Protein AF-A0A8S3TLC5-F1 (afdb_monomer_lite)

Foldseek 3Di:
DAAPPPRHDFDADPVNPGGDPQQFDDDDDDDDDDDDVVVVVVPDDDDDDDPDDHTHGPVRVVVVVVVVVVVVVVVVVVVVPPDPDDDDDDPDDPPDDDPDPPPPPPPPDDDDDDPPDPPPPPQLVVLQVQLVVCVVVVVNVRNLVSPCVRDPVSVVVVVVVLVVLQVVLLVVQLVCLVPQLLLDDDDPVSVVPDDLVVNLVVCCVRPVSLSVVLLVVPDDPVCVVPPPPPDPDSVSSVSSSVVVLVVNCVVPVSSCNVVVVVLVVVVVVVDDVVVSVCPSPPPPPVPDDDDDDDDDDDDDDPVVVVVVVVVVVVVVVVVVVPPPPPPPDPPPPQQDKDKDKDWDWDWDDDPDDDPVDDIDIDIDIDIDIDRRLQPPVNPPPPDDDPPVPPDPQNVDQDPVNVVVVLVVQLLVLLQLLCVQAPLNVVPNDDDDDDPCPVSPVPDDDDPPVLVQPPPVCCVPPPRLNVVCVVVVQPDCDNPNVVVVVSSVVSVVVSVSVVSVVQLCVLQVHDDSHDDRPPQDPDPVVNVVVSSVSSSVSSVVVVD

Radius of gyration: 36.12 Å; chains: 1; bounding box: 72×98×96 Å

Secondary structure (DSSP, 8-state):
-B-TTT-PBPPBPTTSSSB-GGG-B----SS----GGGGGGGTT---SS--S---B-HHHHHHHHHHHHHHHHHHHHHTTTS--------------------------------------SHHHHHHHHHHHHHHHTT-HHHHHHHHHHH-HHHHHHHHHHHHHHHHHHHHHHHH-GGG-GGGS---HHHHHH--HHHHHHHHHHH-HHHHHHHHHHHS-TTTTTT-TTSPPPHHHHHHHHHHHHHHHHHH-TT--HHHHHHHHHHHHTT--HHHHHHHHHTTSSTTS----------PPPHHHHHHHHHHHHHHHHHHHTTSSSSTT--------EEEEEEEEEEEE--SS--SS---EEEEEEEEEEEE-SS-TTTS-GGG---GGGS-GGGTSPPHHHHHHHHHHHHHHHHHHHHHH-GGGGGG-PPP---TTHHHHTSPP---THHHHT-GGGGGSTTSHHHHHHHTT-----SSGGGGHHHHHHHHHHHHHHHHHHHHHHHHT-SSTTPPPTT--SSHHHHHHHHHHHHHHHHHHHH-

Organism: Mytilus edulis (NCBI:txid6550)

pLDDT: mean 71.69, std 21.19, range [30.59, 97.94]

Structure (mmCIF, N/CA/C/O backbone):
data_AF-A0A8S3TLC5-F1
#
_entry.id   AF-A0A8S3TLC5-F1
#
loop_
_atom_site.group_PDB
_atom_site.id
_atom_site.type_symbol
_atom_site.label_atom_id
_atom_site.label_alt_id
_atom_site.label_comp_id
_atom_site.label_asym_id
_atom_site.label_entity_id
_atom_site.label_seq_id
_atom_site.pdbx_PDB_ins_code
_atom_site.Cartn_x
_atom_site.Cartn_y
_atom_site.Cartn_z
_atom_site.occupancy
_atom_site.B_iso_or_equiv
_atom_site.auth_seq_id
_atom_site.auth_comp_id
_atom_site.auth_asym_id
_atom_site.auth_atom_id
_atom_site.pdbx_PDB_model_num
ATOM 1 N N . MET A 1 1 ? 6.380 -40.870 41.872 1.00 69.12 1 MET A N 1
ATOM 2 C CA . MET A 1 1 ? 7.509 -40.210 41.170 1.00 69.12 1 MET A CA 1
ATOM 3 C C . MET A 1 1 ? 6.999 -38.910 40.536 1.00 69.12 1 MET A C 1
ATOM 5 O O . MET A 1 1 ? 5.865 -38.908 40.062 1.00 69.12 1 MET A O 1
ATOM 9 N N . ALA A 1 2 ? 7.754 -37.807 40.580 1.00 69.25 2 ALA A N 1
ATOM 10 C CA . ALA A 1 2 ? 7.309 -36.487 40.105 1.00 69.25 2 ALA A CA 1
ATOM 11 C C . ALA A 1 2 ? 8.325 -35.855 39.143 1.00 69.25 2 ALA A C 1
ATOM 13 O O . ALA A 1 2 ? 9.510 -36.180 39.185 1.00 69.25 2 ALA A O 1
ATOM 14 N N . CYS A 1 3 ? 7.855 -34.979 38.256 1.00 77.62 3 CYS A N 1
ATOM 15 C CA . CYS A 1 3 ? 8.721 -34.260 37.330 1.00 77.62 3 CYS A CA 1
ATOM 16 C C . CYS A 1 3 ? 9.582 -33.235 38.075 1.00 77.62 3 CYS A C 1
ATOM 18 O O . CYS A 1 3 ? 9.035 -32.355 38.727 1.00 77.62 3 CYS A O 1
ATOM 20 N N . ILE A 1 4 ? 10.903 -33.268 37.888 1.00 79.19 4 ILE A N 1
ATOM 21 C CA . ILE A 1 4 ? 11.825 -32.320 38.542 1.00 79.19 4 ILE A CA 1
ATOM 22 C C . ILE A 1 4 ? 11.568 -30.843 38.177 1.00 79.19 4 ILE A C 1
ATOM 24 O O . ILE A 1 4 ? 11.904 -29.952 38.946 1.00 79.19 4 ILE A O 1
ATOM 28 N N . TYR A 1 5 ? 10.963 -30.565 37.016 1.00 71.31 5 TYR A N 1
ATOM 29 C CA . TYR A 1 5 ? 10.809 -29.195 36.513 1.00 71.31 5 TYR A CA 1
ATOM 30 C C . TYR A 1 5 ? 9.487 -28.532 36.925 1.00 71.31 5 TYR A C 1
ATOM 32 O O . TYR A 1 5 ? 9.465 -27.355 37.265 1.00 71.31 5 TYR A O 1
ATOM 40 N N . CYS A 1 6 ? 8.372 -29.266 36.897 1.00 78.12 6 CYS A N 1
ATOM 41 C CA . CYS A 1 6 ? 7.046 -28.725 37.231 1.00 78.12 6 CYS A CA 1
ATOM 42 C C . CYS A 1 6 ? 6.393 -29.388 38.452 1.00 78.12 6 CYS A C 1
ATOM 44 O O . CYS A 1 6 ? 5.246 -29.085 38.769 1.00 78.12 6 CYS A O 1
ATOM 46 N N . ASN A 1 7 ? 7.096 -30.312 39.113 1.00 75.44 7 ASN A N 1
ATOM 47 C CA . ASN A 1 7 ? 6.626 -31.096 40.258 1.00 75.44 7 ASN A CA 1
ATOM 48 C C . ASN A 1 7 ? 5.345 -31.921 40.020 1.00 75.44 7 ASN A C 1
ATOM 50 O O . ASN A 1 7 ? 4.761 -32.453 40.964 1.00 75.44 7 ASN A O 1
ATOM 54 N N . SER A 1 8 ? 4.901 -32.088 38.768 1.00 73.94 8 SER A N 1
ATOM 55 C CA . SER A 1 8 ? 3.721 -32.897 38.447 1.00 73.94 8 SER A CA 1
ATOM 56 C C . SER A 1 8 ? 3.974 -34.378 38.741 1.00 73.94 8 SER A C 1
ATOM 58 O O . SER A 1 8 ? 4.970 -34.936 38.269 1.00 73.94 8 SER A O 1
ATOM 60 N N . THR A 1 9 ? 3.063 -35.038 39.455 1.00 77.81 9 THR A N 1
ATOM 61 C CA . THR A 1 9 ? 3.139 -36.478 39.736 1.00 77.81 9 THR A CA 1
ATOM 62 C C . THR A 1 9 ? 2.855 -37.309 38.481 1.00 77.81 9 THR A C 1
ATOM 64 O O . THR A 1 9 ? 1.914 -37.043 37.730 1.00 77.81 9 THR A O 1
ATOM 67 N N . PHE A 1 10 ? 3.676 -38.332 38.228 1.00 78.75 10 PHE A N 1
ATOM 68 C CA . PHE A 1 10 ? 3.443 -39.262 37.123 1.00 78.75 10 PHE A CA 1
ATOM 69 C C . PHE A 1 10 ? 2.287 -40.202 37.456 1.00 78.75 10 PHE A C 1
ATOM 71 O O . PHE A 1 10 ? 2.185 -40.716 38.569 1.00 78.75 10 PHE A O 1
ATOM 78 N N . LYS A 1 11 ? 1.417 -40.449 36.475 1.00 76.81 11 LYS A N 1
ATOM 79 C CA . LYS A 1 11 ? 0.264 -41.334 36.649 1.00 76.81 11 LYS A CA 1
ATOM 80 C C . LYS A 1 11 ? 0.716 -42.794 36.654 1.00 76.81 11 LYS A C 1
ATOM 82 O O . LYS A 1 11 ? 1.259 -43.288 35.661 1.00 76.81 11 LYS A O 1
ATOM 87 N N . GLU A 1 12 ? 0.461 -43.473 37.765 1.00 74.38 12 GLU A N 1
ATOM 88 C CA . GLU A 1 12 ? 0.641 -44.918 37.889 1.00 74.38 12 GLU A CA 1
ATOM 89 C C . GLU A 1 12 ? -0.378 -45.664 37.025 1.00 74.38 12 GLU A C 1
ATOM 91 O O . GLU A 1 12 ? -1.519 -45.226 36.829 1.00 74.38 12 GLU A O 1
ATOM 96 N N . ARG A 1 13 ? 0.042 -46.800 36.468 1.00 69.25 13 ARG A N 1
ATOM 97 C CA . ARG A 1 13 ? -0.873 -47.697 35.769 1.00 69.25 13 ARG A CA 1
ATOM 98 C C . ARG A 1 13 ? -1.761 -48.405 36.795 1.00 69.25 13 ARG A C 1
ATOM 100 O O . ARG A 1 13 ? -1.329 -48.751 37.891 1.00 69.25 13 ARG A O 1
ATOM 107 N N . LYS A 1 14 ? -3.021 -48.644 36.423 1.00 73.56 14 LYS A N 1
ATOM 108 C CA . LYS A 1 14 ? -4.021 -49.279 37.301 1.00 73.56 14 LYS A CA 1
ATOM 109 C C . LYS A 1 14 ? -3.649 -50.710 37.725 1.00 73.56 14 LYS A C 1
ATOM 111 O O . LYS A 1 14 ? -4.180 -51.194 38.716 1.00 73.56 14 LYS A O 1
ATOM 116 N N . ASP A 1 15 ? -2.739 -51.364 37.006 1.00 79.44 15 ASP A N 1
ATOM 117 C CA . ASP A 1 15 ? -2.218 -52.712 37.272 1.00 79.44 15 ASP A CA 1
ATOM 118 C C . ASP A 1 15 ? -1.077 -52.742 38.317 1.00 79.44 15 ASP A C 1
ATOM 120 O O . ASP A 1 15 ? -0.452 -53.782 38.519 1.00 79.44 15 ASP A O 1
ATOM 124 N N . LYS A 1 16 ? -0.824 -51.622 39.018 1.00 61.06 16 LYS A N 1
ATOM 125 C CA . LYS A 1 16 ? 0.145 -51.465 40.125 1.00 61.06 16 LYS A CA 1
ATOM 126 C C . LYS A 1 16 ? 1.605 -51.807 39.780 1.00 61.06 16 LYS A C 1
ATOM 128 O O . LYS A 1 16 ? 2.442 -51.867 40.676 1.00 61.06 16 LYS A O 1
ATOM 133 N N . ARG A 1 17 ? 1.952 -51.989 38.499 1.00 61.50 17 ARG A N 1
ATOM 134 C CA . ARG A 1 17 ? 3.338 -52.194 38.044 1.00 61.50 17 ARG A CA 1
ATOM 135 C C . ARG A 1 17 ? 3.743 -51.105 37.048 1.00 61.50 17 ARG A C 1
ATOM 137 O O . ARG A 1 17 ? 3.671 -51.277 35.833 1.00 61.50 17 ARG A O 1
ATOM 144 N N . GLY A 1 18 ? 4.208 -49.979 37.589 1.00 67.06 18 GLY A N 1
ATOM 145 C CA . GLY A 1 18 ? 4.870 -48.906 36.838 1.00 67.06 18 GLY A CA 1
ATOM 146 C C . GLY A 1 18 ? 3.975 -47.731 36.422 1.00 67.06 18 GLY A C 1
ATOM 147 O O . GLY A 1 18 ? 2.799 -47.642 36.770 1.00 67.06 18 GLY A O 1
ATOM 148 N N . TYR A 1 19 ? 4.559 -46.801 35.664 1.00 72.12 19 TYR A N 1
ATOM 149 C CA . TYR A 1 19 ? 3.923 -45.552 35.224 1.00 72.12 19 TYR A CA 1
ATOM 150 C C . TYR A 1 19 ? 3.519 -45.611 33.744 1.00 72.12 19 TYR A C 1
ATOM 152 O O . TYR A 1 19 ? 4.040 -46.414 32.965 1.00 72.12 19 TYR A O 1
ATOM 160 N N . LEU A 1 20 ? 2.570 -44.768 33.325 1.00 63.84 20 LEU A N 1
ATOM 161 C CA . LEU A 1 20 ? 2.158 -44.695 31.919 1.00 63.84 20 LEU A CA 1
ATOM 162 C C . LEU A 1 20 ? 3.349 -44.300 31.016 1.00 63.84 20 LEU A C 1
ATOM 164 O O . LEU A 1 20 ? 4.096 -43.372 31.319 1.00 63.84 20 LEU A O 1
ATOM 168 N N . ARG A 1 21 ? 3.526 -44.985 29.875 1.00 51.19 21 ARG A N 1
ATOM 169 C CA . ARG A 1 21 ? 4.663 -44.780 28.942 1.00 51.19 21 ARG A CA 1
ATOM 170 C C . ARG A 1 21 ? 4.805 -43.338 28.434 1.00 51.19 21 ARG A C 1
ATOM 172 O O . ARG A 1 21 ? 5.907 -42.905 28.145 1.00 51.19 21 ARG A O 1
ATOM 179 N N . HIS A 1 22 ? 3.702 -42.601 28.340 1.00 57.34 22 HIS A N 1
ATOM 180 C CA . HIS A 1 22 ? 3.659 -41.194 27.915 1.00 57.34 22 HIS A CA 1
ATOM 181 C C . HIS A 1 22 ? 3.949 -40.203 29.053 1.00 57.34 22 HIS A C 1
ATOM 183 O O . HIS A 1 22 ? 3.961 -39.005 28.817 1.00 57.34 22 HIS A O 1
ATOM 189 N N . SER A 1 23 ? 4.181 -40.680 30.279 1.00 51.41 23 SER A N 1
ATOM 190 C CA . SER A 1 23 ? 4.654 -39.846 31.393 1.00 51.41 23 SER A CA 1
ATOM 191 C C . SER A 1 23 ? 6.174 -39.861 31.551 1.00 51.41 23 SER A C 1
ATOM 193 O O . SER A 1 23 ? 6.700 -38.981 32.217 1.00 51.41 23 SER A O 1
ATOM 195 N N . LEU A 1 24 ? 6.883 -40.834 30.968 1.00 47.94 24 LEU A N 1
ATOM 196 C CA . LEU A 1 24 ? 8.313 -41.034 31.199 1.00 47.94 24 LEU A CA 1
ATOM 197 C C . LEU A 1 24 ? 9.086 -40.990 29.880 1.00 47.94 24 LEU A C 1
ATOM 199 O O . LEU A 1 24 ? 9.093 -41.948 29.112 1.00 47.94 24 LEU A O 1
ATOM 203 N N . THR A 1 25 ? 9.787 -39.888 29.640 1.00 44.75 25 THR A N 1
ATOM 204 C CA . THR A 1 25 ? 10.835 -39.803 28.618 1.00 44.75 25 THR A CA 1
ATOM 205 C C . THR A 1 25 ? 12.189 -39.868 29.311 1.00 44.75 25 THR A C 1
ATOM 207 O O . THR A 1 25 ? 12.631 -38.889 29.905 1.00 44.75 25 THR A O 1
ATOM 210 N N . ALA A 1 26 ? 12.844 -41.029 29.254 1.00 41.38 26 ALA A N 1
ATOM 211 C CA . ALA A 1 26 ? 14.212 -41.211 29.728 1.00 41.38 26 ALA A CA 1
ATOM 212 C C . ALA A 1 26 ? 15.147 -41.399 28.529 1.00 41.38 26 ALA A C 1
ATOM 214 O O . ALA A 1 26 ? 15.033 -42.392 27.812 1.00 41.38 26 ALA A O 1
ATOM 215 N N . LYS A 1 27 ? 16.051 -40.436 28.319 1.00 39.28 27 LYS A N 1
ATOM 216 C CA . LYS A 1 27 ? 17.368 -40.599 27.676 1.00 39.28 27 LYS A CA 1
ATOM 217 C C . LYS A 1 27 ? 18.116 -39.266 27.738 1.00 39.28 27 LYS A C 1
ATOM 219 O O . LYS A 1 27 ? 17.953 -38.420 26.867 1.00 39.28 27 LYS A O 1
ATOM 224 N N . LEU A 1 28 ? 18.962 -39.101 28.751 1.00 36.72 28 LEU A N 1
ATOM 225 C CA . LEU A 1 28 ? 20.088 -38.174 28.695 1.00 36.72 28 LEU A CA 1
ATOM 226 C C . LEU A 1 28 ? 21.323 -38.877 29.274 1.00 36.72 28 LEU A C 1
ATOM 228 O O . LEU A 1 28 ? 21.280 -39.385 30.388 1.00 36.72 28 LEU A O 1
ATOM 232 N N . TYR A 1 29 ? 22.395 -38.853 28.476 1.00 43.41 29 TYR A N 1
ATOM 233 C CA . TYR A 1 29 ? 23.797 -39.180 28.769 1.00 43.41 29 TYR A CA 1
ATOM 234 C C . TYR A 1 29 ? 24.306 -40.623 28.626 1.00 43.41 29 TYR A C 1
ATOM 236 O O . TYR A 1 29 ? 24.365 -41.384 29.584 1.00 43.41 29 TYR A O 1
ATOM 244 N N . LYS A 1 30 ? 24.876 -40.907 27.445 1.00 33.84 30 LYS A N 1
ATOM 245 C CA . LYS A 1 30 ? 26.159 -41.622 27.292 1.00 33.84 30 LYS A CA 1
ATOM 246 C C . LYS A 1 30 ? 26.899 -41.060 26.063 1.00 33.84 30 LYS A C 1
ATOM 248 O O . LYS A 1 30 ? 26.383 -41.172 24.958 1.00 33.84 30 LYS A O 1
ATOM 253 N N . GLY A 1 31 ? 28.069 -40.447 26.294 1.00 35.59 31 GLY A N 1
ATOM 254 C CA . GLY A 1 31 ? 28.990 -39.887 25.284 1.00 35.59 31 GLY A CA 1
ATOM 255 C C . GLY A 1 31 ? 28.969 -38.352 25.213 1.00 35.59 31 GLY A C 1
ATOM 256 O O . GLY A 1 31 ? 28.255 -37.799 24.388 1.00 35.59 31 GLY A O 1
ATOM 257 N N . LYS A 1 32 ? 29.676 -37.665 26.124 1.00 37.12 32 LYS A N 1
ATOM 258 C CA . LYS A 1 32 ? 29.624 -36.202 26.338 1.00 37.12 32 LYS A CA 1
ATOM 259 C C . LYS A 1 32 ? 30.744 -35.443 25.615 1.00 37.12 32 LYS A C 1
ATOM 261 O O . LYS A 1 32 ? 31.899 -35.793 25.805 1.00 37.12 32 LYS A O 1
ATOM 266 N N . GLU A 1 33 ? 30.384 -34.298 25.035 1.00 31.95 33 GLU A N 1
ATOM 267 C CA . GLU A 1 33 ? 31.029 -33.006 25.316 1.00 31.95 33 GLU A CA 1
ATOM 268 C C . GLU A 1 33 ? 29.955 -31.980 25.708 1.00 31.95 33 GLU A C 1
ATOM 270 O O . GLU A 1 33 ? 28.761 -32.155 25.458 1.00 31.95 33 GLU A O 1
ATOM 275 N N . VAL A 1 34 ? 30.380 -30.993 26.487 1.00 44.62 34 VAL A N 1
ATOM 276 C CA . VAL A 1 34 ? 29.629 -30.346 27.563 1.00 44.62 34 VAL A CA 1
ATOM 277 C C . VAL A 1 34 ? 29.584 -28.839 27.349 1.00 44.62 34 VAL A C 1
ATOM 279 O O . VAL A 1 34 ? 30.631 -28.222 27.213 1.00 44.62 34 VAL A O 1
ATOM 282 N N . THR A 1 35 ? 28.397 -28.230 27.418 1.00 41.78 35 THR A N 1
ATOM 283 C CA . THR A 1 35 ? 28.213 -26.768 27.390 1.00 41.78 35 THR A CA 1
ATOM 284 C C . THR A 1 35 ? 27.283 -26.278 28.510 1.00 41.78 35 THR A C 1
ATOM 286 O O . THR A 1 35 ? 26.623 -27.072 29.186 1.00 41.78 35 THR A O 1
ATOM 289 N N . VAL A 1 36 ? 27.286 -24.954 28.714 1.00 37.88 36 VAL A N 1
ATOM 290 C CA . VAL A 1 36 ? 26.896 -24.125 29.882 1.00 37.88 36 VAL A CA 1
ATOM 291 C C . VAL A 1 36 ? 25.721 -24.598 30.761 1.00 37.88 36 VAL A C 1
ATOM 293 O O . VAL A 1 36 ? 25.728 -24.343 31.956 1.00 37.88 36 VAL A O 1
ATOM 296 N N . LEU A 1 37 ? 24.741 -25.358 30.273 1.00 35.22 37 LEU A N 1
ATOM 297 C CA . LEU A 1 37 ? 23.679 -25.904 31.134 1.00 35.22 37 LEU A CA 1
ATOM 298 C C . LEU A 1 37 ? 24.164 -27.028 32.068 1.00 35.22 37 LEU A C 1
ATOM 300 O O . LEU A 1 37 ? 23.574 -27.246 33.126 1.00 35.22 37 LEU A O 1
ATOM 304 N N . GLN A 1 38 ? 25.272 -27.702 31.741 1.00 43.41 38 GLN A N 1
ATOM 305 C CA . GLN A 1 38 ? 25.917 -28.602 32.705 1.00 43.41 38 GLN A CA 1
ATOM 306 C C . GLN A 1 38 ? 26.385 -27.856 33.963 1.00 43.41 38 GLN A C 1
ATOM 308 O O . GLN A 1 38 ? 26.498 -28.484 35.011 1.00 43.41 38 GLN A O 1
ATOM 313 N N . ALA A 1 39 ? 26.552 -26.528 33.873 1.00 42.84 39 ALA A N 1
ATOM 314 C CA . ALA A 1 39 ? 26.929 -25.622 34.953 1.00 42.84 39 ALA A CA 1
ATOM 315 C C . ALA A 1 39 ? 25.762 -25.186 35.858 1.00 42.84 39 ALA A C 1
ATOM 317 O O . ALA A 1 39 ? 26.004 -24.699 36.958 1.00 42.84 39 ALA A O 1
ATOM 318 N N . ILE A 1 40 ? 24.497 -25.394 35.471 1.00 35.62 40 ILE A N 1
ATOM 319 C CA . ILE A 1 40 ? 23.376 -25.084 36.379 1.00 35.62 40 ILE A CA 1
ATOM 320 C C . ILE A 1 40 ? 23.194 -26.204 37.419 1.00 35.62 40 ILE A C 1
ATOM 322 O O . ILE A 1 40 ? 22.793 -25.943 38.552 1.00 35.62 40 ILE A O 1
ATOM 326 N N . ASN A 1 41 ? 23.620 -27.429 37.093 1.00 38.69 41 ASN A N 1
ATOM 327 C CA . ASN A 1 41 ? 23.640 -28.567 38.016 1.00 38.69 41 ASN A CA 1
ATOM 328 C C . ASN A 1 41 ? 24.691 -28.499 39.132 1.00 38.69 41 ASN A C 1
ATOM 330 O O . ASN A 1 41 ? 24.724 -29.401 39.961 1.00 38.69 41 ASN A O 1
ATOM 334 N N . THR A 1 42 ? 25.504 -27.454 39.235 1.00 45.91 42 THR A N 1
ATOM 335 C CA . THR A 1 42 ? 26.309 -27.264 40.452 1.00 45.91 42 THR A CA 1
ATOM 336 C C . THR A 1 42 ? 25.550 -26.449 41.502 1.00 45.91 42 THR A C 1
ATOM 338 O O . THR A 1 42 ? 25.881 -26.489 42.684 1.00 45.91 42 THR A O 1
ATOM 341 N N . CYS A 1 43 ? 24.526 -25.683 41.113 1.00 38.03 43 CYS A N 1
ATOM 342 C CA . CYS A 1 43 ? 24.344 -24.410 41.798 1.00 38.03 43 CYS A CA 1
ATOM 343 C C . CYS A 1 43 ? 23.377 -24.380 42.977 1.00 38.03 43 CYS A C 1
ATOM 345 O O . CYS A 1 43 ? 23.418 -23.399 43.705 1.00 38.03 43 CYS A O 1
ATOM 347 N N . LEU A 1 44 ? 22.526 -25.376 43.224 1.00 32.53 44 LEU A N 1
ATOM 348 C CA . LEU A 1 44 ? 21.587 -25.249 44.353 1.00 32.53 44 LEU A CA 1
ATOM 349 C C . LEU A 1 44 ? 21.556 -26.448 45.300 1.00 32.53 44 LEU A C 1
ATOM 351 O O . LEU A 1 44 ? 20.564 -26.666 45.979 1.00 32.53 44 LEU A O 1
ATOM 355 N N . GLN A 1 45 ? 22.690 -27.151 45.409 1.00 42.91 45 GLN A N 1
ATOM 356 C CA . GLN A 1 45 ? 23.064 -27.917 46.605 1.00 42.91 45 GLN A CA 1
ATOM 357 C C . GLN A 1 45 ? 21.968 -28.836 47.168 1.00 42.91 45 GLN A C 1
ATOM 359 O O . GLN A 1 45 ? 21.399 -28.588 48.228 1.00 42.91 45 GLN A O 1
ATOM 364 N N . THR A 1 46 ? 21.717 -29.960 46.505 1.00 36.75 46 THR A N 1
ATOM 365 C CA . THR A 1 46 ? 21.096 -31.105 47.183 1.00 36.75 46 THR A CA 1
ATOM 366 C C . THR A 1 46 ? 22.190 -32.110 47.517 1.00 36.75 46 THR A C 1
ATOM 368 O O . THR A 1 46 ? 22.942 -32.545 46.645 1.00 36.75 46 THR A O 1
ATOM 371 N N . SER A 1 47 ? 22.326 -32.407 48.809 1.00 38.25 47 SER A N 1
ATOM 372 C CA . SER A 1 47 ? 23.307 -33.335 49.359 1.00 38.25 47 SER A CA 1
ATOM 373 C C . SER A 1 47 ? 23.115 -34.745 48.796 1.00 38.25 47 SER A C 1
ATOM 375 O O . SER A 1 47 ? 22.014 -35.236 48.549 1.00 38.25 47 SER A O 1
ATOM 377 N N . LEU A 1 48 ? 24.252 -35.368 48.519 1.00 39.19 48 LEU A N 1
ATOM 378 C CA . LEU A 1 48 ? 24.453 -36.257 47.384 1.00 39.19 48 LEU A CA 1
ATOM 379 C C . LEU A 1 48 ? 24.404 -37.741 47.779 1.00 39.19 48 LEU A C 1
ATOM 381 O O . LEU A 1 48 ? 25.260 -38.514 47.365 1.00 39.19 48 LEU A O 1
ATOM 385 N N . SER A 1 49 ? 23.422 -38.157 48.584 1.00 37.09 49 SER A N 1
ATOM 386 C CA . SER A 1 49 ? 23.307 -39.564 49.010 1.00 37.09 49 SER A CA 1
ATOM 387 C C . SER A 1 49 ? 22.103 -40.336 48.454 1.00 37.09 49 SER A C 1
ATOM 389 O O . SER A 1 49 ? 21.993 -41.526 48.735 1.00 37.09 49 SER A O 1
ATOM 391 N N . GLN A 1 50 ? 21.224 -39.745 47.625 1.00 41.22 50 GLN A N 1
ATOM 392 C CA . GLN A 1 50 ? 20.028 -40.456 47.112 1.00 41.22 50 GLN A CA 1
ATOM 393 C C . GLN A 1 50 ? 19.608 -40.141 45.659 1.00 41.22 50 GLN A C 1
ATOM 395 O O . GLN A 1 50 ? 18.449 -40.323 45.295 1.00 41.22 50 GLN A O 1
ATOM 400 N N . CYS A 1 51 ? 20.509 -39.698 44.778 1.00 41.09 51 CYS A N 1
ATOM 401 C CA . CYS A 1 51 ? 20.141 -39.400 43.383 1.00 41.09 51 CYS A CA 1
ATOM 402 C C . CYS A 1 51 ? 20.204 -40.632 42.461 1.00 41.09 51 CYS A C 1
ATOM 404 O O . CYS A 1 51 ? 20.981 -40.660 41.510 1.00 41.09 51 CYS A O 1
ATOM 406 N N . ASN A 1 52 ? 19.348 -41.623 42.711 1.00 40.28 52 ASN A N 1
ATOM 407 C CA . ASN A 1 52 ? 18.978 -42.609 41.697 1.00 40.28 52 ASN A CA 1
ATOM 408 C C . ASN A 1 52 ? 17.588 -42.237 41.151 1.00 40.28 52 ASN A C 1
ATOM 410 O O . ASN A 1 52 ? 16.595 -42.293 41.866 1.00 40.28 52 ASN A O 1
ATOM 414 N N . GLU A 1 53 ? 17.558 -41.873 39.864 1.00 52.81 53 GLU A N 1
ATOM 415 C CA . GLU A 1 53 ? 16.379 -41.687 38.998 1.00 52.81 53 GLU A CA 1
ATOM 416 C C . GLU A 1 53 ? 15.623 -40.329 39.048 1.00 52.81 53 GLU A C 1
ATOM 418 O O . GLU A 1 53 ? 14.544 -40.186 39.623 1.00 52.81 53 GLU A O 1
ATOM 423 N N . LEU A 1 54 ? 16.146 -39.317 38.339 1.00 59.47 54 LEU A N 1
ATOM 424 C CA . LEU A 1 54 ? 15.433 -38.061 38.042 1.00 59.47 54 LEU A CA 1
ATOM 425 C C . LEU A 1 54 ? 14.673 -38.157 36.704 1.00 59.47 54 LEU A C 1
ATOM 427 O O . LEU A 1 54 ? 15.244 -38.564 35.692 1.00 59.47 54 LEU A O 1
ATOM 431 N N . PHE A 1 55 ? 13.406 -37.722 36.672 1.00 67.88 55 PHE A N 1
ATOM 432 C CA . PHE A 1 55 ? 12.542 -37.781 35.482 1.00 67.88 55 PHE A CA 1
ATOM 433 C C . PHE A 1 55 ? 11.928 -36.418 35.128 1.00 67.88 55 PHE A C 1
ATOM 435 O O . PHE A 1 55 ? 11.548 -35.628 35.996 1.00 67.88 55 PHE A O 1
ATOM 442 N N . ILE A 1 56 ? 11.781 -36.159 33.826 1.00 73.25 56 ILE A N 1
ATOM 443 C CA . ILE A 1 56 ? 11.136 -34.961 33.267 1.00 73.25 56 ILE A CA 1
ATOM 444 C C . ILE A 1 56 ? 9.858 -35.402 32.541 1.00 73.25 56 ILE A C 1
ATOM 446 O O . ILE A 1 56 ? 9.891 -36.372 31.782 1.00 73.25 56 ILE A O 1
ATOM 450 N N . CYS A 1 57 ? 8.732 -34.716 32.769 1.00 77.88 57 CYS A N 1
ATOM 451 C CA . CYS A 1 57 ? 7.493 -34.998 32.045 1.00 77.88 57 CYS A CA 1
ATOM 452 C C . CYS A 1 57 ? 7.572 -34.504 30.597 1.00 77.88 57 CYS A C 1
ATOM 454 O O . CYS A 1 57 ? 8.328 -33.590 30.262 1.00 77.88 57 CYS A O 1
ATOM 456 N N . THR A 1 58 ? 6.752 -35.093 29.734 1.00 72.56 58 THR A N 1
ATOM 457 C CA . THR A 1 58 ? 6.743 -34.801 28.297 1.00 72.56 58 THR A CA 1
ATOM 458 C C . THR A 1 58 ? 6.471 -33.327 27.986 1.00 72.56 58 THR A C 1
ATOM 460 O O . THR A 1 58 ? 7.074 -32.784 27.065 1.00 72.56 58 THR A O 1
ATOM 463 N N . ASP A 1 59 ? 5.653 -32.640 28.786 1.00 69.06 59 ASP A N 1
ATOM 464 C CA . ASP A 1 59 ? 5.356 -31.215 28.583 1.00 69.06 59 ASP A CA 1
ATOM 465 C C . ASP A 1 59 ? 6.572 -30.321 28.863 1.00 69.06 59 ASP A C 1
ATOM 467 O O . ASP A 1 59 ? 6.885 -29.417 28.081 1.00 69.06 59 ASP A O 1
ATOM 471 N N . CYS A 1 60 ? 7.308 -30.598 29.942 1.00 70.81 60 CYS A N 1
ATOM 472 C CA . CYS A 1 60 ? 8.547 -29.889 30.261 1.00 70.81 60 CYS A CA 1
ATOM 473 C C . CYS A 1 60 ? 9.657 -30.212 29.255 1.00 70.81 60 CYS A C 1
ATOM 475 O O . CYS A 1 60 ? 10.403 -29.316 28.863 1.00 70.81 60 CYS A O 1
ATOM 477 N N . PHE A 1 61 ? 9.725 -31.456 28.775 1.00 75.81 61 PHE A N 1
ATOM 478 C CA . PHE A 1 61 ? 10.654 -31.856 27.718 1.00 75.81 61 PHE A CA 1
ATOM 479 C C . PHE A 1 61 ? 10.379 -31.113 26.400 1.00 75.81 61 PHE A C 1
ATOM 481 O O . PHE A 1 61 ? 11.287 -30.525 25.815 1.00 75.81 61 PHE A O 1
ATOM 488 N N . ASN A 1 62 ? 9.117 -31.059 25.966 1.00 66.19 62 ASN A N 1
ATOM 489 C CA . ASN A 1 62 ? 8.715 -30.338 24.756 1.00 66.19 62 ASN A CA 1
ATOM 490 C C . ASN A 1 62 ? 8.951 -28.827 24.880 1.00 66.19 62 ASN A C 1
ATOM 492 O O . ASN A 1 62 ? 9.383 -28.181 23.926 1.00 66.19 62 ASN A O 1
ATOM 496 N N . SER A 1 63 ? 8.706 -28.259 26.064 1.00 65.00 63 SER A N 1
ATOM 497 C CA . SER A 1 63 ? 8.965 -26.841 26.338 1.00 65.00 63 SER A CA 1
ATOM 498 C C . SER A 1 63 ? 10.453 -26.502 26.207 1.00 65.00 63 SER A C 1
ATOM 500 O O . SER A 1 63 ? 10.799 -25.499 25.583 1.00 65.00 63 SER A O 1
ATOM 502 N N . LEU A 1 64 ? 11.333 -27.373 26.713 1.00 66.69 64 LEU A N 1
ATOM 503 C CA . LEU A 1 64 ? 12.781 -27.246 26.535 1.00 66.69 64 LEU A CA 1
ATOM 504 C C . LEU A 1 64 ? 13.188 -27.390 25.060 1.00 66.69 64 LEU A C 1
ATOM 506 O O . LEU A 1 64 ? 13.955 -26.571 24.563 1.00 66.69 64 LEU A O 1
ATOM 510 N N . GLY A 1 65 ? 12.638 -28.365 24.328 1.00 67.44 65 GLY A N 1
ATOM 511 C CA . GLY A 1 65 ? 12.920 -28.546 22.896 1.00 67.44 65 GLY A CA 1
ATOM 512 C C . GLY A 1 65 ? 12.524 -27.340 22.031 1.00 67.44 65 GLY A C 1
ATOM 513 O O . GLY A 1 65 ? 13.278 -26.926 21.144 1.00 67.44 65 GLY A O 1
ATOM 514 N N . ASN A 1 66 ? 11.381 -26.717 22.328 1.00 57.81 66 ASN A N 1
ATOM 515 C CA . ASN A 1 66 ? 10.933 -25.495 21.654 1.00 57.81 66 ASN A CA 1
ATOM 516 C C . ASN A 1 66 ? 11.845 -24.300 21.967 1.00 57.81 66 ASN A C 1
ATOM 518 O O . ASN A 1 66 ? 12.161 -23.514 21.073 1.00 57.81 66 ASN A O 1
ATOM 522 N N . PHE A 1 67 ? 12.309 -24.186 23.213 1.00 57.91 67 PHE A N 1
ATOM 523 C CA . PHE A 1 67 ? 13.270 -23.163 23.622 1.00 57.91 67 PHE A CA 1
ATOM 524 C C . PHE A 1 67 ? 14.618 -23.317 22.895 1.00 57.91 67 PHE A C 1
ATOM 526 O O . PHE A 1 67 ? 15.153 -22.336 22.380 1.00 57.91 67 PHE A O 1
ATOM 533 N N . TYR A 1 68 ? 15.122 -24.547 22.748 1.00 55.06 68 TYR A N 1
ATOM 534 C CA . TYR A 1 68 ? 16.340 -24.830 21.978 1.00 55.06 68 TYR A CA 1
ATOM 535 C C . TYR A 1 68 ? 16.196 -24.514 20.489 1.00 55.06 68 TYR A C 1
ATOM 537 O O . TYR A 1 68 ? 17.086 -23.900 19.905 1.00 55.06 68 TYR A O 1
ATOM 545 N N . SER A 1 69 ? 15.067 -24.882 19.880 1.00 55.41 69 SER A N 1
ATOM 546 C CA . SER A 1 69 ? 14.799 -24.589 18.465 1.00 55.41 69 SER A CA 1
ATOM 547 C C . SER A 1 69 ? 14.762 -23.079 18.202 1.00 55.41 69 SER A C 1
ATOM 549 O O . SER A 1 69 ? 15.266 -22.606 17.185 1.00 55.41 69 SER A O 1
ATOM 551 N N . PHE A 1 70 ? 14.222 -22.312 19.153 1.00 50.28 70 PHE A N 1
ATOM 552 C CA . PHE A 1 70 ? 14.206 -20.853 19.108 1.00 50.28 70 PHE A CA 1
ATOM 553 C C . PHE A 1 70 ? 15.609 -20.240 19.249 1.00 50.28 70 PHE A C 1
ATOM 555 O O . PHE A 1 70 ? 15.960 -19.343 18.484 1.00 50.28 70 PHE A O 1
ATOM 562 N N . ILE A 1 71 ? 16.439 -20.737 20.175 1.00 50.59 71 ILE A N 1
ATOM 563 C CA . ILE A 1 71 ? 17.821 -20.254 20.336 1.00 50.59 71 ILE A CA 1
ATOM 564 C C . ILE A 1 71 ? 18.670 -20.591 19.109 1.00 50.59 71 ILE A C 1
ATOM 566 O O . ILE A 1 71 ? 19.379 -19.709 18.633 1.00 50.59 71 ILE A O 1
ATOM 570 N N . ALA A 1 72 ? 18.567 -21.805 18.560 1.00 56.81 72 ALA A N 1
ATOM 571 C CA . ALA A 1 72 ? 19.297 -22.223 17.359 1.00 56.81 72 ALA A CA 1
ATOM 572 C C . ALA A 1 72 ? 18.918 -21.384 16.124 1.00 56.81 72 ALA A C 1
ATOM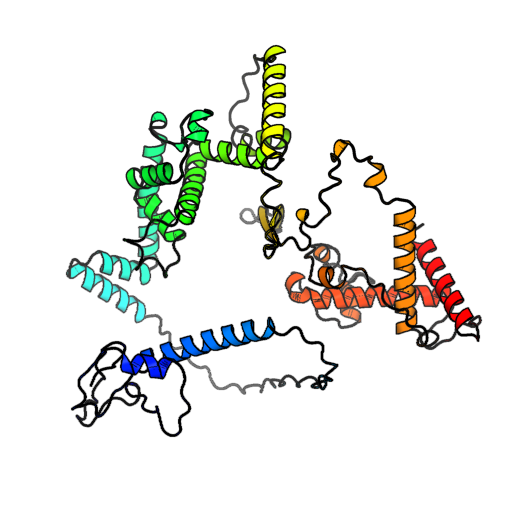 574 O O . ALA A 1 72 ? 19.781 -20.969 15.348 1.00 56.81 72 ALA A O 1
ATOM 575 N N . ALA A 1 73 ? 17.630 -21.059 15.967 1.00 56.22 73 ALA A N 1
ATOM 576 C CA . ALA A 1 73 ? 17.161 -20.145 14.924 1.00 56.22 73 ALA A CA 1
ATOM 577 C C . ALA A 1 73 ? 17.731 -18.724 15.088 1.00 56.22 73 ALA A C 1
ATOM 579 O O . ALA A 1 73 ? 17.949 -18.028 14.102 1.00 56.22 73 ALA A O 1
ATOM 580 N N . ARG A 1 74 ? 18.000 -18.300 16.327 1.00 46.03 74 ARG A N 1
ATOM 581 C CA . ARG A 1 74 ? 18.550 -16.978 16.635 1.00 46.03 74 ARG A CA 1
ATOM 582 C C . ARG A 1 74 ? 20.081 -16.919 16.517 1.00 46.03 74 ARG A C 1
ATOM 584 O O . ARG A 1 74 ? 20.604 -15.925 16.032 1.00 46.03 74 ARG A O 1
ATOM 591 N N . THR A 1 75 ? 20.799 -17.981 16.887 1.00 46.72 75 THR A N 1
ATOM 592 C CA . THR A 1 75 ? 22.271 -18.068 16.733 1.00 46.72 75 THR A CA 1
ATOM 593 C C . THR A 1 75 ? 22.682 -18.194 15.268 1.00 46.72 75 THR A C 1
ATOM 595 O O . THR A 1 75 ? 23.581 -17.488 14.830 1.00 46.72 75 THR A O 1
ATOM 598 N N . SER A 1 76 ? 21.943 -18.975 14.473 1.00 49.41 76 SER A N 1
ATOM 599 C CA . SER A 1 76 ? 22.144 -19.061 13.014 1.00 49.41 76 SER A CA 1
ATOM 600 C C . SER A 1 76 ? 21.825 -17.765 12.250 1.00 49.41 76 SER A C 1
ATOM 602 O O . SER A 1 76 ? 22.210 -17.623 11.087 1.00 49.41 76 SER A O 1
ATOM 604 N N . PHE A 1 77 ? 21.129 -16.822 12.894 1.00 40.28 77 PHE A N 1
ATOM 605 C CA . PHE A 1 77 ? 20.903 -15.474 12.380 1.00 40.28 77 PHE A CA 1
ATOM 606 C C . PHE A 1 77 ? 22.080 -14.543 12.721 1.00 40.28 77 PHE A C 1
ATOM 608 O O . PHE A 1 77 ? 22.540 -13.822 11.845 1.00 40.28 77 PHE A O 1
ATOM 615 N N . CYS A 1 78 ? 22.628 -14.627 13.941 1.00 37.72 78 CYS A N 1
ATOM 616 C CA . CYS A 1 78 ? 23.763 -13.802 14.376 1.00 37.72 78 CYS A CA 1
ATOM 617 C C . CYS A 1 78 ? 25.118 -14.208 13.764 1.00 37.72 78 CYS A C 1
ATOM 619 O O . CYS A 1 78 ? 25.927 -13.335 13.475 1.00 37.72 78 CYS A O 1
ATOM 621 N N . GLU A 1 79 ? 25.378 -15.495 13.502 1.00 42.16 79 GLU A N 1
ATOM 622 C CA . GLU A 1 79 ? 26.655 -15.928 12.890 1.00 42.16 79 GLU A CA 1
ATOM 623 C C . GLU A 1 79 ? 26.807 -15.505 11.415 1.00 42.16 79 GLU A C 1
ATOM 625 O O . GLU A 1 79 ? 27.903 -15.557 10.863 1.00 42.16 79 GLU A O 1
ATOM 630 N N . LYS A 1 80 ? 25.727 -15.052 10.761 1.00 43.94 80 LYS A N 1
ATOM 631 C CA . LYS A 1 80 ? 25.778 -14.540 9.382 1.00 43.94 80 LYS A CA 1
ATOM 632 C C . LYS A 1 80 ? 26.155 -13.064 9.272 1.00 43.94 80 LYS A C 1
ATOM 634 O O . LYS A 1 80 ? 26.427 -12.624 8.160 1.00 43.94 80 LYS A O 1
ATOM 639 N N . GLU A 1 81 ? 26.186 -12.321 10.376 1.00 41.41 81 GLU A N 1
ATOM 640 C CA . GLU A 1 81 ? 26.475 -10.879 10.365 1.00 41.41 81 GLU A CA 1
ATOM 641 C C . GLU A 1 81 ? 27.900 -10.530 10.823 1.00 41.41 81 GLU A C 1
ATOM 643 O O . GLU A 1 81 ? 28.320 -9.396 10.641 1.00 41.41 81 GLU A O 1
ATOM 648 N N . SER A 1 82 ? 28.685 -11.478 11.355 1.00 36.16 82 SER A N 1
ATOM 649 C CA . SER A 1 82 ? 29.981 -11.165 11.984 1.00 36.16 82 SER A CA 1
ATOM 650 C C . SER A 1 82 ? 31.231 -11.674 11.251 1.00 36.16 82 SER A C 1
ATOM 652 O O . SER A 1 82 ? 32.262 -11.869 11.891 1.00 36.16 82 SER A O 1
ATOM 654 N N . SER A 1 83 ? 31.190 -11.916 9.937 1.00 34.97 83 SER A N 1
ATOM 655 C CA . SER A 1 83 ? 32.429 -12.191 9.188 1.00 34.97 83 SER A CA 1
ATOM 656 C C . SER A 1 83 ? 32.510 -11.408 7.882 1.00 34.97 83 SER A C 1
ATOM 658 O O . SER A 1 83 ? 32.174 -11.894 6.804 1.00 34.97 83 SER A O 1
ATOM 660 N N . ASP A 1 84 ? 33.037 -10.189 7.999 1.00 43.75 84 ASP A N 1
ATOM 661 C CA . ASP A 1 84 ? 33.764 -9.527 6.923 1.00 43.75 84 ASP A CA 1
ATOM 662 C C . ASP A 1 84 ? 35.007 -10.359 6.590 1.00 43.75 84 ASP A C 1
ATOM 664 O O . ASP A 1 84 ? 36.057 -10.256 7.222 1.00 43.75 84 ASP A O 1
ATOM 668 N N . SER A 1 85 ? 34.891 -11.227 5.588 1.00 31.41 85 SER A N 1
ATOM 669 C CA . SER A 1 85 ? 36.046 -11.650 4.804 1.00 31.41 85 SER A CA 1
ATOM 670 C C . SER A 1 85 ? 35.609 -12.024 3.391 1.00 31.41 85 SER A C 1
ATOM 672 O O . SER A 1 85 ? 34.761 -12.887 3.163 1.00 31.41 85 SER A O 1
ATOM 674 N N . TYR A 1 86 ? 36.203 -11.325 2.431 1.00 44.91 86 TYR A N 1
ATOM 675 C CA . TYR A 1 86 ? 36.231 -11.671 1.018 1.00 44.91 86 TYR A CA 1
ATOM 676 C C . TYR A 1 86 ? 36.623 -13.143 0.835 1.00 44.91 86 TYR A C 1
ATOM 678 O O . TYR A 1 86 ? 37.793 -13.464 1.014 1.00 44.91 86 TYR A O 1
ATOM 686 N N . ILE A 1 87 ? 35.704 -14.016 0.399 1.00 32.56 87 ILE A N 1
ATOM 687 C CA . ILE A 1 87 ? 36.061 -15.251 -0.318 1.00 32.56 87 ILE A CA 1
ATOM 688 C C . ILE A 1 87 ? 35.083 -15.527 -1.467 1.00 32.56 87 ILE A C 1
ATOM 690 O O . ILE A 1 87 ? 33.860 -15.499 -1.346 1.00 32.56 87 ILE A O 1
ATOM 694 N N . SER A 1 88 ? 35.737 -15.807 -2.588 1.00 34.69 88 SER A N 1
ATOM 695 C CA . SER A 1 88 ? 35.321 -16.342 -3.874 1.00 34.69 88 SER A CA 1
ATOM 696 C C . SER A 1 88 ? 34.032 -17.174 -3.957 1.00 34.69 88 SER A C 1
ATOM 698 O O . SER A 1 88 ? 33.740 -18.087 -3.187 1.00 34.69 88 SER A O 1
ATOM 700 N N . SER A 1 89 ? 33.307 -16.869 -5.033 1.00 40.34 89 SER A N 1
ATOM 701 C CA . SER A 1 89 ? 32.625 -17.776 -5.964 1.00 40.34 89 SER A CA 1
ATOM 702 C C . SER A 1 89 ? 32.675 -19.287 -5.670 1.00 40.34 89 SER A C 1
ATOM 704 O O . SER A 1 89 ? 33.227 -20.077 -6.437 1.00 40.34 89 SER A O 1
ATOM 706 N N . ASN A 1 90 ? 31.926 -19.736 -4.663 1.00 30.59 90 ASN A N 1
ATOM 707 C CA . ASN A 1 90 ? 31.457 -21.116 -4.635 1.00 30.59 90 ASN A CA 1
ATOM 708 C C . ASN A 1 90 ? 30.214 -21.250 -5.518 1.00 30.59 90 ASN A C 1
ATOM 710 O O . ASN A 1 90 ? 29.102 -20.862 -5.154 1.00 30.59 90 ASN A O 1
ATOM 714 N N . LYS A 1 91 ? 30.438 -21.819 -6.712 1.00 39.28 91 LYS A N 1
ATOM 715 C CA . LYS A 1 91 ? 29.423 -22.319 -7.647 1.00 39.28 91 LYS A CA 1
ATOM 716 C C . LYS A 1 91 ? 28.343 -23.082 -6.876 1.00 39.28 91 LYS A C 1
ATOM 718 O O . LYS A 1 91 ? 28.504 -24.262 -6.559 1.00 39.28 91 LYS A O 1
ATOM 723 N N . ARG A 1 92 ? 27.200 -22.435 -6.632 1.00 33.56 92 ARG A N 1
ATOM 724 C CA . ARG A 1 92 ? 25.967 -23.146 -6.292 1.00 33.56 92 ARG A CA 1
ATOM 725 C C . ARG A 1 92 ? 25.645 -24.049 -7.472 1.00 33.56 92 ARG A C 1
ATOM 727 O O . ARG A 1 92 ? 25.267 -23.581 -8.545 1.00 33.56 92 ARG A O 1
ATOM 734 N N . ARG A 1 93 ? 25.834 -25.355 -7.271 1.00 34.56 93 ARG A N 1
ATOM 735 C CA . ARG A 1 93 ? 25.278 -26.387 -8.142 1.00 34.56 93 ARG A CA 1
ATOM 736 C C . ARG A 1 93 ? 23.806 -26.049 -8.341 1.00 34.56 93 ARG A C 1
ATOM 738 O O . ARG A 1 93 ? 23.052 -26.000 -7.372 1.00 34.56 93 ARG A O 1
ATOM 745 N N . ARG A 1 94 ? 23.435 -25.777 -9.594 1.00 35.53 94 ARG A N 1
ATOM 746 C CA . ARG A 1 94 ? 22.047 -25.705 -10.039 1.00 35.53 94 ARG A CA 1
ATOM 747 C C . ARG A 1 94 ? 21.396 -27.026 -9.642 1.00 35.53 94 ARG A C 1
ATOM 749 O O . ARG A 1 94 ? 21.614 -28.044 -10.292 1.00 35.53 94 ARG A O 1
ATOM 756 N N . THR A 1 95 ? 20.646 -27.029 -8.550 1.00 36.56 95 THR A N 1
ATOM 757 C CA . THR A 1 95 ? 19.663 -28.073 -8.318 1.00 36.56 95 THR A CA 1
ATOM 758 C C . THR A 1 95 ? 18.599 -27.870 -9.384 1.00 36.56 95 THR A C 1
ATOM 760 O O . THR A 1 95 ? 17.887 -26.868 -9.407 1.00 36.56 95 THR A O 1
ATOM 763 N N . THR A 1 96 ? 18.561 -28.795 -10.340 1.00 42.22 96 THR A N 1
ATOM 764 C CA . THR A 1 96 ? 17.451 -28.951 -11.279 1.00 42.22 96 THR A CA 1
ATOM 765 C C . THR A 1 96 ? 16.119 -28.881 -10.533 1.00 42.22 96 THR A C 1
ATOM 767 O O . THR A 1 96 ? 16.050 -29.339 -9.386 1.00 42.22 96 THR A O 1
ATOM 770 N N . PRO A 1 97 ? 15.056 -28.354 -11.162 1.00 38.19 97 PRO A N 1
ATOM 771 C CA . PRO A 1 97 ? 13.757 -28.229 -10.523 1.00 38.19 97 PRO A CA 1
ATOM 772 C C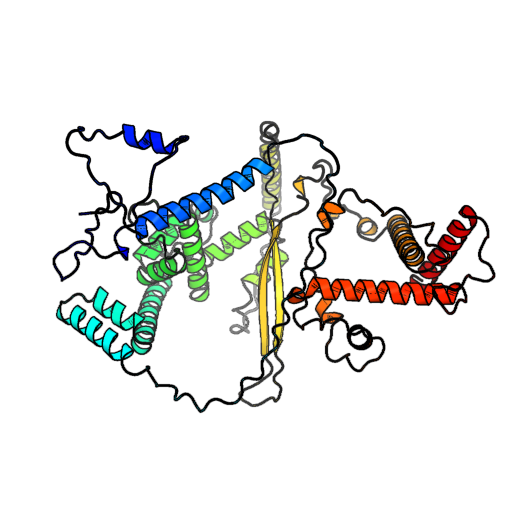 . PRO A 1 97 ? 13.314 -29.600 -10.014 1.00 38.19 97 PRO A C 1
ATOM 774 O O . PRO A 1 97 ? 13.179 -30.556 -10.782 1.00 38.19 97 PRO A O 1
ATOM 777 N N . ILE A 1 98 ? 13.114 -29.703 -8.699 1.00 37.91 98 ILE A N 1
ATOM 778 C CA . ILE A 1 98 ? 12.461 -30.858 -8.093 1.00 37.91 98 ILE A CA 1
ATOM 779 C C . ILE A 1 98 ? 11.100 -30.961 -8.777 1.00 37.91 98 ILE A C 1
ATOM 781 O O . ILE A 1 98 ? 10.264 -30.066 -8.639 1.00 37.91 98 ILE A O 1
ATOM 785 N N . LYS A 1 99 ? 10.896 -32.035 -9.552 1.00 37.25 99 LYS A N 1
ATOM 786 C CA . LYS A 1 99 ? 9.590 -32.382 -10.112 1.00 37.25 99 LYS A CA 1
ATOM 787 C C . LYS A 1 99 ? 8.602 -32.384 -8.955 1.00 37.25 99 LYS A C 1
ATOM 789 O O . LYS A 1 99 ? 8.688 -33.224 -8.062 1.00 37.25 99 LYS A O 1
ATOM 794 N N . THR A 1 100 ? 7.679 -31.429 -8.970 1.00 43.00 100 THR A N 1
ATOM 795 C CA . THR A 1 100 ? 6.524 -31.426 -8.081 1.00 43.00 100 THR A CA 1
ATOM 796 C C . THR A 1 100 ? 5.882 -32.807 -8.205 1.00 43.00 100 THR A C 1
ATOM 798 O O . THR A 1 100 ? 5.643 -33.239 -9.340 1.00 43.00 100 THR A O 1
ATOM 801 N N . PRO A 1 101 ? 5.635 -33.541 -7.106 1.00 36.06 101 PRO A N 1
ATOM 802 C CA . PRO A 1 101 ? 4.937 -34.806 -7.204 1.00 36.06 101 PRO A CA 1
ATOM 803 C C . PRO A 1 101 ? 3.597 -34.506 -7.866 1.00 36.06 101 PRO A C 1
ATOM 805 O O . PRO A 1 101 ? 2.761 -33.799 -7.298 1.00 36.06 101 PRO A O 1
ATOM 808 N N . ARG A 1 102 ? 3.406 -34.991 -9.099 1.00 40.84 102 ARG A N 1
ATOM 809 C CA . ARG A 1 102 ? 2.083 -35.046 -9.709 1.00 40.84 102 ARG A CA 1
ATOM 810 C C . ARG A 1 102 ? 1.258 -35.882 -8.747 1.00 40.84 102 ARG A C 1
ATOM 812 O O . ARG A 1 102 ? 1.389 -37.104 -8.723 1.00 40.84 102 ARG A O 1
ATOM 819 N N . SER A 1 103 ? 0.439 -35.227 -7.930 1.00 38.81 103 SER A N 1
ATOM 820 C CA . SER A 1 103 ? -0.676 -35.906 -7.297 1.00 38.81 103 SER A CA 1
ATOM 821 C C . SER A 1 103 ? -1.584 -36.332 -8.444 1.00 38.81 103 SER A C 1
ATOM 823 O O . SER A 1 103 ? -2.417 -35.585 -8.949 1.00 38.81 103 SER A O 1
ATOM 825 N N . ILE A 1 104 ? -1.329 -37.535 -8.952 1.00 41.78 104 ILE A N 1
ATOM 826 C CA . ILE A 1 104 ? -2.297 -38.271 -9.736 1.00 41.78 104 ILE A CA 1
ATOM 827 C C . ILE A 1 104 ? -3.486 -38.366 -8.791 1.00 41.78 104 ILE A C 1
ATOM 829 O O . ILE A 1 104 ? -3.443 -39.097 -7.799 1.00 41.78 104 ILE A O 1
ATOM 833 N N . LYS A 1 105 ? -4.519 -37.560 -9.053 1.00 43.59 105 LYS A N 1
ATOM 834 C CA . LYS A 1 105 ? -5.859 -37.824 -8.551 1.00 43.59 105 LYS A CA 1
ATOM 835 C C . LYS A 1 105 ? -6.191 -39.225 -9.045 1.00 43.59 105 LYS A C 1
ATOM 837 O O . LYS A 1 105 ? -6.679 -39.397 -10.156 1.00 43.59 105 LYS A O 1
ATOM 842 N N . LYS A 1 106 ? -5.874 -40.241 -8.239 1.00 39.31 106 LYS A N 1
ATOM 843 C CA . LYS A 1 106 ? -6.513 -41.540 -8.364 1.00 39.31 106 LYS A CA 1
ATOM 844 C C . LYS A 1 106 ? -7.994 -41.224 -8.243 1.00 39.31 106 LYS A C 1
ATOM 846 O O . LYS A 1 106 ? -8.425 -40.759 -7.185 1.00 39.31 106 LYS A O 1
ATOM 851 N N . LEU A 1 107 ? -8.730 -41.383 -9.344 1.00 43.28 107 LEU A N 1
ATOM 852 C CA . LEU A 1 107 ? -10.177 -41.497 -9.295 1.00 43.28 107 LEU A CA 1
ATOM 853 C C . LEU A 1 107 ? -10.460 -42.541 -8.216 1.00 43.28 107 LEU A C 1
ATOM 855 O O . LEU A 1 107 ? -10.177 -43.726 -8.391 1.00 43.28 107 LEU A O 1
ATOM 859 N N . LYS A 1 108 ? -10.926 -42.080 -7.055 1.00 38.09 108 LYS A N 1
ATOM 860 C CA . LYS A 1 108 ? -11.514 -42.968 -6.068 1.00 38.09 108 LYS A CA 1
ATOM 861 C C . LYS A 1 108 ? -12.759 -43.521 -6.736 1.00 38.09 108 LYS A C 1
ATOM 863 O O . LYS A 1 108 ? -13.706 -42.774 -6.973 1.00 38.09 108 LYS A O 1
ATOM 868 N N . GLN A 1 109 ? -12.723 -44.810 -7.054 1.00 42.69 109 GLN A N 1
ATOM 869 C CA . GLN A 1 109 ? -13.937 -45.575 -7.269 1.00 42.69 109 GLN A CA 1
ATOM 870 C C . GLN A 1 109 ? -14.858 -45.330 -6.072 1.00 42.69 109 GLN A C 1
ATOM 872 O O . GLN A 1 109 ? -14.414 -45.301 -4.920 1.00 42.69 109 GLN A O 1
ATOM 877 N N . SER A 1 110 ? -16.118 -45.065 -6.391 1.00 42.00 110 SER A N 1
ATOM 878 C CA . SER A 1 110 ? -17.220 -44.807 -5.480 1.00 42.00 110 SER A CA 1
ATOM 879 C C . SER A 1 110 ? -17.334 -45.919 -4.437 1.00 42.00 110 SER A C 1
ATOM 881 O O . SER A 1 110 ? -17.972 -46.941 -4.673 1.00 42.00 110 SER A O 1
ATOM 883 N N . SER A 1 111 ? -16.721 -45.725 -3.272 1.00 41.62 111 SER A N 1
ATOM 884 C CA . SER A 1 111 ? -17.121 -46.451 -2.074 1.00 41.62 111 SER A CA 1
ATOM 885 C C . SER A 1 111 ? -18.336 -45.747 -1.486 1.00 41.62 111 SER A C 1
ATOM 887 O O . SER A 1 111 ? -18.340 -44.518 -1.386 1.00 41.62 111 SER A O 1
ATOM 889 N N . SER A 1 112 ? -19.315 -46.556 -1.113 1.00 47.31 112 SER A N 1
ATOM 890 C CA . SER A 1 112 ? -20.658 -46.273 -0.614 1.00 47.31 112 SER A CA 1
ATOM 891 C C . SER A 1 112 ? -20.779 -45.058 0.322 1.00 47.31 112 SER A C 1
ATOM 893 O O . SER A 1 112 ? -19.806 -44.696 0.991 1.00 47.31 112 SER A O 1
ATOM 895 N N . PRO A 1 113 ? -21.977 -44.446 0.427 1.00 41.94 113 PRO A N 1
ATOM 896 C CA . PRO A 1 113 ? -22.185 -43.221 1.190 1.00 41.94 113 PRO A CA 1
ATOM 897 C C . PRO A 1 113 ? -21.768 -43.439 2.645 1.00 41.94 113 PRO A C 1
ATOM 899 O O . PRO A 1 113 ? -22.379 -44.224 3.371 1.00 41.94 113 PRO A O 1
ATOM 902 N N . LYS A 1 114 ? -20.717 -42.744 3.089 1.00 40.66 114 LYS A N 1
ATOM 903 C CA . LYS A 1 114 ? -20.444 -42.609 4.518 1.00 40.66 114 LYS A CA 1
ATOM 904 C C . LYS A 1 114 ? -21.557 -41.749 5.097 1.00 40.66 114 LYS A C 1
ATOM 906 O O . LYS A 1 114 ? -21.602 -40.553 4.833 1.00 40.66 114 LYS A O 1
ATOM 911 N N . GLN A 1 115 ? -22.434 -42.374 5.877 1.00 44.69 115 GLN A N 1
ATOM 912 C CA . GLN A 1 115 ? -23.351 -41.677 6.767 1.00 44.69 115 GLN A CA 1
ATOM 913 C C . GLN A 1 115 ? -22.541 -40.720 7.650 1.00 44.69 115 GLN A C 1
ATOM 915 O O . GLN A 1 115 ? -21.743 -41.145 8.491 1.00 44.69 115 GLN A O 1
ATOM 920 N N . GLU A 1 116 ? -22.722 -39.420 7.435 1.00 40.84 116 GLU A N 1
ATOM 921 C CA . GLU A 1 116 ? -22.272 -38.392 8.361 1.00 40.84 116 GLU A CA 1
ATOM 922 C C . GLU A 1 116 ? -23.089 -38.532 9.646 1.00 40.84 116 GLU A C 1
ATOM 924 O O . GLU A 1 116 ? -24.238 -38.106 9.740 1.00 40.84 116 GLU A O 1
ATOM 929 N N . SER A 1 117 ? -22.508 -39.181 10.655 1.00 44.66 117 SER A N 1
ATOM 930 C CA . SER A 1 117 ? -23.088 -39.202 11.992 1.00 44.66 117 SER A CA 1
ATOM 931 C C . SER A 1 117 ? -23.089 -37.774 12.544 1.00 44.66 117 SER A C 1
ATOM 933 O O . SER A 1 117 ? -22.034 -37.240 12.906 1.00 44.66 117 SER A O 1
ATOM 935 N N . VAL A 1 118 ? -24.270 -37.166 12.609 1.00 49.56 118 VAL A N 1
ATOM 936 C CA . VAL A 1 118 ? -24.547 -35.874 13.242 1.00 49.56 118 VAL A CA 1
ATOM 937 C C . VAL A 1 118 ? -24.141 -35.940 14.723 1.00 49.56 118 VAL A C 1
ATOM 939 O O . VAL A 1 118 ? -24.895 -36.385 15.579 1.00 49.56 118 VAL A O 1
ATOM 942 N N . LYS A 1 119 ? -22.916 -35.507 15.051 1.00 49.12 119 LYS A N 1
ATOM 943 C CA . LYS A 1 119 ? -22.396 -35.412 16.434 1.00 49.12 119 LYS A CA 1
ATOM 944 C C . LYS A 1 119 ? -22.637 -34.039 17.084 1.00 49.12 119 LYS A C 1
ATOM 946 O O . LYS A 1 119 ? -21.904 -33.656 17.989 1.00 49.12 119 LYS A O 1
ATOM 951 N N . HIS A 1 120 ? -23.627 -33.270 16.632 1.00 52.03 120 HIS A N 1
ATOM 952 C CA . HIS A 1 120 ? -23.875 -31.910 17.143 1.00 52.03 120 HIS A CA 1
ATOM 953 C C . HIS A 1 120 ? -24.777 -31.836 18.394 1.00 52.03 120 HIS A C 1
ATOM 955 O O . HIS A 1 120 ? -24.917 -30.762 18.968 1.00 52.03 120 HIS A O 1
ATOM 961 N N . GLY A 1 121 ? -25.336 -32.954 18.875 1.00 53.38 121 GLY A N 1
ATOM 962 C CA . GLY A 1 121 ? -26.263 -32.944 20.021 1.00 53.38 121 GLY A CA 1
ATOM 963 C C . GLY A 1 121 ? -25.622 -32.953 21.419 1.00 53.38 121 GLY A C 1
ATOM 964 O O . GLY A 1 121 ? -26.185 -32.388 22.352 1.00 53.38 121 GLY A O 1
ATOM 965 N N . ASN A 1 122 ? -24.441 -33.560 21.600 1.00 58.25 122 ASN A N 1
ATOM 966 C CA . ASN A 1 122 ? -23.955 -33.883 22.956 1.00 58.25 122 ASN A CA 1
ATOM 967 C C . ASN A 1 122 ? -23.068 -32.807 23.606 1.00 58.25 122 ASN A C 1
ATOM 969 O O . ASN A 1 122 ? -22.943 -32.770 24.829 1.00 58.25 122 ASN A O 1
ATOM 973 N N . THR A 1 123 ? -22.455 -31.914 22.831 1.00 60.72 123 THR A N 1
ATOM 974 C CA . THR A 1 123 ? -21.532 -30.892 23.358 1.00 60.72 123 THR A CA 1
ATOM 975 C C . THR A 1 123 ? -22.254 -29.726 24.033 1.00 60.72 123 THR A C 1
ATOM 977 O O . THR A 1 123 ? -21.756 -29.195 25.026 1.00 60.72 123 THR A O 1
ATOM 980 N N . ILE A 1 124 ? -23.444 -29.354 23.552 1.00 60.94 124 ILE A N 1
ATOM 981 C CA . ILE A 1 124 ? -24.213 -28.213 24.080 1.00 60.94 124 ILE A CA 1
ATOM 982 C C . ILE A 1 124 ? -24.648 -28.474 25.532 1.00 60.94 124 ILE A C 1
ATOM 984 O O . ILE A 1 124 ? -24.477 -27.613 26.398 1.00 60.94 124 ILE A O 1
ATOM 988 N N . ASN A 1 125 ? -25.091 -29.698 25.838 1.00 74.69 125 ASN A N 1
ATOM 989 C CA . ASN A 1 125 ? -25.504 -30.074 27.194 1.00 74.69 125 ASN A CA 1
ATOM 990 C C . ASN A 1 125 ? -24.338 -30.046 28.199 1.00 74.69 125 ASN A C 1
ATOM 992 O O . ASN A 1 125 ? -24.525 -29.672 29.357 1.00 74.69 125 ASN A O 1
ATOM 996 N N . SER A 1 126 ? -23.110 -30.353 27.765 1.00 86.88 126 SER A N 1
ATOM 997 C CA . SER A 1 126 ? -21.937 -30.378 28.652 1.00 86.88 126 SER A CA 1
ATOM 998 C C . SER A 1 126 ? -21.606 -29.003 29.245 1.00 86.88 126 SER A C 1
ATOM 1000 O O . SER A 1 126 ? -21.284 -28.894 30.433 1.00 86.88 126 SER A O 1
ATOM 1002 N N . HIS A 1 127 ? -21.677 -27.937 28.442 1.00 87.75 127 HIS A N 1
ATOM 1003 C CA . HIS A 1 127 ? -21.376 -26.583 28.913 1.00 87.75 127 HIS A CA 1
ATOM 1004 C C . HIS A 1 127 ? -22.470 -26.048 29.839 1.00 87.75 127 HIS A C 1
ATOM 1006 O O . HIS A 1 127 ? -22.151 -25.413 30.845 1.00 87.75 127 HIS A O 1
ATOM 1012 N N . LEU A 1 128 ? -23.736 -26.370 29.553 1.00 92.12 128 LEU A N 1
ATOM 1013 C CA . LEU A 1 128 ? -24.869 -25.971 30.385 1.00 92.12 128 LEU A CA 1
ATOM 1014 C C . LEU A 1 128 ? -24.798 -26.619 31.776 1.00 92.12 128 LEU A C 1
ATOM 1016 O O . LEU A 1 128 ? -24.889 -25.923 32.784 1.00 92.12 128 LEU A O 1
ATOM 1020 N N . HIS A 1 129 ? -24.535 -27.929 31.851 1.00 93.50 129 HIS A N 1
ATOM 1021 C CA . HIS A 1 129 ? -24.354 -28.621 33.132 1.00 93.50 129 HIS A CA 1
ATOM 1022 C C . HIS A 1 129 ? -23.158 -28.082 33.921 1.00 93.50 129 HIS A C 1
ATOM 1024 O O . HIS A 1 129 ? -23.249 -27.894 35.136 1.00 93.50 129 HIS A O 1
ATOM 1030 N N . THR A 1 130 ? -22.051 -27.783 33.236 1.00 95.12 130 THR A N 1
ATOM 1031 C CA . THR A 1 130 ? -20.869 -27.174 33.863 1.00 95.12 130 THR A CA 1
ATOM 1032 C C . THR A 1 130 ? -21.205 -25.800 34.445 1.00 95.12 130 THR A C 1
ATOM 1034 O O . THR A 1 130 ? -20.854 -25.505 35.589 1.00 95.12 130 THR A O 1
ATOM 1037 N N . ALA A 1 131 ? -21.929 -24.973 33.688 1.00 95.62 131 ALA A N 1
ATOM 1038 C CA . ALA A 1 131 ? -22.382 -23.671 34.147 1.00 95.62 131 ALA A CA 1
ATOM 1039 C C . ALA A 1 131 ? -23.314 -23.774 35.359 1.00 95.62 131 ALA A C 1
ATOM 1041 O O . ALA A 1 131 ? -23.055 -23.123 36.368 1.00 95.62 131 ALA A O 1
ATOM 1042 N N . ILE A 1 132 ? -24.342 -24.627 35.294 1.00 95.81 132 ILE A N 1
ATOM 1043 C CA . ILE A 1 132 ? -25.284 -24.861 36.398 1.00 95.81 132 ILE A CA 1
ATOM 1044 C C . ILE A 1 132 ? -24.528 -25.325 37.646 1.00 95.81 132 ILE A C 1
ATOM 1046 O O . ILE A 1 132 ? -24.745 -24.783 38.726 1.00 95.81 132 ILE A O 1
ATOM 1050 N N . SER A 1 133 ? -23.577 -26.255 37.505 1.00 97.19 133 SER A N 1
ATOM 1051 C CA . SER A 1 133 ? -22.750 -26.719 38.626 1.00 97.19 133 SER A CA 1
ATOM 1052 C C . SER A 1 133 ? -21.982 -25.573 39.295 1.00 97.19 133 SER A C 1
ATOM 1054 O O . SER A 1 133 ? -21.928 -25.500 40.524 1.00 97.19 133 SER A O 1
ATOM 1056 N N . PHE A 1 134 ? -21.416 -24.646 38.514 1.00 97.94 134 PHE A N 1
ATOM 1057 C CA . PHE A 1 134 ? -20.752 -23.464 39.066 1.00 97.94 134 PHE A CA 1
ATOM 1058 C C . PHE A 1 134 ? -21.730 -22.475 39.708 1.00 97.94 134 PHE A C 1
ATOM 1060 O O . PHE A 1 134 ? -21.414 -21.942 40.770 1.00 97.94 134 PHE A O 1
ATOM 1067 N N . LEU A 1 135 ? -22.902 -22.252 39.109 1.00 95.44 135 LEU A N 1
ATOM 1068 C CA . LEU A 1 135 ? -23.926 -21.347 39.639 1.00 95.44 135 LEU A CA 1
ATOM 1069 C C . LEU A 1 135 ? -24.502 -21.853 40.968 1.00 95.44 135 LEU A C 1
ATOM 1071 O O . LEU A 1 135 ? -24.573 -21.085 41.924 1.00 95.44 135 LEU A O 1
ATOM 1075 N N . VAL A 1 136 ? -24.808 -23.150 41.076 1.00 96.00 136 VAL A N 1
ATOM 1076 C CA . VAL A 1 136 ? -25.264 -23.791 42.325 1.00 96.00 136 VAL A CA 1
ATOM 1077 C C . VAL A 1 136 ? -24.210 -23.660 43.427 1.00 96.00 136 VAL A C 1
ATOM 1079 O O . VAL A 1 136 ? -24.533 -23.369 44.575 1.00 96.00 136 VAL A O 1
ATOM 1082 N N . LYS A 1 137 ? -22.924 -23.779 43.072 1.00 97.38 137 LYS A N 1
ATOM 1083 C CA . LYS A 1 137 ? -21.790 -23.557 43.987 1.00 97.38 137 LYS A CA 1
ATOM 1084 C C . LYS A 1 137 ? -21.497 -22.073 44.262 1.00 97.38 137 LYS A C 1
ATOM 1086 O O . LYS A 1 137 ? -20.441 -21.764 44.811 1.00 97.38 137 LYS A O 1
ATOM 1091 N N . ARG A 1 138 ? -22.380 -21.151 43.854 1.00 96.44 138 ARG A N 1
ATOM 1092 C CA . ARG A 1 138 ? -22.229 -19.687 43.976 1.00 96.44 138 ARG A CA 1
ATOM 1093 C C . ARG A 1 138 ? -20.955 -19.134 43.325 1.00 96.44 138 ARG A C 1
ATOM 1095 O O . ARG A 1 138 ? -20.498 -18.041 43.645 1.00 96.44 138 ARG A O 1
ATOM 1102 N N . ASN A 1 139 ? -20.378 -19.862 42.369 1.00 96.19 139 ASN A N 1
ATOM 1103 C CA . ASN A 1 139 ? -19.237 -19.412 41.580 1.00 96.19 139 ASN A CA 1
ATOM 1104 C C . ASN A 1 139 ? -19.724 -18.743 40.289 1.00 96.19 139 ASN A C 1
ATOM 1106 O O . ASN A 1 139 ? -19.516 -19.245 39.179 1.00 96.19 139 ASN A O 1
ATOM 1110 N N . TYR A 1 140 ? -20.401 -17.603 40.449 1.00 95.19 140 TYR A N 1
ATOM 1111 C CA . TYR A 1 140 ? -21.079 -16.902 39.357 1.00 95.19 140 TYR A CA 1
ATOM 1112 C C . TYR A 1 140 ? -20.140 -16.568 38.196 1.00 95.19 140 TYR A C 1
ATOM 1114 O O . TYR A 1 140 ? -20.499 -16.780 37.043 1.00 95.19 140 TYR A O 1
ATOM 1122 N N . ARG A 1 141 ? -18.898 -16.153 38.485 1.00 92.75 141 ARG A N 1
ATOM 1123 C CA . ARG A 1 141 ? -17.891 -15.843 37.457 1.00 92.75 141 ARG A CA 1
ATOM 1124 C C . ARG A 1 141 ? -17.612 -17.040 36.548 1.00 92.75 141 ARG A C 1
ATOM 1126 O O . ARG A 1 141 ? -17.628 -16.895 35.329 1.00 92.75 141 ARG A O 1
ATOM 1133 N N . LYS A 1 142 ? -17.361 -18.224 37.120 1.00 94.69 142 LYS A N 1
ATOM 1134 C CA . LYS A 1 142 ? -17.109 -19.437 36.324 1.00 94.69 142 LYS A CA 1
ATOM 1135 C C . LYS A 1 142 ? -18.369 -19.915 35.605 1.00 94.69 142 LYS A C 1
ATOM 1137 O O . LYS A 1 142 ? -18.265 -20.348 34.463 1.00 94.69 142 LYS A O 1
ATOM 1142 N N . GLY A 1 143 ? -19.537 -19.789 36.238 1.00 96.31 143 GLY A N 1
ATOM 1143 C CA . GLY A 1 143 ? -20.825 -20.139 35.635 1.00 96.31 143 GLY A CA 1
ATOM 1144 C C . GLY A 1 143 ? -21.145 -19.296 34.401 1.00 96.31 143 GLY A C 1
ATOM 1145 O O . GLY A 1 143 ? -21.357 -19.840 33.321 1.00 96.31 143 GLY A O 1
ATOM 1146 N N . VAL A 1 144 ? -21.082 -17.970 34.532 1.00 94.12 144 VAL A N 1
ATOM 1147 C CA . VAL A 1 144 ? -21.298 -17.022 33.428 1.00 94.12 144 VAL A CA 1
ATOM 1148 C C . VAL A 1 144 ? -20.267 -17.221 32.318 1.00 94.12 144 VAL A C 1
ATOM 1150 O O . VAL A 1 144 ? -20.639 -17.250 31.149 1.00 94.12 144 VAL A O 1
ATOM 1153 N N . ASN A 1 145 ? -18.990 -17.430 32.657 1.00 92.75 145 ASN A N 1
ATOM 1154 C CA . ASN A 1 145 ? -17.950 -17.690 31.658 1.00 92.75 145 ASN A CA 1
ATOM 1155 C C . ASN A 1 145 ? -18.209 -19.003 30.891 1.00 92.75 145 ASN A C 1
ATOM 1157 O O . ASN A 1 145 ? -18.080 -19.051 29.669 1.00 92.75 145 ASN A O 1
ATOM 1161 N N . ALA A 1 146 ? -18.642 -20.064 31.580 1.00 94.50 146 ALA A N 1
ATOM 1162 C CA . ALA A 1 146 ? -19.030 -21.313 30.928 1.00 94.50 146 ALA A CA 1
ATOM 1163 C C . ALA A 1 146 ? -20.216 -21.116 29.962 1.00 94.50 146 ALA A C 1
ATOM 1165 O O . ALA A 1 146 ? -20.169 -21.625 28.842 1.00 94.50 146 ALA A O 1
ATOM 1166 N N . LEU A 1 147 ? -21.231 -20.328 30.346 1.00 94.38 147 LEU A N 1
ATOM 1167 C CA . LEU A 1 147 ? -22.370 -20.001 29.474 1.00 94.38 147 LEU A CA 1
ATOM 1168 C C . LEU A 1 147 ? -21.967 -19.143 28.271 1.00 94.38 147 LEU A C 1
ATOM 1170 O O . LEU A 1 147 ? -22.395 -19.429 27.154 1.00 94.38 147 LEU A O 1
ATOM 1174 N N . ALA A 1 148 ? -21.138 -18.118 28.476 1.00 92.56 148 ALA A N 1
ATOM 1175 C CA . ALA A 1 148 ? -20.679 -17.221 27.417 1.00 92.56 148 ALA A CA 1
ATOM 1176 C C . ALA A 1 148 ? -19.818 -17.950 26.371 1.00 92.56 148 ALA A C 1
ATOM 1178 O O . ALA A 1 148 ? -19.912 -17.684 25.172 1.00 92.56 148 ALA A O 1
ATOM 1179 N N . ASN A 1 149 ? -19.004 -18.916 26.801 1.00 90.69 149 ASN A N 1
ATOM 1180 C CA . ASN A 1 149 ? -18.221 -19.733 25.876 1.00 90.69 149 ASN A CA 1
ATOM 1181 C C . ASN A 1 149 ? -19.094 -20.766 25.149 1.00 90.69 149 ASN A C 1
ATOM 1183 O O . ASN A 1 149 ? -18.882 -21.015 23.963 1.00 90.69 149 ASN A O 1
ATOM 1187 N N . GLY A 1 150 ? -20.092 -21.329 25.837 1.00 89.56 150 GLY A N 1
ATOM 1188 C CA . GLY A 1 150 ? -20.918 -22.421 25.320 1.00 89.56 150 GLY A CA 1
ATOM 1189 C C . GLY A 1 150 ? -22.143 -22.011 24.499 1.00 89.56 150 GLY A C 1
ATOM 1190 O O . GLY A 1 150 ? -22.642 -22.839 23.744 1.00 89.56 150 GLY A O 1
ATOM 1191 N N . THR A 1 151 ? -22.651 -20.778 24.629 1.00 92.19 151 THR A N 1
ATOM 1192 C CA . THR A 1 151 ? -23.936 -20.380 24.021 1.00 92.19 151 THR A CA 1
ATOM 1193 C C . THR A 1 151 ? -23.908 -18.984 23.397 1.00 92.19 151 THR A C 1
ATOM 1195 O O . THR A 1 151 ? -23.432 -18.019 23.997 1.00 92.19 151 THR A O 1
ATOM 1198 N N . ASP A 1 152 ? -24.479 -18.849 22.196 1.00 90.56 152 ASP A N 1
ATOM 1199 C CA . ASP A 1 152 ? -24.610 -17.551 21.519 1.00 90.56 152 ASP A CA 1
ATOM 1200 C C . ASP A 1 152 ? -25.621 -16.620 22.188 1.00 90.56 152 ASP A C 1
ATOM 1202 O O . ASP A 1 152 ? -25.396 -15.409 22.231 1.00 90.56 152 ASP A O 1
ATOM 1206 N N . GLY A 1 153 ? -26.699 -17.178 22.750 1.00 93.94 153 GLY A N 1
ATOM 1207 C CA . GLY A 1 153 ? -27.713 -16.410 23.474 1.00 93.94 153 GLY A CA 1
ATOM 1208 C C . GLY A 1 153 ? -27.109 -15.636 24.646 1.00 93.94 153 GLY A C 1
ATOM 1209 O O . GLY A 1 153 ? -27.312 -14.429 24.751 1.00 93.94 153 GLY A O 1
ATOM 1210 N N . MET A 1 154 ? -26.269 -16.290 25.459 1.00 93.12 154 MET A N 1
ATOM 1211 C CA . MET A 1 154 ? -25.582 -15.618 26.564 1.00 93.12 154 MET A CA 1
ATOM 1212 C C . MET A 1 154 ? -24.589 -14.562 26.068 1.00 93.12 154 MET A C 1
ATOM 1214 O O . MET A 1 154 ? -24.515 -13.479 26.642 1.00 93.12 154 MET A O 1
ATOM 1218 N N . ARG A 1 155 ? -23.840 -14.829 24.984 1.00 92.88 155 ARG A N 1
ATOM 1219 C CA . ARG A 1 155 ? -22.943 -13.819 24.389 1.00 92.88 155 ARG A CA 1
ATOM 1220 C C . ARG A 1 155 ? -23.703 -12.578 23.936 1.00 92.88 155 ARG A C 1
ATOM 1222 O O . ARG A 1 155 ? -23.209 -11.471 24.121 1.00 92.88 155 ARG A O 1
ATOM 1229 N N . ARG A 1 156 ? -24.878 -12.756 23.326 1.00 94.19 156 ARG A N 1
ATOM 1230 C CA . ARG A 1 156 ? -25.736 -11.647 22.893 1.00 94.19 156 ARG A CA 1
ATOM 1231 C C . ARG A 1 156 ? -26.249 -10.852 24.094 1.00 94.19 156 ARG A C 1
ATOM 1233 O O . ARG A 1 156 ? -26.000 -9.653 24.135 1.00 94.19 156 ARG A O 1
ATOM 1240 N N . ALA A 1 157 ? -26.826 -11.524 25.089 1.00 93.94 157 ALA A N 1
ATOM 1241 C CA . ALA A 1 157 ? -27.333 -10.878 26.299 1.00 93.94 157 ALA A CA 1
ATOM 1242 C C . ALA A 1 157 ? -26.235 -10.120 27.069 1.00 93.94 157 ALA A C 1
ATOM 1244 O O . ALA A 1 157 ? -26.456 -9.007 27.537 1.00 93.94 157 ALA A O 1
ATOM 1245 N N . LEU A 1 158 ? -25.022 -10.682 27.159 1.00 92.56 158 LEU A N 1
ATOM 1246 C CA . LEU A 1 158 ? -23.879 -9.993 27.766 1.00 92.56 158 LEU A CA 1
ATOM 1247 C C . LEU A 1 158 ? -23.474 -8.746 26.978 1.00 92.56 158 LEU A C 1
ATOM 1249 O O . LEU A 1 158 ? -23.204 -7.719 27.591 1.00 92.56 158 LEU A O 1
ATOM 1253 N N . ARG A 1 159 ? -23.445 -8.810 25.640 1.00 91.31 159 ARG A N 1
ATOM 1254 C CA . ARG A 1 159 ? -23.146 -7.633 24.810 1.00 91.31 159 ARG A CA 1
ATOM 1255 C C . ARG A 1 159 ? -24.182 -6.530 24.995 1.00 91.31 159 ARG A C 1
ATOM 1257 O O . ARG A 1 159 ? -23.782 -5.385 25.148 1.00 91.31 159 ARG A O 1
ATOM 1264 N N . GLU A 1 160 ? -25.467 -6.873 25.002 1.00 94.50 160 GLU A N 1
ATOM 1265 C CA . GLU A 1 160 ? -26.567 -5.922 25.216 1.00 94.50 160 GLU A CA 1
ATOM 1266 C C . GLU A 1 160 ? -26.477 -5.281 26.608 1.00 94.50 160 GLU A C 1
ATOM 1268 O O . GLU A 1 160 ? -26.438 -4.061 26.722 1.00 94.50 160 GLU A O 1
ATOM 1273 N N . CYS A 1 161 ? -26.292 -6.088 27.656 1.00 95.00 161 CYS A N 1
ATOM 1274 C CA . CYS A 1 161 ? -26.122 -5.589 29.021 1.00 95.00 161 CYS A CA 1
ATOM 1275 C C . CYS A 1 161 ? -24.885 -4.681 29.163 1.00 95.00 161 CYS A C 1
ATOM 1277 O O . CYS A 1 161 ? -24.969 -3.591 29.730 1.00 95.00 161 CYS A O 1
ATOM 1279 N N . CYS A 1 162 ? -23.735 -5.085 28.609 1.00 94.00 162 CYS A N 1
ATOM 1280 C CA . CYS A 1 162 ? -22.534 -4.249 28.598 1.00 94.00 162 CYS A CA 1
ATOM 1281 C C . CYS A 1 162 ? -22.757 -2.944 27.828 1.00 94.00 162 CYS A C 1
ATOM 1283 O O . CYS A 1 162 ? -22.309 -1.894 28.282 1.00 94.00 162 CYS A O 1
ATOM 1285 N N . PHE A 1 163 ? -23.446 -2.997 26.686 1.00 94.25 163 PHE A N 1
ATOM 1286 C CA . PHE A 1 163 ? -23.763 -1.816 25.892 1.00 94.25 163 PHE A CA 1
ATOM 1287 C C . PHE A 1 163 ? -24.640 -0.835 26.673 1.00 94.25 163 PHE A C 1
ATOM 1289 O O . PHE A 1 163 ? -24.308 0.346 26.731 1.00 94.25 163 PHE A O 1
ATOM 1296 N N . ASP A 1 164 ? -25.689 -1.314 27.343 1.00 96.38 164 ASP A N 1
ATOM 1297 C CA . ASP A 1 164 ? -26.576 -0.471 28.151 1.00 96.38 164 ASP A CA 1
ATOM 1298 C C . ASP A 1 164 ? -25.839 0.207 29.310 1.00 96.38 164 ASP A C 1
ATOM 1300 O O . ASP A 1 164 ? -26.063 1.389 29.593 1.00 96.38 164 ASP A O 1
ATOM 1304 N N . ILE A 1 165 ? -24.936 -0.520 29.977 1.00 97.38 165 ILE A N 1
ATOM 1305 C CA . ILE A 1 165 ? -24.104 0.033 31.053 1.00 97.38 165 ILE A CA 1
ATOM 1306 C C . ILE A 1 165 ? -23.158 1.098 30.494 1.00 97.38 165 ILE A C 1
ATOM 1308 O O . ILE A 1 165 ? -23.139 2.217 31.003 1.00 97.38 165 ILE A O 1
ATOM 1312 N N . ILE A 1 166 ? -22.429 0.793 29.416 1.00 96.56 166 ILE A N 1
ATOM 1313 C CA . ILE A 1 166 ? -21.502 1.736 28.773 1.00 96.56 166 ILE A CA 1
ATOM 1314 C C . ILE A 1 166 ? -22.247 2.981 28.289 1.00 96.56 166 ILE A C 1
ATOM 1316 O O . ILE A 1 166 ? -21.777 4.101 28.475 1.00 96.56 166 ILE A O 1
ATOM 1320 N N . PHE A 1 167 ? -23.433 2.819 27.705 1.00 94.88 167 PHE A N 1
ATOM 1321 C CA . PHE A 1 167 ? -24.236 3.937 27.228 1.00 94.88 167 PHE A CA 1
ATOM 1322 C C . PHE A 1 167 ? -24.66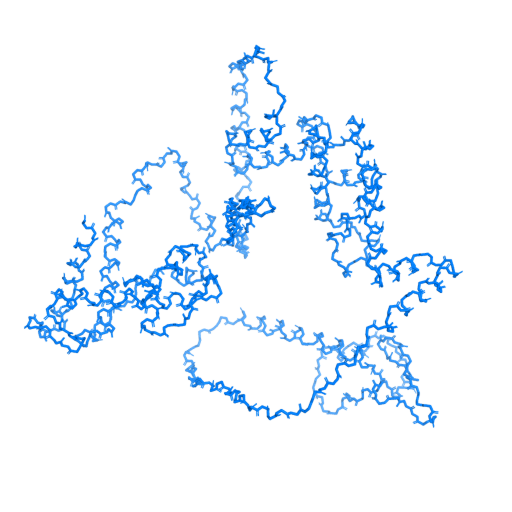0 4.863 28.374 1.00 94.88 167 PHE A C 1
ATOM 1324 O O . PHE A 1 167 ? -24.627 6.089 28.212 1.00 94.88 167 PHE A O 1
ATOM 1331 N N . LYS A 1 168 ? -25.034 4.296 29.531 1.00 96.19 168 LYS A N 1
ATOM 1332 C CA . LYS A 1 168 ? -25.339 5.053 30.756 1.00 96.19 168 LYS A CA 1
ATOM 1333 C C . LYS A 1 168 ? -24.097 5.760 31.297 1.00 96.19 168 LYS A C 1
ATOM 1335 O O . LYS A 1 168 ? -24.163 6.966 31.515 1.00 96.19 168 LYS A O 1
ATOM 1340 N N . GLU A 1 169 ? -22.975 5.053 31.431 1.00 96.00 169 GLU A N 1
ATOM 1341 C CA . GLU A 1 169 ? -21.689 5.619 31.863 1.00 96.00 169 GLU A CA 1
ATOM 1342 C C . GLU A 1 169 ? -21.281 6.811 30.978 1.00 96.00 169 GLU A C 1
ATOM 1344 O O . GLU A 1 169 ? -21.046 7.914 31.470 1.00 96.00 169 GLU A O 1
ATOM 1349 N N . MET A 1 170 ? -21.298 6.634 29.653 1.00 94.12 170 MET A N 1
ATOM 1350 C CA . MET A 1 170 ? -20.984 7.703 28.703 1.00 94.12 170 MET A CA 1
ATOM 1351 C C . MET A 1 170 ? -21.981 8.864 28.779 1.00 94.12 170 MET A C 1
ATOM 1353 O O . MET A 1 170 ? -21.574 10.017 28.689 1.00 94.12 170 MET A O 1
ATOM 1357 N N . LYS A 1 171 ? -23.287 8.595 28.945 1.00 93.00 171 LYS A N 1
ATOM 1358 C CA . LYS A 1 171 ? -24.307 9.652 29.091 1.00 93.00 171 LYS A CA 1
ATOM 1359 C C . LYS A 1 171 ? -24.043 10.509 30.330 1.00 93.00 171 LYS A C 1
ATOM 1361 O O . LYS A 1 171 ? -24.154 11.728 30.250 1.00 93.00 171 LYS A O 1
ATOM 1366 N N . GLU A 1 172 ? -23.690 9.889 31.451 1.00 92.94 172 GLU A N 1
ATOM 1367 C CA . GLU A 1 172 ? -23.400 10.601 32.697 1.00 92.94 172 GLU A CA 1
ATOM 1368 C C . GLU A 1 172 ? -22.112 11.427 32.614 1.00 92.94 172 GLU A C 1
ATOM 1370 O O . GLU A 1 172 ? -22.088 12.563 33.089 1.00 92.94 172 GLU A O 1
ATOM 1375 N N . ILE A 1 173 ? -21.074 10.919 31.941 1.00 92.38 173 ILE A N 1
ATOM 1376 C CA . ILE A 1 173 ? -19.859 11.699 31.665 1.00 92.38 173 ILE A CA 1
ATOM 1377 C C . ILE A 1 173 ? -20.179 12.898 30.764 1.00 92.38 173 ILE A C 1
ATOM 1379 O O . ILE A 1 173 ? -19.752 14.013 31.059 1.00 92.38 173 ILE A O 1
ATOM 1383 N N . SER A 1 174 ? -20.957 12.700 29.694 1.00 89.69 174 SER A N 1
ATOM 1384 C CA . SER A 1 174 ? -21.291 13.769 28.745 1.00 89.69 174 SER A CA 1
ATOM 1385 C C . SER A 1 174 ? -22.131 14.896 29.355 1.00 89.69 174 SER A C 1
ATOM 1387 O O . SER A 1 174 ? -22.009 16.028 28.899 1.00 89.69 174 SER A O 1
ATOM 1389 N N . LYS A 1 175 ? -22.967 14.615 30.367 1.00 87.31 175 LYS A N 1
ATOM 1390 C CA . LYS A 1 175 ? -23.806 15.627 31.040 1.00 87.31 175 LYS A CA 1
ATOM 1391 C C . LYS A 1 175 ? -23.012 16.604 31.913 1.00 87.31 175 LYS A C 1
ATOM 1393 O O . LYS A 1 175 ? -23.474 17.714 32.140 1.00 87.31 175 LYS A O 1
ATOM 1398 N N . LYS A 1 176 ? -21.855 16.194 32.441 1.00 72.88 176 LYS A N 1
ATOM 1399 C CA . LYS A 1 176 ? -21.051 16.978 33.397 1.00 72.88 176 LYS A CA 1
ATOM 1400 C C . LYS A 1 176 ? -19.814 17.563 32.712 1.00 72.88 176 LYS A C 1
ATOM 1402 O O . LYS A 1 176 ? -18.691 17.278 33.135 1.00 72.88 176 LYS A O 1
ATOM 1407 N N . SER A 1 177 ? -20.025 18.331 31.642 1.00 67.06 177 SER A N 1
ATOM 1408 C CA . SER A 1 177 ? -18.961 18.852 30.766 1.00 67.06 177 SER A CA 1
ATOM 1409 C C . SER A 1 177 ? -17.840 19.564 31.534 1.00 67.06 177 SER A C 1
ATOM 1411 O O . SER A 1 177 ? -16.672 19.328 31.251 1.00 67.06 177 SER A O 1
ATOM 1413 N N . GLU A 1 178 ? -18.155 20.329 32.579 1.00 73.12 178 GLU A N 1
ATOM 1414 C CA . GLU A 1 178 ? -17.153 21.069 33.368 1.00 73.12 178 GLU A CA 1
ATOM 1415 C C . GLU A 1 178 ? -16.125 20.170 34.077 1.00 73.12 178 GLU A C 1
ATOM 1417 O O . GLU A 1 178 ? -14.984 20.569 34.312 1.00 73.12 178 GLU A O 1
ATOM 1422 N N . ASN A 1 179 ? -16.492 18.921 34.372 1.00 80.25 179 ASN A N 1
ATOM 1423 C CA . ASN A 1 179 ? -15.649 17.991 35.122 1.00 80.25 179 ASN A CA 1
ATOM 1424 C C . ASN A 1 179 ? -14.942 16.951 34.250 1.00 80.25 179 ASN A C 1
ATOM 1426 O O . ASN A 1 179 ? -14.263 16.086 34.807 1.00 80.25 179 ASN A O 1
ATOM 1430 N N . ASN A 1 180 ? -15.119 16.988 32.928 1.00 88.81 180 ASN A N 1
ATOM 1431 C CA . ASN A 1 180 ? -14.458 16.073 32.003 1.00 88.81 180 ASN A CA 1
ATOM 1432 C C . ASN A 1 180 ? -13.206 16.727 31.420 1.00 88.81 180 ASN A C 1
ATOM 1434 O O . ASN A 1 180 ? -13.302 17.771 30.778 1.00 88.81 180 ASN A O 1
ATOM 1438 N N . ILE A 1 181 ? -12.038 16.099 31.595 1.00 92.50 181 ILE A N 1
ATOM 1439 C CA . ILE A 1 181 ? -10.769 16.605 31.047 1.00 92.50 181 ILE A CA 1
ATOM 1440 C C . ILE A 1 181 ? -10.874 16.850 29.535 1.00 92.50 181 ILE A C 1
ATOM 1442 O O . ILE A 1 181 ? -10.303 17.816 29.038 1.00 92.50 181 ILE A O 1
ATOM 1446 N N . LEU A 1 182 ? -11.627 16.012 28.814 1.00 92.81 182 LEU A N 1
ATOM 1447 C CA . LEU A 1 182 ? -11.786 16.117 27.361 1.00 92.81 182 LEU A CA 1
ATOM 1448 C C . LEU A 1 182 ? -12.755 17.213 26.903 1.00 92.81 182 LEU A C 1
ATOM 1450 O O . LEU A 1 182 ? -12.785 17.515 25.714 1.00 92.81 182 LEU A O 1
ATOM 1454 N N . SER A 1 183 ? -13.566 17.763 27.807 1.00 90.88 183 SER A N 1
ATOM 1455 C CA . SER A 1 183 ? -14.541 18.823 27.512 1.00 90.88 183 SER A CA 1
ATOM 1456 C C . SER A 1 183 ? -14.035 20.214 27.903 1.00 90.88 183 SER A C 1
ATOM 1458 O O . SER A 1 183 ? -14.729 21.202 27.670 1.00 90.88 183 SER A O 1
ATOM 1460 N N . ARG A 1 184 ? -12.844 20.313 28.509 1.00 89.88 184 ARG A N 1
ATOM 1461 C CA . ARG A 1 184 ? -12.258 21.595 28.914 1.00 89.88 184 ARG A CA 1
ATOM 1462 C C . ARG A 1 184 ? -11.930 22.447 27.692 1.00 89.88 184 ARG A C 1
ATOM 1464 O O . ARG A 1 184 ? -11.466 21.940 26.669 1.00 89.88 184 ARG A O 1
ATOM 1471 N N . SER A 1 185 ? -12.133 23.757 27.821 1.00 86.00 185 SER A N 1
ATOM 1472 C CA . SER A 1 185 ? -11.670 24.710 26.818 1.00 86.00 185 SER A CA 1
ATOM 1473 C C . SER A 1 185 ? -10.150 24.595 26.657 1.00 86.00 185 SER A C 1
ATOM 1475 O O . SER A 1 185 ? -9.398 24.469 27.622 1.00 86.00 185 SER A O 1
ATOM 1477 N N . MET A 1 186 ? -9.692 24.585 25.407 1.00 86.12 186 MET A N 1
ATOM 1478 C CA . MET A 1 186 ? -8.279 24.402 25.092 1.00 86.12 186 MET A CA 1
ATOM 1479 C C . MET A 1 186 ? -7.532 25.726 25.250 1.00 86.12 186 MET A C 1
ATOM 1481 O O . MET A 1 186 ? -7.552 26.559 24.349 1.00 86.12 186 MET A O 1
ATOM 1485 N N . SER A 1 187 ? -6.866 25.904 26.392 1.00 90.62 187 SER A N 1
ATOM 1486 C CA . SER A 1 187 ? -5.847 26.941 26.593 1.00 90.62 187 SER A CA 1
ATOM 1487 C C . SER A 1 187 ? -4.431 26.370 26.430 1.00 90.62 187 SER A C 1
ATOM 1489 O O . SER A 1 187 ? -4.231 25.151 26.473 1.00 90.62 187 SER A O 1
ATOM 1491 N N . ILE A 1 188 ? -3.425 27.236 26.283 1.00 88.94 188 ILE A N 1
ATOM 1492 C CA . ILE A 1 188 ? -2.009 26.828 26.207 1.00 88.94 188 ILE A CA 1
ATOM 1493 C C . ILE A 1 188 ? -1.594 26.076 27.482 1.00 88.94 188 ILE A C 1
ATOM 1495 O O . ILE A 1 188 ? -0.877 25.078 27.424 1.00 88.94 188 ILE A O 1
ATOM 1499 N N . GLU A 1 189 ? -2.075 26.522 28.639 1.00 91.94 189 GLU A N 1
ATOM 1500 C CA . GLU A 1 189 ? -1.838 25.901 29.944 1.00 91.94 189 GLU A CA 1
ATOM 1501 C C . GLU A 1 189 ? -2.472 24.511 29.995 1.00 91.94 189 GLU A C 1
ATOM 1503 O O . GLU A 1 189 ? -1.836 23.559 30.445 1.00 91.94 189 GLU A O 1
ATOM 1508 N N . THR A 1 190 ? -3.688 24.377 29.460 1.00 88.62 190 THR A N 1
ATOM 1509 C CA . THR A 1 190 ? -4.404 23.097 29.389 1.00 88.62 190 THR A CA 1
ATOM 1510 C C . THR A 1 190 ? -3.654 22.095 28.512 1.00 88.62 190 THR A C 1
ATOM 1512 O O . THR A 1 190 ? -3.506 20.936 28.899 1.00 88.62 190 THR A O 1
ATOM 1515 N N . VAL A 1 191 ? -3.101 22.540 27.375 1.00 89.31 191 VAL A N 1
ATOM 1516 C CA . VAL A 1 191 ? -2.241 21.712 26.509 1.00 89.31 191 VAL A CA 1
ATOM 1517 C C . VAL A 1 191 ? -0.978 21.273 27.251 1.00 89.31 191 VAL A C 1
ATOM 1519 O O . VAL A 1 191 ? -0.645 20.090 27.240 1.00 89.31 191 VAL A O 1
ATOM 1522 N N . LYS A 1 192 ? -0.293 22.194 27.943 1.00 89.56 192 LYS A N 1
ATOM 1523 C CA . LYS A 1 192 ? 0.931 21.891 28.712 1.00 89.56 192 LYS A CA 1
ATOM 1524 C C . LYS A 1 192 ? 0.689 20.901 29.853 1.00 89.56 192 LYS A C 1
ATOM 1526 O O . LYS A 1 192 ? 1.575 20.121 30.191 1.00 89.56 192 LYS A O 1
ATOM 1531 N N . GLN A 1 193 ? -0.491 20.945 30.464 1.00 92.06 193 GLN A N 1
ATOM 1532 C CA . GLN A 1 193 ? -0.861 20.082 31.587 1.00 92.06 193 GLN A CA 1
ATOM 1533 C C . GLN A 1 193 ? -1.508 18.760 31.152 1.00 92.06 193 GLN A C 1
ATOM 1535 O O . GLN A 1 193 ? -1.750 17.893 31.998 1.00 92.06 193 GLN A O 1
ATOM 1540 N N . PHE A 1 194 ? -1.793 18.582 29.859 1.00 93.44 194 PHE A N 1
ATOM 1541 C CA . PHE A 1 194 ? -2.466 17.394 29.355 1.00 93.44 194 PHE A CA 1
ATOM 1542 C C . PHE A 1 194 ? -1.623 16.134 29.581 1.00 93.44 194 PHE A C 1
ATOM 1544 O O . PHE A 1 194 ? -0.459 16.048 29.193 1.00 93.44 194 PHE A O 1
ATOM 1551 N N . LYS A 1 195 ? -2.239 15.117 30.193 1.00 94.69 195 LYS A N 1
ATOM 1552 C CA . LYS A 1 195 ? -1.636 13.799 30.408 1.00 94.69 195 LYS A CA 1
ATOM 1553 C C . LYS A 1 195 ? -2.667 12.711 30.149 1.00 94.69 195 LYS A C 1
ATOM 1555 O O . LYS A 1 195 ? -3.735 12.703 30.765 1.00 94.69 195 LYS A O 1
ATOM 1560 N N . TRP A 1 196 ? -2.315 11.736 29.310 1.00 94.75 196 TRP A N 1
ATOM 1561 C CA . TRP A 1 196 ? -3.172 10.575 29.047 1.00 94.75 196 TRP A CA 1
ATOM 1562 C C . TRP A 1 196 ? -3.472 9.763 30.306 1.00 94.75 196 TRP A C 1
ATOM 1564 O O . TRP A 1 196 ? -4.573 9.241 30.456 1.00 94.75 196 TRP A O 1
ATOM 1574 N N . THR A 1 197 ? -2.533 9.713 31.252 1.00 95.62 197 THR A N 1
ATOM 1575 C CA . THR A 1 197 ? -2.737 9.069 32.555 1.00 95.62 197 THR A CA 1
ATOM 1576 C C . THR A 1 197 ? -3.904 9.685 33.320 1.00 95.62 197 THR A C 1
ATOM 1578 O O . THR A 1 197 ? -4.691 8.941 33.902 1.00 95.62 197 THR A O 1
ATOM 1581 N N . SER A 1 198 ? -4.070 11.010 33.275 1.00 95.44 198 SER A N 1
ATOM 1582 C CA . SER A 1 198 ? -5.187 11.712 33.915 1.00 95.44 198 SER A CA 1
ATOM 1583 C C . SER A 1 198 ? -6.517 11.375 33.239 1.00 95.44 198 SER A C 1
ATOM 1585 O O . SER A 1 198 ? -7.469 11.016 33.926 1.00 95.44 198 SER A O 1
ATOM 1587 N N . VAL A 1 199 ? -6.562 11.400 31.901 1.00 95.31 199 VAL A N 1
ATOM 1588 C CA . VAL A 1 199 ? -7.760 11.050 31.111 1.00 95.31 199 VAL A CA 1
ATOM 1589 C C . VAL A 1 199 ? -8.202 9.611 31.385 1.00 95.31 199 VAL A C 1
ATOM 1591 O O . VAL A 1 199 ? -9.373 9.351 31.647 1.00 95.31 199 VAL A O 1
ATOM 1594 N N . VAL A 1 200 ? -7.265 8.661 31.366 1.00 95.94 200 VAL A N 1
ATOM 1595 C CA . VAL A 1 200 ? -7.566 7.244 31.607 1.00 95.94 200 VAL A CA 1
ATOM 1596 C C . VAL A 1 200 ? -7.921 6.981 33.072 1.00 95.94 200 VAL A C 1
ATOM 1598 O O . VAL A 1 200 ? -8.776 6.140 33.342 1.00 95.94 200 VAL A O 1
ATOM 1601 N N . SER A 1 201 ? -7.321 7.703 34.021 1.00 95.25 201 SER A N 1
ATOM 1602 C CA . SER A 1 201 ? -7.696 7.607 35.441 1.00 95.25 201 SER A CA 1
ATOM 1603 C C . SER A 1 201 ? -9.117 8.113 35.677 1.00 95.25 201 SER A C 1
ATOM 1605 O O . SER A 1 201 ? -9.884 7.468 36.389 1.00 95.25 201 SER A O 1
ATOM 1607 N N . GLU A 1 202 ? -9.495 9.220 35.031 1.00 95.50 202 GLU A N 1
ATOM 1608 C CA . GLU A 1 202 ? -10.864 9.730 35.059 1.00 95.50 202 GLU A CA 1
ATOM 1609 C C . GLU A 1 202 ? -11.845 8.724 34.442 1.00 95.50 202 GLU A C 1
ATOM 1611 O O . GLU A 1 202 ? -12.869 8.413 35.050 1.00 95.50 202 GLU A O 1
ATOM 1616 N N . LEU A 1 203 ? -11.507 8.162 33.276 1.00 95.88 203 LEU A N 1
ATOM 1617 C CA . LEU A 1 203 ? -12.307 7.133 32.613 1.00 95.88 203 LEU A CA 1
ATOM 1618 C C . LEU A 1 203 ? -12.496 5.905 33.514 1.00 95.88 203 LEU A C 1
ATOM 1620 O O . LEU A 1 203 ? -13.614 5.431 33.676 1.00 95.88 203 LEU A O 1
ATOM 1624 N N . LYS A 1 204 ? -11.422 5.408 34.137 1.00 95.75 204 LYS A N 1
ATOM 1625 C CA . LYS A 1 204 ? -11.473 4.257 35.048 1.00 95.75 204 LYS A CA 1
ATOM 1626 C C . LYS A 1 204 ? -12.376 4.518 36.257 1.00 95.75 204 LYS A C 1
ATOM 1628 O O . LYS A 1 204 ? -13.023 3.589 36.730 1.00 95.75 204 LYS A O 1
ATOM 1633 N N . LEU A 1 205 ? -12.417 5.759 36.745 1.00 95.31 205 LEU A N 1
ATOM 1634 C CA . LEU A 1 205 ? -13.255 6.163 37.872 1.00 95.31 205 LEU A CA 1
ATOM 1635 C C . LEU A 1 205 ? -14.729 6.338 37.472 1.00 95.31 205 LEU A C 1
ATOM 1637 O O . LEU A 1 205 ? -15.610 5.864 38.182 1.00 95.31 205 LEU A O 1
ATOM 1641 N N . LYS A 1 206 ? -15.002 7.033 36.360 1.00 95.12 206 LYS A N 1
ATOM 1642 C CA . LYS A 1 206 ? -16.363 7.442 35.965 1.00 95.12 206 LYS A CA 1
ATOM 1643 C C . LYS A 1 206 ? -17.083 6.445 35.051 1.00 95.12 206 LYS A C 1
ATOM 1645 O O . LYS A 1 206 ? -18.308 6.408 35.060 1.00 95.12 206 LYS A O 1
ATOM 1650 N N . ALA A 1 207 ? -16.345 5.665 34.266 1.00 96.38 207 ALA A N 1
ATOM 1651 C CA . ALA A 1 207 ? -16.869 4.650 33.350 1.00 96.38 207 ALA A CA 1
ATOM 1652 C C . ALA A 1 207 ? -16.013 3.367 33.399 1.00 96.38 207 ALA A C 1
ATOM 1654 O O . ALA A 1 207 ? -15.313 3.024 32.435 1.00 96.38 207 ALA A O 1
ATOM 1655 N N . PRO A 1 208 ? -16.020 2.659 34.545 1.00 96.75 208 PRO A N 1
ATOM 1656 C CA . PRO A 1 208 ? -15.194 1.475 34.752 1.00 96.75 208 PRO A CA 1
ATOM 1657 C C . PRO A 1 208 ? -15.509 0.348 33.760 1.00 96.75 208 PRO A C 1
ATOM 1659 O O . PRO A 1 208 ? -14.600 -0.397 33.383 1.00 96.75 208 PRO A O 1
ATOM 1662 N N . THR A 1 209 ? -16.761 0.224 33.304 1.00 96.00 209 THR A N 1
ATOM 1663 C CA . THR A 1 209 ? -17.153 -0.813 32.340 1.00 96.00 209 THR A CA 1
ATOM 1664 C C . THR A 1 209 ? -16.571 -0.512 30.965 1.00 96.00 209 THR A C 1
ATOM 1666 O O . THR A 1 209 ? -15.948 -1.388 30.361 1.00 96.00 209 THR A O 1
ATOM 1669 N N . LEU A 1 210 ? -16.690 0.736 30.495 1.00 96.50 210 LEU A N 1
ATOM 1670 C CA . LEU A 1 210 ? -16.057 1.173 29.248 1.00 96.50 210 LEU A CA 1
ATOM 1671 C C . LEU A 1 210 ? -14.533 1.001 29.301 1.00 96.50 210 LEU A C 1
ATOM 1673 O O . LEU A 1 210 ? -13.948 0.446 28.369 1.00 96.50 210 LEU A O 1
ATOM 1677 N N . TYR A 1 211 ? -13.893 1.412 30.401 1.00 96.56 211 TYR A N 1
ATOM 1678 C CA . TYR A 1 211 ? -12.459 1.197 30.607 1.00 96.56 211 TYR A CA 1
ATOM 1679 C C . TYR A 1 211 ? -12.084 -0.286 30.506 1.00 96.56 211 TYR A C 1
ATOM 1681 O O . TYR A 1 211 ? -11.143 -0.639 29.794 1.00 96.56 211 TYR A O 1
ATOM 1689 N N . GLY A 1 212 ? -12.833 -1.158 31.189 1.00 93.94 212 GLY A N 1
ATOM 1690 C CA . GLY A 1 212 ? -12.607 -2.601 31.172 1.00 93.94 212 GLY A CA 1
ATOM 1691 C C . GLY A 1 212 ? -12.703 -3.188 29.765 1.00 93.94 212 GLY A C 1
ATOM 1692 O O . GLY A 1 212 ? -11.833 -3.963 29.366 1.00 93.94 212 GLY A O 1
ATOM 1693 N N . VAL A 1 213 ? -13.702 -2.767 28.981 1.00 93.75 213 VAL A N 1
ATOM 1694 C CA . VAL A 1 213 ? -13.857 -3.198 27.584 1.00 93.75 213 VAL A CA 1
ATOM 1695 C C . VAL A 1 213 ? -12.682 -2.724 26.729 1.00 93.75 213 VAL A C 1
ATOM 1697 O O . VAL A 1 213 ? -12.016 -3.566 26.127 1.00 93.75 213 VAL A O 1
ATOM 1700 N N . LEU A 1 214 ? -12.357 -1.426 26.731 1.00 94.50 214 LEU A N 1
ATOM 1701 C CA . LEU A 1 214 ? -11.245 -0.878 25.940 1.00 94.50 214 LEU A CA 1
ATOM 1702 C C . LEU A 1 214 ? -9.902 -1.522 26.313 1.00 94.50 214 LEU A C 1
ATOM 1704 O O . LEU A 1 214 ? -9.134 -1.932 25.443 1.00 94.50 214 LEU A O 1
ATOM 1708 N N . SER A 1 215 ? -9.644 -1.687 27.611 1.00 92.69 215 SER A N 1
ATOM 1709 C CA . SER A 1 215 ? -8.437 -2.347 28.106 1.00 92.69 215 SER A CA 1
ATOM 1710 C C . SER A 1 215 ? -8.373 -3.815 27.677 1.00 92.69 215 SER A C 1
ATOM 1712 O O . SER A 1 215 ? -7.311 -4.285 27.268 1.00 92.69 215 SER A O 1
ATOM 1714 N N . SER A 1 216 ? -9.497 -4.539 27.707 1.00 88.38 216 SER A N 1
ATOM 1715 C CA . SER A 1 216 ? -9.554 -5.942 27.280 1.00 88.38 216 SER A CA 1
ATOM 1716 C C . SER A 1 216 ? -9.361 -6.129 25.773 1.00 88.38 216 SER A C 1
ATOM 1718 O O . SER A 1 216 ? -8.782 -7.134 25.367 1.00 88.38 216 SER A O 1
ATOM 1720 N N . MET A 1 217 ? -9.800 -5.163 24.959 1.00 88.38 217 MET A N 1
ATOM 1721 C CA . MET A 1 217 ? -9.626 -5.179 23.503 1.00 88.38 217 MET A CA 1
ATOM 1722 C C . MET A 1 217 ? -8.167 -4.964 23.093 1.00 88.38 217 MET A C 1
ATOM 1724 O O . MET A 1 217 ? -7.708 -5.574 22.130 1.00 88.38 217 MET A O 1
ATOM 1728 N N . LEU A 1 218 ? -7.448 -4.104 23.818 1.00 86.56 218 LEU A N 1
ATOM 1729 C CA . LEU A 1 218 ? -6.073 -3.713 23.498 1.00 86.56 218 LEU A CA 1
ATOM 1730 C C . LEU A 1 218 ? -5.013 -4.566 24.212 1.00 86.56 218 LEU A C 1
ATOM 1732 O O . LEU A 1 218 ? -3.871 -4.653 23.763 1.00 86.56 218 LEU A O 1
ATOM 1736 N N . SER A 1 219 ? -5.368 -5.227 25.315 1.00 81.12 219 SER A N 1
ATOM 1737 C CA . SER A 1 219 ? -4.437 -6.102 26.030 1.00 81.12 219 SER A CA 1
ATOM 1738 C C . SER A 1 219 ? -4.267 -7.431 25.287 1.00 81.12 219 SER A C 1
ATOM 1740 O O . SER A 1 219 ? -5.243 -8.168 25.129 1.00 81.12 219 SER A O 1
ATOM 1742 N N . PRO A 1 220 ? -3.044 -7.824 24.882 1.00 70.06 220 PRO A N 1
ATOM 1743 C CA . PRO A 1 220 ? -2.828 -9.143 24.305 1.00 70.06 220 PRO A CA 1
ATOM 1744 C C . PRO A 1 220 ? -3.233 -10.223 25.318 1.00 70.06 220 PRO A C 1
ATOM 1746 O O . PRO A 1 220 ? -2.769 -10.220 26.459 1.00 70.06 220 PRO A O 1
ATOM 1749 N N . GLN A 1 221 ? -4.075 -11.176 24.893 1.00 58.25 221 GLN A N 1
ATOM 1750 C CA . GLN A 1 221 ? -4.690 -12.224 25.734 1.00 58.25 221 GLN A CA 1
ATOM 1751 C C . GLN A 1 221 ? -3.695 -13.001 26.622 1.00 58.25 221 GLN A C 1
ATOM 1753 O O . GLN A 1 221 ? -4.079 -13.562 27.644 1.00 58.25 221 GLN A O 1
ATOM 1758 N N . LYS A 1 222 ? -2.404 -13.027 26.265 1.00 55.28 222 LYS A N 1
ATOM 1759 C CA . LYS A 1 222 ? -1.345 -13.707 27.028 1.00 55.28 222 LYS A CA 1
ATOM 1760 C C . LYS A 1 222 ? -0.777 -12.897 28.206 1.00 55.28 222 LYS A C 1
ATOM 1762 O O . LYS A 1 222 ? -0.071 -13.474 29.027 1.00 55.28 222 LYS A O 1
ATOM 1767 N N . VAL A 1 223 ? -1.065 -11.597 28.309 1.00 54.84 223 VAL A N 1
ATOM 1768 C CA . VAL A 1 223 ? -0.475 -10.692 29.318 1.00 54.84 223 VAL A CA 1
ATOM 1769 C C . VAL A 1 223 ? -1.414 -10.429 30.506 1.00 54.84 223 VAL A C 1
ATOM 1771 O O . VAL A 1 223 ? -0.935 -10.140 31.599 1.00 54.84 223 VAL A O 1
ATOM 1774 N N . GLN A 1 224 ? -2.727 -10.649 30.349 1.00 51.84 224 GLN A N 1
ATOM 1775 C CA . GLN A 1 224 ? -3.746 -10.365 31.377 1.00 51.84 224 GLN A CA 1
ATOM 1776 C C . GLN A 1 224 ? -3.511 -11.054 32.733 1.00 51.84 224 GLN A C 1
ATOM 1778 O O . GLN A 1 224 ? -3.942 -10.535 33.755 1.00 51.84 224 GLN A O 1
ATOM 1783 N N . TYR A 1 225 ? -2.808 -12.191 32.770 1.00 50.06 225 TYR A N 1
ATOM 1784 C CA . TYR A 1 225 ? -2.566 -12.939 34.010 1.00 50.06 225 TYR A CA 1
ATOM 1785 C C . TYR A 1 225 ? -1.309 -12.515 34.787 1.00 50.06 225 TYR A C 1
ATOM 1787 O O . TYR A 1 225 ? -1.092 -13.026 35.881 1.00 50.06 225 TYR A O 1
ATOM 1795 N N . ARG A 1 226 ? -0.463 -11.619 34.253 1.00 49.66 226 ARG A N 1
ATOM 1796 C CA . ARG A 1 226 ? 0.803 -11.224 34.911 1.00 49.66 226 ARG A CA 1
ATOM 1797 C C . ARG A 1 226 ? 0.873 -9.762 35.357 1.00 49.66 226 ARG A C 1
ATOM 1799 O O . ARG A 1 226 ? 1.820 -9.409 36.049 1.00 49.66 226 ARG A O 1
ATOM 1806 N N . THR A 1 227 ? -0.082 -8.913 34.980 1.00 49.62 227 THR A N 1
ATOM 1807 C CA . THR A 1 227 ? 0.093 -7.450 35.047 1.00 49.62 227 THR A CA 1
ATOM 1808 C C . THR A 1 227 ? -0.676 -6.713 36.137 1.00 49.62 227 THR A C 1
ATOM 1810 O O . THR A 1 227 ? -0.588 -5.493 36.163 1.00 49.62 227 THR A O 1
ATOM 1813 N N . GLU A 1 228 ? -1.363 -7.376 37.073 1.00 51.72 228 GLU A N 1
ATOM 1814 C CA . GLU A 1 228 ? -2.024 -6.641 38.175 1.00 51.72 228 GLU A CA 1
ATOM 1815 C C . GLU A 1 228 ? -1.029 -5.835 39.042 1.00 51.72 228 GLU A C 1
ATOM 1817 O O . GLU A 1 228 ? -1.423 -4.834 39.630 1.00 51.72 228 GLU A O 1
ATOM 1822 N N . ASN A 1 229 ? 0.269 -6.183 39.018 1.00 53.25 229 ASN A N 1
ATOM 1823 C CA . ASN A 1 229 ? 1.337 -5.486 39.753 1.00 53.25 229 ASN A CA 1
ATOM 1824 C C . ASN A 1 229 ? 2.401 -4.804 38.868 1.00 53.25 229 ASN A C 1
ATOM 1826 O O . ASN A 1 229 ? 3.380 -4.277 39.392 1.00 53.25 229 ASN A O 1
ATOM 1830 N N . LEU A 1 230 ? 2.264 -4.825 37.539 1.00 58.84 230 LEU A N 1
ATOM 1831 C CA . LEU A 1 230 ? 3.222 -4.161 36.646 1.00 58.84 230 LEU A CA 1
ATOM 1832 C C . LEU A 1 230 ? 2.711 -2.764 36.301 1.00 58.84 230 LEU A C 1
ATOM 1834 O O . LEU A 1 230 ? 1.530 -2.591 36.001 1.00 58.84 230 LEU A O 1
ATOM 1838 N N . ALA A 1 231 ? 3.611 -1.778 36.336 1.00 64.62 231 ALA A N 1
ATOM 1839 C CA . ALA A 1 231 ? 3.297 -0.408 35.953 1.00 64.62 231 ALA A CA 1
ATOM 1840 C C . ALA A 1 231 ? 2.567 -0.396 34.594 1.00 64.62 231 ALA A C 1
ATOM 1842 O O . ALA A 1 231 ? 2.982 -1.108 33.669 1.00 64.62 231 ALA A O 1
ATOM 1843 N N . PRO A 1 232 ? 1.461 0.359 34.465 1.00 70.00 232 PRO A N 1
ATOM 1844 C CA . PRO A 1 232 ? 0.651 0.338 33.260 1.00 70.00 232 PRO A CA 1
ATOM 1845 C C . PRO A 1 232 ? 1.505 0.767 32.066 1.00 70.00 232 PRO A C 1
ATOM 1847 O O . PRO A 1 232 ? 2.159 1.808 32.099 1.00 70.00 232 PRO A O 1
ATOM 1850 N N . ASN A 1 233 ? 1.513 -0.059 31.018 1.00 82.00 233 ASN A N 1
ATOM 1851 C CA . ASN A 1 233 ? 2.279 0.216 29.809 1.00 82.00 233 ASN A CA 1
ATOM 1852 C C . ASN A 1 233 ? 1.836 1.580 29.239 1.00 82.00 233 ASN A C 1
ATOM 1854 O O . ASN A 1 233 ? 0.662 1.714 28.879 1.00 82.00 233 ASN A O 1
ATOM 1858 N N . PRO A 1 234 ? 2.731 2.581 29.130 1.00 85.38 234 PRO A N 1
ATOM 1859 C CA . PRO A 1 234 ? 2.361 3.926 28.688 1.00 85.38 234 PRO A CA 1
ATOM 1860 C C . PRO A 1 234 ? 1.724 3.925 27.293 1.00 85.38 234 PRO A C 1
ATOM 1862 O O . PRO A 1 234 ? 0.823 4.717 27.027 1.00 85.38 234 PRO A O 1
ATOM 1865 N N . LYS A 1 235 ? 2.106 2.976 26.428 1.00 86.69 235 LYS A N 1
ATOM 1866 C CA . LYS A 1 235 ? 1.491 2.797 25.109 1.00 86.69 235 LYS A CA 1
ATOM 1867 C C . LYS A 1 235 ? 0.005 2.440 25.214 1.00 86.69 235 LYS A C 1
ATOM 1869 O O . LYS A 1 235 ? -0.816 3.046 24.535 1.00 86.69 235 LYS A O 1
ATOM 1874 N N . LEU A 1 236 ? -0.343 1.516 26.111 1.00 87.62 236 LEU A N 1
ATOM 1875 C CA . LEU A 1 236 ? -1.726 1.084 26.328 1.00 87.62 236 LEU A CA 1
ATOM 1876 C C . LEU A 1 236 ? -2.590 2.224 26.885 1.00 87.62 236 LEU A C 1
ATOM 1878 O O . LEU A 1 236 ? -3.741 2.374 26.487 1.00 87.62 236 LEU A O 1
ATOM 1882 N N . ILE A 1 237 ? -2.037 3.049 27.781 1.00 92.50 237 ILE A N 1
ATOM 1883 C CA . ILE A 1 237 ? -2.735 4.232 28.311 1.00 92.50 237 ILE A CA 1
ATOM 1884 C C . ILE A 1 237 ? -3.073 5.199 27.171 1.00 92.50 237 ILE A C 1
ATOM 1886 O O . ILE A 1 237 ? -4.209 5.660 27.078 1.00 92.50 237 ILE A O 1
ATOM 1890 N N . ASN A 1 238 ? -2.114 5.472 26.284 1.00 91.88 238 ASN A N 1
ATOM 1891 C CA . ASN A 1 238 ? -2.322 6.376 25.154 1.00 91.88 238 ASN A CA 1
ATOM 1892 C C . ASN A 1 238 ? -3.371 5.831 24.170 1.00 91.88 238 ASN A C 1
ATOM 1894 O O . ASN A 1 238 ? -4.235 6.582 23.720 1.00 91.88 238 ASN A O 1
ATOM 1898 N N . GLU A 1 239 ? -3.338 4.530 23.867 1.00 92.12 239 GLU A N 1
ATOM 1899 C CA . GLU A 1 239 ? -4.315 3.877 22.982 1.00 92.12 239 GLU A CA 1
ATOM 1900 C C . GLU A 1 239 ? -5.734 3.901 23.575 1.00 92.12 239 GLU A C 1
ATOM 1902 O O . GLU A 1 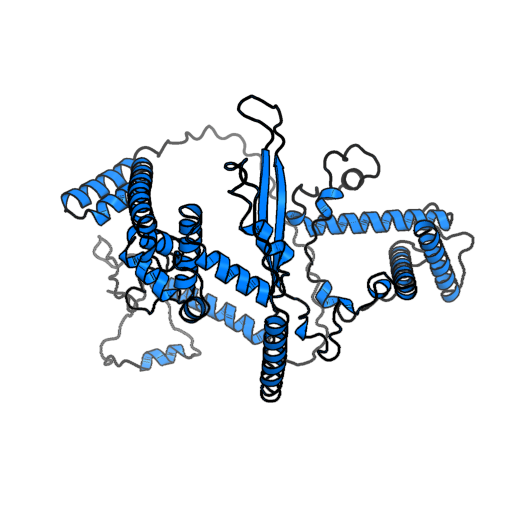239 ? -6.676 4.310 22.893 1.00 92.12 239 GLU A O 1
ATOM 1907 N N . ILE A 1 240 ? -5.892 3.552 24.860 1.00 94.62 240 ILE A N 1
ATOM 1908 C CA . ILE A 1 240 ? -7.188 3.623 25.560 1.00 94.62 240 ILE A CA 1
ATOM 1909 C C . ILE A 1 240 ? -7.704 5.063 25.576 1.00 94.62 240 ILE A C 1
ATOM 1911 O O . ILE A 1 240 ? -8.869 5.303 25.260 1.00 94.62 240 ILE A O 1
ATOM 1915 N N . GLY A 1 241 ? -6.842 6.021 25.930 1.00 94.81 241 GLY A N 1
ATOM 1916 C CA . GLY A 1 241 ? -7.193 7.436 25.974 1.00 94.81 241 GLY A CA 1
ATOM 1917 C C . GLY A 1 241 ? -7.652 7.962 24.615 1.00 94.81 241 GLY A C 1
ATOM 1918 O O . GLY A 1 241 ? -8.658 8.664 24.544 1.00 94.81 241 GLY A O 1
ATOM 1919 N N . THR A 1 242 ? -6.972 7.558 23.541 1.00 93.25 242 THR A N 1
ATOM 1920 C CA . THR A 1 242 ? -7.315 7.929 22.161 1.00 93.25 242 THR A CA 1
ATOM 1921 C C . THR A 1 242 ? -8.655 7.335 21.726 1.00 93.25 242 THR A C 1
ATOM 1923 O O . THR A 1 242 ? -9.499 8.035 21.174 1.00 93.25 242 THR A O 1
ATOM 1926 N N . MET A 1 243 ? -8.904 6.049 21.995 1.00 94.00 243 MET A N 1
ATOM 1927 C CA . MET A 1 243 ? -10.202 5.440 21.676 1.00 94.00 243 MET A CA 1
ATOM 1928 C C . MET A 1 243 ? -11.337 6.122 22.443 1.00 94.00 243 MET A C 1
ATOM 1930 O O . MET A 1 243 ? -12.383 6.427 21.870 1.00 94.00 243 MET A O 1
ATOM 1934 N N . TYR A 1 244 ? -11.121 6.393 23.730 1.00 95.69 244 TYR A N 1
ATOM 1935 C CA . TYR A 1 244 ? -12.087 7.090 24.568 1.00 95.69 244 TYR A CA 1
ATOM 1936 C C . TYR A 1 244 ? -12.373 8.509 24.067 1.00 95.69 244 TYR A C 1
ATOM 1938 O O . TYR A 1 244 ? -13.539 8.887 23.970 1.00 95.69 244 TYR A O 1
ATOM 1946 N N . SER A 1 245 ? -11.349 9.280 23.691 1.00 94.38 245 SER A N 1
ATOM 1947 C CA . SER A 1 245 ? -11.548 10.647 23.206 1.00 94.38 245 SER A CA 1
ATOM 1948 C C . SER A 1 245 ? -12.337 10.702 21.901 1.00 94.38 245 SER A C 1
ATOM 1950 O O . SER A 1 245 ? -13.230 11.538 21.762 1.00 94.38 245 SER A O 1
ATOM 1952 N N . VAL A 1 246 ? -12.089 9.767 20.981 1.00 92.81 246 VAL A N 1
ATOM 1953 C CA . VAL A 1 246 ? -12.864 9.632 19.741 1.00 92.81 246 VAL A CA 1
ATOM 1954 C C . VAL A 1 246 ? -14.325 9.282 20.038 1.00 92.81 246 VAL A C 1
ATOM 1956 O O . VAL A 1 246 ? -15.231 9.901 19.478 1.00 92.81 246 VAL A O 1
ATOM 1959 N N . LEU A 1 247 ? -14.570 8.324 20.939 1.00 93.50 247 LEU A N 1
ATOM 1960 C CA . LEU A 1 247 ? -15.927 7.938 21.342 1.00 93.50 247 LEU A CA 1
ATOM 1961 C C . LEU A 1 247 ? -16.681 9.094 22.012 1.00 93.50 247 LEU A C 1
ATOM 1963 O O . LEU A 1 247 ? -17.868 9.285 21.746 1.00 93.50 247 LEU A O 1
ATOM 1967 N N . MET A 1 248 ? -16.001 9.873 22.855 1.00 93.44 248 MET A N 1
ATOM 1968 C CA . MET A 1 248 ? -16.597 11.029 23.523 1.00 93.44 248 MET A CA 1
ATOM 1969 C C . MET A 1 248 ? -16.926 12.150 22.549 1.00 93.44 248 MET A C 1
ATOM 1971 O O . MET A 1 248 ? -18.032 12.675 22.617 1.00 93.44 248 MET A O 1
ATOM 1975 N N . PHE A 1 249 ? -16.024 12.473 21.620 1.00 92.19 249 PHE A N 1
ATOM 1976 C CA . PHE A 1 249 ? -16.274 13.495 20.604 1.00 92.19 249 PHE A CA 1
ATOM 1977 C C . PHE A 1 249 ? -17.492 13.163 19.738 1.00 92.19 249 PHE A C 1
ATOM 1979 O O . PHE A 1 249 ? -18.349 14.016 19.537 1.00 92.19 249 PHE A O 1
ATOM 1986 N N . LYS A 1 250 ? -17.635 11.897 19.317 1.00 89.75 250 LYS A N 1
ATOM 1987 C CA . LYS A 1 250 ? -18.817 11.444 18.564 1.00 89.75 250 LYS A CA 1
ATOM 1988 C C . LYS A 1 250 ? -20.136 11.602 19.320 1.00 89.75 250 LYS A C 1
ATOM 1990 O O . LYS A 1 250 ? -21.188 11.653 18.696 1.00 89.75 250 LYS A O 1
ATOM 1995 N N . ARG A 1 251 ? -20.104 11.602 20.654 1.00 89.31 251 ARG A N 1
ATOM 1996 C CA . ARG A 1 251 ? -21.304 11.715 21.493 1.00 89.31 251 ARG A CA 1
ATOM 1997 C C . ARG A 1 251 ? -21.566 13.144 21.957 1.00 89.31 251 ARG A C 1
ATOM 1999 O O . ARG A 1 251 ? -22.714 13.505 22.184 1.00 89.31 251 ARG A O 1
ATOM 2006 N N . ASN A 1 252 ? -20.509 13.922 22.148 1.00 89.75 252 ASN A N 1
ATOM 2007 C CA . ASN A 1 252 ? -20.559 15.324 22.515 1.00 89.75 252 ASN A CA 1
ATOM 2008 C C . ASN A 1 252 ? -19.396 16.045 21.820 1.00 89.75 252 ASN A C 1
ATOM 2010 O O . ASN A 1 252 ? -18.242 15.911 22.236 1.00 89.75 252 ASN A O 1
ATOM 2014 N N . THR A 1 253 ? -19.718 16.843 20.802 1.00 88.06 253 THR A N 1
ATOM 2015 C CA . THR A 1 253 ? -18.761 17.605 19.981 1.00 88.06 253 THR A CA 1
ATOM 2016 C C . THR A 1 253 ? -17.952 18.625 20.785 1.00 88.06 253 THR A C 1
ATOM 2018 O O . THR A 1 253 ? -16.866 19.027 20.368 1.00 88.06 253 THR A O 1
ATOM 2021 N N . GLN A 1 254 ? -18.400 18.987 21.994 1.00 88.38 254 GLN A N 1
ATOM 2022 C CA . GLN A 1 254 ? -17.612 19.798 22.925 1.00 88.38 254 GLN A CA 1
ATOM 2023 C C . GLN A 1 254 ? -16.361 19.065 23.430 1.00 88.38 254 GLN A C 1
ATOM 2025 O O . GLN A 1 254 ? -15.418 19.709 23.884 1.00 88.38 254 GLN A O 1
ATOM 2030 N N . CYS A 1 255 ? -16.303 17.731 23.324 1.00 90.19 255 CYS A N 1
ATOM 2031 C CA . CYS A 1 255 ? -15.144 16.928 23.718 1.00 90.19 255 CYS A CA 1
ATOM 2032 C C . CYS A 1 255 ? -14.009 16.968 22.675 1.00 90.19 255 CYS A C 1
ATOM 2034 O O . CYS A 1 255 ? -13.488 15.925 22.280 1.00 90.19 255 CYS A O 1
ATOM 2036 N N . LYS A 1 256 ? -13.651 18.164 22.193 1.00 89.69 256 LYS A N 1
ATOM 2037 C CA . LYS A 1 256 ? -12.729 18.380 21.065 1.00 89.69 256 LYS A CA 1
ATOM 2038 C C . LYS A 1 256 ? -11.247 18.410 21.439 1.00 89.69 256 LYS A C 1
ATOM 2040 O O . LYS A 1 256 ? -10.406 18.591 20.563 1.00 89.69 256 LYS A O 1
ATOM 2045 N N . THR A 1 257 ? -10.899 18.239 22.720 1.00 87.69 257 THR A N 1
ATOM 2046 C CA . THR A 1 257 ? -9.509 18.313 23.208 1.00 87.69 257 THR A CA 1
ATOM 2047 C C . THR A 1 257 ? -8.560 17.448 22.386 1.00 87.69 257 THR A C 1
ATOM 2049 O O . THR A 1 257 ? -7.493 17.908 21.990 1.00 87.69 257 THR A O 1
ATOM 2052 N N . PHE A 1 258 ? -8.949 16.211 22.075 1.00 88.12 258 PHE A N 1
ATOM 2053 C CA . PHE A 1 258 ? -8.102 15.320 21.286 1.00 88.12 258 PHE A CA 1
ATOM 2054 C C . PHE A 1 258 ? -7.967 15.768 19.827 1.00 88.12 258 PHE A C 1
ATOM 2056 O O . PHE A 1 258 ? -6.864 15.746 19.293 1.00 88.12 258 PHE A O 1
ATOM 2063 N N . GLN A 1 259 ? -9.055 16.216 19.199 1.00 86.25 259 GLN A N 1
ATOM 2064 C CA . GLN A 1 259 ? -9.053 16.757 17.838 1.00 86.25 259 GLN A CA 1
ATOM 2065 C C . GLN A 1 259 ? -8.130 17.974 17.754 1.00 86.25 259 GLN A C 1
ATOM 2067 O O . GLN A 1 259 ? -7.326 18.058 16.833 1.00 86.25 259 GLN A O 1
ATOM 2072 N N . THR A 1 260 ? -8.174 18.859 18.755 1.00 86.25 260 THR A N 1
ATOM 2073 C CA . THR A 1 260 ? -7.275 20.014 18.858 1.00 86.25 260 THR A CA 1
ATOM 2074 C C . THR A 1 260 ? -5.816 19.602 19.068 1.00 86.25 260 THR A C 1
ATOM 2076 O O . THR A 1 260 ? -4.924 20.149 18.424 1.00 86.25 260 THR A O 1
ATOM 2079 N N . LEU A 1 261 ? -5.535 18.626 19.937 1.00 86.56 261 LEU A N 1
ATOM 2080 C CA . LEU A 1 261 ? -4.168 18.122 20.117 1.00 86.56 261 LEU A CA 1
ATOM 2081 C C . LEU A 1 261 ? -3.629 17.499 18.824 1.00 86.56 261 LEU A C 1
ATOM 2083 O O . LEU A 1 261 ? -2.493 17.767 18.438 1.00 86.56 261 LEU A O 1
ATOM 2087 N N . ASN A 1 262 ? -4.462 16.729 18.122 1.00 85.06 262 ASN A N 1
ATOM 2088 C CA . ASN A 1 262 ? -4.100 16.127 16.847 1.00 85.06 262 ASN A CA 1
ATOM 2089 C C . ASN A 1 262 ? -3.888 17.195 15.761 1.00 85.06 262 ASN A C 1
ATOM 2091 O O . ASN A 1 262 ? -2.916 17.123 15.018 1.00 85.06 262 ASN A O 1
ATOM 2095 N N . SER A 1 263 ? -4.723 18.241 15.701 1.00 79.75 263 SER A N 1
ATOM 2096 C CA . SER A 1 263 ? -4.521 19.345 14.753 1.00 79.75 263 SER A CA 1
ATOM 2097 C C . SER A 1 263 ? -3.228 20.111 15.028 1.00 79.75 263 SER A C 1
ATOM 2099 O O . SER A 1 263 ? -2.519 20.450 14.087 1.00 79.75 263 SER A O 1
ATOM 2101 N N . ILE A 1 264 ? -2.877 20.334 16.303 1.00 81.62 264 ILE A N 1
ATOM 2102 C CA . ILE A 1 264 ? -1.590 20.940 16.681 1.00 81.62 264 ILE A CA 1
ATOM 2103 C C . ILE A 1 264 ? -0.438 20.046 16.216 1.00 81.62 264 ILE A C 1
ATOM 2105 O O . ILE A 1 264 ? 0.499 20.544 15.602 1.00 81.62 264 ILE A O 1
ATOM 2109 N N . GLN A 1 265 ? -0.519 18.735 16.454 1.00 79.94 265 GLN A N 1
ATOM 2110 C CA . GLN A 1 265 ? 0.517 17.793 16.036 1.00 79.94 265 GLN A CA 1
ATOM 2111 C C . GLN A 1 265 ? 0.695 17.779 14.510 1.00 79.94 265 GLN A C 1
ATOM 2113 O O . GLN A 1 265 ? 1.820 17.879 14.017 1.00 79.94 265 GLN A O 1
ATOM 2118 N N . LEU A 1 266 ? -0.404 17.720 13.756 1.00 75.25 266 LEU A N 1
ATOM 2119 C CA . LEU A 1 266 ? -0.380 17.783 12.295 1.00 75.25 266 LEU A CA 1
ATOM 2120 C C . LEU A 1 266 ? 0.206 19.109 11.800 1.00 75.25 266 LEU A C 1
ATOM 2122 O O . LEU A 1 266 ? 1.037 19.115 10.893 1.00 75.25 266 LEU A O 1
ATOM 2126 N N . TRP A 1 267 ? -0.181 20.229 12.414 1.00 77.75 267 TRP A N 1
ATOM 2127 C CA . TRP A 1 267 ? 0.376 21.544 12.104 1.00 77.75 267 TRP A CA 1
ATOM 2128 C C . TRP A 1 267 ? 1.886 21.613 12.376 1.00 77.75 267 TRP A C 1
ATOM 2130 O O . TRP A 1 267 ? 2.639 22.048 11.508 1.00 77.75 267 TRP A O 1
ATOM 2140 N N . THR A 1 268 ? 2.362 21.101 13.519 1.00 73.44 268 THR A N 1
ATOM 2141 C CA . THR A 1 268 ? 3.809 21.015 13.806 1.00 73.44 268 THR A CA 1
ATOM 2142 C C . THR A 1 268 ? 4.553 20.090 12.843 1.00 73.44 268 THR A C 1
ATOM 2144 O O . THR A 1 268 ? 5.734 20.299 12.590 1.00 73.44 268 THR A O 1
ATOM 2147 N N . GLY A 1 269 ? 3.859 19.106 12.265 1.00 73.44 269 GLY A N 1
ATOM 2148 C CA . GLY A 1 269 ? 4.366 18.238 11.202 1.00 73.44 269 GLY A CA 1
ATOM 2149 C C . GLY A 1 269 ? 4.349 18.867 9.804 1.00 73.44 269 GLY A C 1
ATOM 2150 O O . GLY A 1 269 ? 4.615 18.165 8.834 1.00 73.44 269 GLY A O 1
ATOM 2151 N N . GLY A 1 270 ? 4.017 20.157 9.672 1.00 72.94 270 GLY A N 1
ATOM 2152 C CA . GLY A 1 270 ? 4.032 20.881 8.397 1.00 72.94 270 GLY A CA 1
ATOM 2153 C C . GLY A 1 270 ? 2.735 20.806 7.585 1.00 72.94 270 GLY A C 1
ATOM 2154 O O . GLY A 1 270 ? 2.701 21.300 6.457 1.00 72.94 270 GLY A O 1
ATOM 2155 N N . CYS A 1 271 ? 1.652 20.238 8.128 1.00 69.31 271 CYS A N 1
ATOM 2156 C CA . CYS A 1 271 ? 0.346 20.282 7.466 1.00 69.31 271 CYS A CA 1
ATOM 2157 C C . CYS A 1 271 ? -0.227 21.714 7.523 1.00 69.31 271 CYS A C 1
ATOM 2159 O O . CYS A 1 271 ? -0.351 22.303 8.600 1.00 69.31 271 CYS A O 1
ATOM 2161 N N . LYS A 1 272 ? -0.580 22.291 6.366 1.00 71.81 272 LYS A N 1
ATOM 2162 C CA . LYS A 1 272 ? -1.076 23.676 6.256 1.00 71.81 272 LYS A CA 1
ATOM 2163 C C . LYS A 1 272 ? -2.499 23.806 6.823 1.00 71.81 272 LYS A C 1
ATOM 2165 O O . LYS A 1 272 ? -3.353 22.954 6.588 1.00 71.81 272 LYS A O 1
ATOM 2170 N N . SER A 1 273 ? -2.783 24.903 7.536 1.00 51.19 273 SER A N 1
ATOM 2171 C CA . SER A 1 273 ? -4.050 25.072 8.275 1.00 51.19 273 SER A CA 1
ATOM 2172 C C . SER A 1 273 ? -5.298 25.216 7.390 1.00 51.19 273 SER A C 1
ATOM 2174 O O . SER A 1 273 ? -6.405 24.950 7.857 1.00 51.19 273 SER A O 1
ATOM 2176 N N . SER A 1 274 ? -5.149 25.575 6.108 1.00 48.16 274 SER A N 1
ATOM 2177 C CA . SER A 1 274 ? -6.278 25.789 5.188 1.00 48.16 274 SER A CA 1
ATOM 2178 C C . SER A 1 274 ? -7.093 24.522 4.895 1.00 48.16 274 SER A C 1
ATOM 2180 O O . SER A 1 274 ? -8.271 24.629 4.556 1.00 48.16 274 SER A O 1
ATOM 2182 N N . GLU A 1 275 ? -6.504 23.334 5.064 1.00 51.72 275 GLU A N 1
ATOM 2183 C CA . GLU A 1 275 ? -7.169 22.031 4.876 1.00 51.72 275 GLU A CA 1
ATOM 2184 C C . GLU A 1 275 ? -7.667 21.413 6.200 1.00 51.72 275 GLU A C 1
ATOM 2186 O O . GLU A 1 275 ? -8.609 20.614 6.221 1.00 51.72 275 GLU A O 1
ATOM 2191 N N . GLN A 1 276 ? -7.080 21.818 7.330 1.00 51.03 276 GLN A N 1
ATOM 2192 C CA . GLN A 1 276 ? -7.340 21.240 8.654 1.00 51.03 276 GLN A CA 1
ATOM 2193 C C . GLN A 1 276 ? -8.649 21.735 9.280 1.00 51.03 276 GLN A C 1
ATOM 2195 O O . GLN A 1 276 ? -9.385 20.946 9.869 1.00 51.03 276 GLN A O 1
ATOM 2200 N N . SER A 1 277 ? -8.974 23.022 9.124 1.00 46.88 277 SER A N 1
ATOM 2201 C CA . SER A 1 277 ? -10.170 23.625 9.734 1.00 46.88 277 SER A CA 1
ATOM 2202 C C . SER A 1 277 ? -11.467 23.178 9.056 1.00 46.88 277 SER A C 1
ATOM 2204 O O . SER A 1 277 ? -12.490 23.040 9.717 1.00 46.88 277 SER A O 1
ATOM 2206 N N . LYS A 1 278 ? -11.421 22.931 7.738 1.00 49.09 278 LYS A N 1
ATOM 2207 C CA . LYS A 1 278 ? -12.597 22.564 6.934 1.00 49.09 278 LYS A CA 1
ATOM 2208 C C . LYS A 1 278 ? -12.938 21.075 7.019 1.00 49.09 278 LYS A C 1
ATOM 2210 O O . LYS A 1 278 ? -14.110 20.728 6.995 1.00 49.09 278 LYS A O 1
ATOM 2215 N N . SER A 1 279 ? -11.950 20.184 7.134 1.00 51.59 279 SER A N 1
ATOM 2216 C CA . SER A 1 279 ? -12.208 18.732 7.115 1.00 51.59 279 SER A CA 1
ATOM 2217 C C . SER A 1 279 ? -12.601 18.138 8.472 1.00 51.59 279 SER A C 1
ATOM 2219 O O . SER A 1 279 ? -13.306 17.130 8.500 1.00 51.59 279 SER A O 1
ATOM 2221 N N . LEU A 1 280 ? -12.172 18.750 9.585 1.00 51.19 280 LEU A N 1
ATOM 2222 C CA . LEU A 1 280 ? -12.410 18.229 10.938 1.00 51.19 280 LEU A CA 1
ATOM 2223 C C . LEU A 1 280 ? -13.647 18.819 11.632 1.00 51.19 280 LEU A C 1
ATOM 2225 O O . LEU A 1 280 ? -14.189 18.152 12.509 1.00 51.19 280 LEU A O 1
ATOM 2229 N N . ASN A 1 281 ? -14.103 20.017 11.243 1.00 49.31 281 ASN A N 1
ATOM 2230 C CA . ASN A 1 281 ? -15.261 20.671 11.868 1.00 49.31 281 ASN A CA 1
ATOM 2231 C C . ASN A 1 281 ? -16.557 20.593 11.036 1.00 49.31 281 ASN A C 1
ATOM 2233 O O . ASN A 1 281 ? -17.629 20.589 11.624 1.00 49.31 281 ASN A O 1
ATOM 2237 N N . ASN A 1 282 ? -16.499 20.474 9.702 1.00 46.31 282 ASN A N 1
ATOM 2238 C CA . ASN A 1 282 ? -17.684 20.737 8.861 1.00 46.31 282 ASN A CA 1
ATOM 2239 C C . ASN A 1 282 ? -18.519 19.508 8.460 1.00 46.31 282 ASN A C 1
ATOM 2241 O O . ASN A 1 282 ? -19.394 19.645 7.615 1.00 46.31 282 ASN A O 1
ATOM 2245 N N . LYS A 1 283 ? -18.282 18.303 8.995 1.00 47.84 283 LYS A N 1
ATOM 2246 C CA . LYS A 1 283 ? -19.055 17.124 8.544 1.00 47.84 283 LYS A CA 1
ATOM 2247 C C . LYS A 1 283 ? -20.386 16.889 9.259 1.00 47.84 283 LYS A C 1
ATOM 2249 O O . LYS A 1 283 ? -21.166 16.100 8.744 1.00 47.84 283 LYS A O 1
ATOM 2254 N N . ASP A 1 284 ? -20.664 17.590 10.360 1.00 46.19 284 ASP A N 1
ATOM 2255 C CA . ASP A 1 284 ? -21.884 17.361 11.153 1.00 46.19 284 ASP A CA 1
ATOM 2256 C C . ASP A 1 284 ? -22.779 18.615 11.313 1.00 46.19 284 ASP A C 1
ATOM 2258 O O . ASP A 1 284 ? -23.833 18.522 11.935 1.00 46.19 284 ASP A O 1
ATOM 2262 N N . GLU A 1 285 ? -22.405 19.781 10.761 1.00 42.88 285 GLU A N 1
ATOM 2263 C CA . GLU A 1 285 ? -23.204 21.023 10.883 1.00 42.88 285 GLU A CA 1
ATOM 2264 C C . GLU A 1 285 ? -24.125 21.314 9.678 1.00 42.88 285 GLU A C 1
ATOM 2266 O O . GLU A 1 285 ? -25.005 22.164 9.784 1.00 42.88 285 GLU A O 1
ATOM 2271 N N . GLU A 1 286 ? -24.010 20.587 8.560 1.00 43.47 286 GLU A N 1
ATOM 2272 C CA . GLU A 1 286 ? -24.790 20.865 7.334 1.00 43.47 286 GLU A CA 1
ATOM 2273 C C . GLU A 1 286 ? -26.274 20.429 7.374 1.00 43.47 286 GLU A C 1
ATOM 2275 O O . GLU A 1 286 ? -26.984 20.637 6.397 1.00 43.47 286 GLU A O 1
ATOM 2280 N N . GLU A 1 287 ? -26.789 19.891 8.489 1.00 40.31 287 GLU A N 1
ATOM 2281 C CA . GLU A 1 287 ? -28.221 19.535 8.612 1.00 40.31 287 GLU A CA 1
ATOM 2282 C C . GLU A 1 287 ? -29.058 20.472 9.503 1.00 40.31 287 GLU A C 1
ATOM 2284 O O . GLU A 1 287 ? -30.281 20.349 9.523 1.00 40.31 287 GLU A O 1
ATOM 2289 N N . CYS A 1 288 ? -28.460 21.448 10.197 1.00 35.34 288 CYS A N 1
ATOM 2290 C CA . CYS A 1 288 ? -29.204 22.339 11.096 1.00 35.34 288 CYS A CA 1
ATOM 2291 C C . CYS A 1 288 ? -28.583 23.744 11.162 1.00 35.34 288 CYS A C 1
ATOM 2293 O O . CYS A 1 288 ? -27.857 24.020 12.112 1.00 35.34 288 CYS A O 1
ATOM 2295 N N . ASN A 1 289 ? -28.857 24.621 10.185 1.00 34.03 289 ASN A N 1
ATOM 2296 C CA . ASN A 1 289 ? -29.073 26.075 10.372 1.00 34.03 289 ASN A CA 1
ATOM 2297 C C . ASN A 1 289 ? -28.966 26.842 9.041 1.00 34.03 289 ASN A C 1
ATOM 2299 O O . ASN A 1 289 ? -27.975 27.515 8.762 1.00 34.03 289 ASN A O 1
ATOM 2303 N N . GLU A 1 290 ? -30.041 26.839 8.257 1.00 37.03 290 GLU A N 1
ATOM 2304 C CA . GLU A 1 290 ? -30.351 27.988 7.406 1.00 37.03 290 GLU A CA 1
ATOM 2305 C C . GLU A 1 290 ? -31.070 29.016 8.286 1.00 37.03 290 GLU A C 1
ATOM 2307 O O . GLU A 1 290 ? -32.249 28.838 8.584 1.00 37.03 290 GLU A O 1
ATOM 2312 N N . ASN A 1 291 ? -30.325 30.008 8.792 1.00 38.66 291 ASN A N 1
ATOM 2313 C CA . ASN A 1 291 ? -30.757 31.361 9.200 1.00 38.66 291 ASN A CA 1
ATOM 2314 C C . ASN A 1 291 ? -29.894 31.908 10.351 1.00 38.66 291 ASN A C 1
ATOM 2316 O O . ASN A 1 291 ? -30.322 31.919 11.500 1.00 38.66 291 ASN A O 1
ATOM 2320 N N . SER A 1 292 ? -28.702 32.423 10.039 1.00 32.28 292 SER A N 1
ATOM 2321 C CA . SER A 1 292 ? -28.217 33.696 10.604 1.00 32.28 292 SER A CA 1
ATOM 2322 C C . SER A 1 292 ? -26.886 34.084 9.956 1.00 32.28 292 SER A C 1
ATOM 2324 O O . SER A 1 292 ? -25.806 33.775 10.462 1.00 32.28 292 SER A O 1
ATOM 2326 N N . GLU A 1 293 ? -26.944 34.801 8.839 1.00 37.72 293 GLU A N 1
ATOM 2327 C CA . GLU A 1 293 ? -25.848 35.696 8.481 1.00 37.72 293 GLU A CA 1
ATOM 2328 C C . GLU A 1 293 ? -25.994 36.977 9.306 1.00 37.72 293 GLU A C 1
ATOM 2330 O O . GLU A 1 293 ? -26.959 37.712 9.120 1.00 37.72 293 GLU A O 1
ATOM 2335 N N . ALA A 1 294 ? -25.050 37.246 10.212 1.00 35.12 294 ALA A N 1
ATOM 2336 C CA . ALA A 1 294 ? -24.527 38.592 10.452 1.00 35.12 294 ALA A CA 1
ATOM 2337 C C . ALA A 1 294 ? -23.410 38.589 11.507 1.00 35.12 294 ALA A C 1
ATOM 2339 O O . ALA A 1 294 ? -23.586 38.141 12.635 1.00 35.12 294 ALA A O 1
ATOM 2340 N N . SER A 1 295 ? -22.324 39.277 11.148 1.00 36.62 295 SER A N 1
ATOM 2341 C CA . SER A 1 295 ? -21.400 39.971 12.050 1.00 36.62 295 SER A CA 1
ATOM 2342 C C . SER A 1 295 ? -20.315 39.145 12.752 1.00 36.62 295 SER A C 1
ATOM 2344 O O . SER A 1 295 ? -20.548 38.502 13.771 1.00 36.62 295 SER A O 1
ATOM 2346 N N . SER A 1 296 ? -19.079 39.256 12.241 1.00 31.91 296 SER A N 1
ATOM 2347 C CA . SER A 1 296 ? -17.900 39.754 12.988 1.00 31.91 296 SER A CA 1
ATOM 2348 C C . SER A 1 296 ? -16.600 39.399 12.249 1.00 31.91 296 SER A C 1
ATOM 2350 O O . SER A 1 296 ? -16.075 38.294 12.373 1.00 31.91 296 SER A O 1
ATOM 2352 N N . ARG A 1 297 ? -16.045 40.346 11.481 1.00 35.28 297 ARG A N 1
ATOM 2353 C CA . ARG A 1 297 ? -14.642 40.296 11.032 1.00 35.28 297 ARG A CA 1
ATOM 2354 C C . ARG A 1 297 ? -13.787 40.999 12.087 1.00 35.28 297 ARG A C 1
ATOM 2356 O O . ARG A 1 297 ? -13.771 42.223 12.122 1.00 35.28 297 ARG A O 1
ATOM 2363 N N . ASN A 1 298 ? -13.065 40.242 12.911 1.00 35.25 298 ASN A N 1
ATOM 2364 C CA . ASN A 1 298 ? -11.996 40.795 13.744 1.00 35.25 298 ASN A CA 1
ATOM 2365 C C . ASN A 1 298 ? -10.690 40.800 12.942 1.00 35.25 298 ASN A C 1
ATOM 2367 O O . ASN A 1 298 ? -10.130 39.750 12.628 1.00 35.25 298 ASN A O 1
ATOM 2371 N N . VAL A 1 299 ? -10.238 42.001 12.587 1.00 36.53 299 VAL A N 1
ATOM 2372 C CA . VAL A 1 299 ? -8.911 42.280 12.031 1.00 36.53 299 VAL A CA 1
ATOM 2373 C C . VAL A 1 299 ? -7.932 42.331 13.205 1.00 36.53 299 VAL A C 1
ATOM 2375 O O . VAL A 1 299 ? -8.124 43.128 14.120 1.00 36.53 299 VAL A O 1
ATOM 2378 N N . LEU A 1 300 ? -6.917 41.463 13.205 1.00 39.94 300 LEU A N 1
ATOM 2379 C CA . LEU A 1 300 ? -5.843 41.495 14.205 1.00 39.94 300 LEU A CA 1
ATOM 2380 C C . LEU A 1 300 ? -5.001 42.766 14.045 1.00 39.94 300 LEU A C 1
ATOM 2382 O O . LEU A 1 300 ? -4.758 43.236 12.931 1.00 39.94 300 LEU A O 1
ATOM 2386 N N . SER A 1 301 ? -4.554 43.306 15.176 1.00 47.12 301 SER A N 1
ATOM 2387 C CA . SER A 1 301 ? -3.768 44.535 15.245 1.00 47.12 301 SER A CA 1
ATOM 2388 C C . SER A 1 301 ? -2.336 44.305 14.729 1.00 47.12 301 SER A C 1
ATOM 2390 O O . SER A 1 301 ? -1.730 43.281 15.060 1.00 47.12 301 SER A O 1
ATOM 2392 N N . PRO A 1 302 ? -1.735 45.258 13.985 1.00 43.78 302 PRO A N 1
ATOM 2393 C CA . PRO A 1 302 ? -0.356 45.166 13.488 1.00 43.78 302 PRO A CA 1
ATOM 2394 C C . PRO A 1 302 ? 0.703 44.867 14.564 1.00 43.78 302 PRO A C 1
ATOM 2396 O O . PRO A 1 302 ? 1.752 44.301 14.256 1.00 43.78 302 PRO A O 1
ATOM 2399 N N . ASN A 1 303 ? 0.429 45.189 15.833 1.00 45.78 303 ASN A N 1
ATOM 2400 C CA . ASN A 1 303 ? 1.361 44.943 16.935 1.00 45.78 303 ASN A CA 1
ATOM 2401 C C . ASN A 1 303 ? 1.448 43.461 17.338 1.00 45.78 303 ASN A C 1
ATOM 2403 O O . ASN A 1 303 ? 2.527 42.994 17.698 1.00 45.78 303 ASN A O 1
ATOM 2407 N N . GLU A 1 304 ? 0.368 42.690 17.193 1.00 45.09 304 GLU A N 1
ATOM 2408 C CA . GLU A 1 304 ? 0.351 41.258 17.537 1.00 45.09 304 GLU A CA 1
ATOM 2409 C C . GLU A 1 304 ? 1.128 40.418 16.509 1.00 45.09 304 GLU A C 1
ATOM 2411 O O . GLU A 1 304 ? 1.664 39.354 16.823 1.00 45.09 304 GLU A O 1
ATOM 2416 N N . HIS A 1 305 ? 1.267 40.924 15.279 1.00 50.00 305 HIS A N 1
ATOM 2417 C CA . HIS A 1 305 ? 2.053 40.271 14.235 1.00 50.00 305 HIS A CA 1
ATOM 2418 C C . HIS A 1 305 ? 3.568 40.409 14.473 1.00 50.00 305 HIS A C 1
ATOM 2420 O O . HIS A 1 305 ? 4.333 39.477 14.206 1.00 50.00 305 HIS A O 1
ATOM 2426 N N . ASN A 1 306 ? 4.014 41.528 15.051 1.00 46.00 306 ASN A N 1
ATOM 2427 C CA . ASN A 1 306 ? 5.431 41.760 15.343 1.00 46.00 306 ASN A CA 1
ATOM 2428 C C . ASN A 1 306 ? 5.946 40.921 16.526 1.00 46.00 306 ASN A C 1
ATOM 2430 O O . ASN A 1 306 ? 7.049 40.373 16.441 1.00 46.00 306 ASN A O 1
ATOM 2434 N N . GLU A 1 307 ? 5.149 40.723 17.581 1.00 49.31 307 GLU A N 1
ATOM 2435 C CA . GLU A 1 307 ? 5.540 39.854 18.706 1.00 49.31 307 GLU A CA 1
ATOM 2436 C C . GLU A 1 307 ? 5.615 38.371 18.308 1.00 49.31 307 GLU A C 1
ATOM 2438 O O . GLU A 1 307 ? 6.537 37.651 18.715 1.00 49.31 307 GLU A O 1
ATOM 2443 N N . LEU A 1 308 ? 4.709 37.912 17.436 1.00 47.62 308 LEU A N 1
ATOM 2444 C CA . LEU A 1 308 ? 4.731 36.542 16.918 1.00 47.62 308 LEU A CA 1
ATOM 2445 C C . LEU A 1 308 ? 5.990 36.279 16.075 1.00 47.62 308 LEU A C 1
ATOM 2447 O O . LEU A 1 308 ? 6.591 35.204 16.146 1.00 47.62 308 LEU A O 1
ATOM 2451 N N . THR A 1 309 ? 6.428 37.282 15.312 1.00 51.59 309 THR A N 1
ATOM 2452 C CA . THR A 1 309 ? 7.604 37.181 14.439 1.00 51.59 309 THR A CA 1
ATOM 2453 C C . THR A 1 309 ? 8.903 37.157 15.250 1.00 51.59 309 THR A C 1
ATOM 2455 O O . THR A 1 309 ? 9.763 36.307 15.010 1.00 51.59 309 THR A O 1
ATOM 2458 N N . GLN A 1 310 ? 9.024 37.991 16.289 1.00 46.16 310 GLN A N 1
ATOM 2459 C CA . GLN A 1 310 ? 10.201 38.000 17.171 1.00 46.16 310 GLN A CA 1
ATOM 2460 C C . GLN A 1 310 ? 10.325 36.722 18.016 1.00 46.16 310 GLN A C 1
ATOM 2462 O O . GLN A 1 310 ? 11.429 36.204 18.210 1.00 46.16 310 GLN A O 1
ATOM 2467 N N . THR A 1 311 ? 9.202 36.148 18.456 1.00 46.06 311 THR A N 1
ATOM 2468 C CA . THR A 1 311 ? 9.192 34.886 19.218 1.00 46.06 311 THR A CA 1
ATOM 2469 C C . THR A 1 311 ? 9.642 33.693 18.361 1.00 46.06 311 THR A C 1
ATOM 2471 O O . THR A 1 311 ? 10.322 32.787 18.850 1.00 46.06 311 THR A O 1
ATOM 2474 N N . ASN A 1 312 ? 9.337 33.716 17.059 1.00 44.62 312 ASN A N 1
ATOM 2475 C CA . ASN A 1 312 ? 9.752 32.686 16.104 1.00 44.62 312 ASN A CA 1
ATOM 2476 C C . ASN A 1 312 ? 11.250 32.750 15.758 1.00 44.62 312 ASN A C 1
ATOM 2478 O O . ASN A 1 312 ? 11.878 31.704 15.587 1.00 44.62 312 ASN A O 1
ATOM 2482 N N . VAL A 1 313 ? 11.848 33.946 15.717 1.00 52.00 313 VAL A N 1
ATOM 2483 C CA . VAL A 1 313 ? 13.300 34.114 15.507 1.00 52.00 313 VAL A CA 1
ATOM 2484 C C . VAL A 1 313 ? 14.090 33.618 16.724 1.00 52.00 313 VAL A C 1
ATOM 2486 O O . VAL A 1 313 ? 15.086 32.912 16.570 1.00 52.00 313 VAL A O 1
ATOM 2489 N N . ARG A 1 314 ? 13.604 33.887 17.945 1.00 43.94 314 ARG A N 1
ATOM 2490 C CA . ARG A 1 314 ? 14.274 33.462 19.188 1.00 43.94 314 ARG A CA 1
ATOM 2491 C C . ARG A 1 314 ? 14.282 31.943 19.394 1.00 43.94 314 ARG A C 1
ATOM 2493 O O . ARG A 1 314 ? 15.254 31.420 19.930 1.00 43.94 314 ARG A O 1
ATOM 2500 N N . ARG A 1 315 ? 13.245 31.223 18.942 1.00 48.69 315 ARG A N 1
ATOM 2501 C CA . ARG A 1 315 ? 13.215 29.747 19.002 1.00 48.69 315 ARG A CA 1
ATOM 2502 C C . ARG A 1 315 ? 14.175 29.086 18.016 1.00 48.69 315 ARG A C 1
ATOM 2504 O O . ARG A 1 315 ? 14.783 28.087 18.373 1.00 48.69 315 ARG A O 1
ATOM 2511 N N . ARG A 1 316 ? 14.369 29.657 16.820 1.00 45.56 316 ARG A N 1
ATOM 2512 C CA . ARG A 1 316 ? 15.312 29.098 15.833 1.00 45.56 316 ARG A CA 1
ATOM 2513 C C . ARG A 1 316 ? 16.766 29.176 16.293 1.00 45.56 316 ARG A C 1
ATOM 2515 O O . ARG A 1 316 ? 17.534 28.283 15.971 1.00 45.56 316 ARG A O 1
ATOM 2522 N N . LEU A 1 317 ? 17.134 30.196 17.066 1.00 45.06 317 LEU A N 1
ATOM 2523 C CA . LEU A 1 317 ? 18.506 30.354 17.560 1.00 45.06 317 LEU A CA 1
ATOM 2524 C C . LEU A 1 317 ? 18.854 29.382 18.702 1.00 45.06 317 LEU A C 1
ATOM 2526 O O . LEU A 1 317 ? 20.014 29.014 18.838 1.00 45.06 317 LEU A O 1
ATOM 2530 N N . PHE A 1 318 ? 17.866 28.920 19.475 1.00 40.66 318 PHE A N 1
ATOM 2531 C CA . PHE A 1 318 ? 18.081 27.957 20.567 1.00 40.66 318 PHE A CA 1
ATOM 2532 C C . PHE A 1 318 ? 18.230 26.501 20.084 1.00 40.66 318 PHE A C 1
ATOM 2534 O O . PHE A 1 318 ? 18.874 25.700 20.755 1.00 40.66 318 PHE A O 1
ATOM 2541 N N . ASP A 1 319 ? 17.671 26.159 18.917 1.00 42.91 319 ASP A N 1
ATOM 2542 C CA . ASP A 1 319 ? 17.777 24.813 18.326 1.00 42.91 319 ASP A CA 1
ATOM 2543 C C . ASP A 1 319 ? 19.084 24.587 17.546 1.00 42.91 319 ASP A C 1
ATOM 2545 O O . ASP A 1 319 ? 19.463 23.442 17.296 1.00 42.91 319 ASP A O 1
ATOM 2549 N N . VAL A 1 320 ? 19.793 25.654 17.160 1.00 47.41 320 VAL A N 1
ATOM 2550 C CA . VAL A 1 320 ? 21.064 25.547 16.421 1.00 47.41 320 VAL A CA 1
ATOM 2551 C C . VAL A 1 320 ? 22.227 25.217 17.363 1.00 47.41 320 VAL A C 1
ATOM 2553 O O . VAL A 1 320 ? 23.081 24.414 17.006 1.00 47.41 320 VAL A O 1
ATOM 2556 N N . SER A 1 321 ? 22.222 25.727 18.598 1.00 45.25 321 SER A N 1
ATOM 2557 C CA . SER A 1 321 ? 23.320 25.521 19.556 1.00 45.25 321 SER A CA 1
ATOM 2558 C C . SER A 1 321 ? 23.380 24.121 20.186 1.00 45.25 321 SER A C 1
ATOM 2560 O O . SER A 1 321 ? 24.406 23.761 20.742 1.00 45.25 321 SER A O 1
ATOM 2562 N N . ASN A 1 322 ? 22.317 23.313 20.091 1.00 45.31 322 ASN A N 1
ATOM 2563 C CA . ASN A 1 322 ? 22.286 21.951 20.652 1.00 45.31 322 ASN A CA 1
ATOM 2564 C C . ASN A 1 322 ? 22.587 20.839 19.629 1.00 45.31 322 ASN A C 1
ATOM 2566 O O . ASN A 1 322 ? 22.579 19.662 19.989 1.00 45.31 322 ASN A O 1
ATOM 2570 N N . LYS A 1 323 ? 22.835 21.175 18.354 1.00 44.62 323 LYS A N 1
ATOM 2571 C CA . LYS A 1 323 ? 23.068 20.176 17.294 1.00 44.62 323 LYS A CA 1
ATOM 2572 C C . LYS A 1 323 ? 24.529 19.764 17.111 1.00 44.62 323 LYS A C 1
ATOM 2574 O O . LYS A 1 323 ? 24.771 18.721 16.509 1.00 44.62 323 LYS A O 1
ATOM 2579 N N . GLU A 1 324 ? 25.490 20.520 17.633 1.00 48.66 324 GLU A N 1
ATOM 2580 C CA . GLU A 1 324 ? 26.912 20.242 17.385 1.00 48.66 324 GLU A CA 1
ATOM 2581 C C . GLU A 1 324 ? 27.482 19.110 18.262 1.00 48.66 324 GLU A C 1
ATOM 2583 O O . GLU A 1 324 ? 28.399 18.416 17.829 1.00 48.66 324 GLU A O 1
ATOM 2588 N N . GLU A 1 325 ? 26.892 18.808 19.425 1.00 47.22 325 GLU A N 1
ATOM 2589 C CA . GLU A 1 325 ? 27.431 17.779 20.337 1.00 47.22 325 GLU A CA 1
ATOM 2590 C C . GLU A 1 325 ? 26.871 16.354 20.135 1.00 47.22 325 GLU A C 1
ATOM 2592 O O . GLU A 1 325 ? 27.394 15.403 20.712 1.00 47.22 325 GLU A O 1
ATOM 2597 N N . GLN A 1 326 ? 25.850 16.142 19.292 1.00 43.25 326 GLN A N 1
ATOM 2598 C CA . GLN A 1 326 ? 25.239 14.808 19.093 1.00 43.25 326 GLN A CA 1
ATOM 2599 C C . GLN A 1 326 ? 25.725 14.035 17.852 1.00 43.25 326 GLN A C 1
ATOM 2601 O O . GLN A 1 326 ? 25.312 12.895 17.640 1.00 43.25 326 GLN A O 1
ATOM 2606 N N . ASN A 1 327 ? 26.635 14.593 17.050 1.00 42.38 327 ASN A N 1
ATOM 2607 C CA . ASN A 1 327 ? 26.999 14.033 15.739 1.00 42.38 327 ASN A CA 1
ATOM 2608 C C . ASN A 1 327 ? 28.087 12.935 15.735 1.00 42.38 327 ASN A C 1
ATOM 2610 O O . ASN A 1 327 ? 28.566 12.571 14.663 1.00 42.38 327 ASN A O 1
ATOM 2614 N N . GLN A 1 328 ? 28.477 12.361 16.882 1.00 42.28 328 GLN A N 1
ATOM 2615 C CA . GLN A 1 328 ? 29.544 11.338 16.929 1.00 42.28 328 GLN A CA 1
ATOM 2616 C C . GLN A 1 328 ? 29.094 9.893 17.196 1.00 42.28 328 GLN A C 1
ATOM 2618 O O . GLN A 1 328 ? 29.919 8.984 17.120 1.00 42.28 328 GLN A O 1
ATOM 2623 N N . HIS A 1 329 ? 27.803 9.626 17.410 1.00 41.88 329 HIS A N 1
ATOM 2624 C CA . HIS A 1 329 ? 27.306 8.248 17.429 1.00 41.88 329 HIS A CA 1
ATOM 2625 C C . HIS A 1 329 ? 26.621 7.908 16.107 1.00 41.88 329 HIS A C 1
ATOM 2627 O O . HIS A 1 329 ? 25.462 8.249 15.877 1.00 41.88 329 HIS A O 1
ATOM 2633 N N . ILE A 1 330 ? 27.355 7.196 15.245 1.00 45.28 330 ILE A N 1
ATOM 2634 C CA . ILE A 1 330 ? 26.827 6.487 14.074 1.00 45.28 330 ILE A CA 1
ATOM 2635 C C . ILE A 1 330 ? 25.895 5.388 14.601 1.00 45.28 330 ILE A C 1
ATOM 2637 O O . ILE A 1 330 ? 26.278 4.236 14.783 1.00 45.28 330 ILE A O 1
ATOM 2641 N N . HIS A 1 331 ? 24.674 5.779 14.949 1.00 43.62 331 HIS A N 1
ATOM 2642 C CA . HIS A 1 331 ? 23.600 4.857 15.253 1.00 43.62 331 HIS A CA 1
ATOM 2643 C C . HIS A 1 331 ? 23.257 4.089 13.981 1.00 43.62 331 HIS A C 1
ATOM 2645 O O . HIS A 1 331 ? 23.145 4.680 12.907 1.00 43.62 331 HIS A O 1
ATOM 2651 N N . GLU A 1 332 ? 23.051 2.780 14.115 1.00 51.00 332 GLU A N 1
ATOM 2652 C CA . GLU A 1 332 ? 22.333 1.960 13.143 1.00 51.00 332 GLU A CA 1
ATOM 2653 C C . GLU A 1 332 ? 21.017 2.673 12.807 1.00 51.00 332 GLU A C 1
ATOM 2655 O O . GLU A 1 332 ? 20.052 2.647 13.575 1.00 51.00 332 GLU A O 1
ATOM 2660 N N . LYS A 1 333 ? 21.013 3.417 11.696 1.00 58.34 333 LYS A N 1
ATOM 2661 C CA . LYS A 1 333 ? 19.909 4.291 11.313 1.00 58.34 333 LYS A CA 1
ATOM 2662 C C . LYS A 1 333 ? 18.711 3.414 10.979 1.00 58.34 333 LYS A C 1
ATOM 2664 O O . LYS A 1 333 ? 18.583 2.900 9.869 1.00 58.34 333 LYS A O 1
ATOM 2669 N N . HIS A 1 334 ? 17.826 3.233 11.955 1.00 55.78 334 HIS A N 1
ATOM 2670 C CA . HIS A 1 334 ? 16.540 2.584 11.745 1.00 55.78 334 HIS A CA 1
ATOM 2671 C C . HIS A 1 334 ? 15.844 3.262 10.569 1.00 55.78 334 HIS A C 1
ATOM 2673 O O . HIS A 1 334 ? 15.658 4.477 10.640 1.00 55.78 334 HIS A O 1
ATOM 2679 N N . PRO A 1 335 ? 15.469 2.526 9.506 1.00 64.19 335 PRO A N 1
ATOM 2680 C CA . PRO A 1 335 ? 14.838 3.121 8.343 1.00 64.19 335 PRO A CA 1
ATOM 2681 C C . PRO A 1 335 ? 13.557 3.800 8.823 1.00 64.19 335 PRO A C 1
ATOM 2683 O O . PRO A 1 335 ? 12.673 3.140 9.372 1.00 64.19 335 PRO A O 1
ATOM 2686 N N . GLY A 1 336 ? 13.507 5.132 8.723 1.00 68.44 336 GLY A N 1
ATOM 2687 C CA . GLY A 1 336 ? 12.337 5.910 9.129 1.00 68.44 336 GLY A CA 1
ATOM 2688 C C . GLY A 1 336 ? 11.064 5.404 8.442 1.00 68.44 336 GLY A C 1
ATOM 2689 O O . GLY A 1 336 ? 11.126 4.613 7.505 1.00 68.44 336 GLY A O 1
ATOM 2690 N N . TYR A 1 337 ? 9.891 5.850 8.882 1.00 73.31 337 TYR A N 1
ATOM 2691 C CA . TYR A 1 337 ? 8.622 5.454 8.266 1.00 73.31 337 TYR A CA 1
ATOM 2692 C C . TYR A 1 337 ? 7.896 6.685 7.728 1.00 73.31 337 TYR A C 1
ATOM 2694 O O . TYR A 1 337 ? 7.766 7.680 8.438 1.00 73.31 337 TYR A O 1
ATOM 2702 N N . THR A 1 338 ? 7.391 6.607 6.499 1.00 70.19 338 THR A N 1
ATOM 2703 C CA . THR A 1 338 ? 6.435 7.570 5.944 1.00 70.19 338 THR A CA 1
ATOM 2704 C C . THR A 1 338 ? 5.033 7.020 6.130 1.00 70.19 338 THR A C 1
ATOM 2706 O O . THR A 1 338 ? 4.737 5.904 5.705 1.00 70.19 338 THR A O 1
ATOM 2709 N N . PHE A 1 339 ? 4.159 7.790 6.769 1.00 66.62 339 PHE A N 1
ATOM 2710 C CA . PHE A 1 339 ? 2.751 7.430 6.875 1.00 66.62 339 PHE A CA 1
ATOM 2711 C C . PHE A 1 339 ? 2.010 7.947 5.648 1.00 66.62 339 PHE A C 1
ATOM 2713 O O . PHE A 1 339 ? 1.939 9.151 5.418 1.00 66.62 339 PHE A O 1
ATOM 2720 N N . CYS A 1 340 ? 1.464 7.027 4.865 1.00 71.81 340 CYS A N 1
ATOM 2721 C CA . CYS A 1 340 ? 0.613 7.336 3.731 1.00 71.81 340 CYS A CA 1
ATOM 2722 C C . CYS A 1 340 ? -0.840 7.212 4.180 1.00 71.81 340 CYS A C 1
ATOM 2724 O O . CYS A 1 340 ? -1.219 6.210 4.796 1.00 71.81 340 CYS A O 1
ATOM 2726 N N . TRP A 1 341 ? -1.639 8.229 3.869 1.00 73.00 341 TRP A N 1
ATOM 2727 C CA . TRP A 1 341 ? -3.074 8.233 4.101 1.00 73.00 341 TRP A CA 1
ATOM 2728 C C . TRP A 1 341 ? -3.766 8.563 2.788 1.00 73.00 341 TRP A C 1
ATOM 2730 O O . TRP A 1 341 ? -3.481 9.600 2.197 1.00 73.00 341 TRP A O 1
ATOM 2740 N N . ASP A 1 342 ? -4.678 7.702 2.355 1.00 74.62 342 ASP A N 1
ATOM 2741 C CA . ASP A 1 342 ? -5.480 7.937 1.160 1.00 74.62 342 ASP A CA 1
ATOM 2742 C C . ASP A 1 342 ? -6.939 7.513 1.371 1.00 74.62 342 ASP A C 1
ATOM 2744 O O . ASP A 1 342 ? -7.253 6.679 2.227 1.00 74.62 342 ASP A O 1
ATOM 2748 N N . ASN A 1 343 ? -7.848 8.101 0.601 1.00 80.56 343 ASN A N 1
ATOM 2749 C CA . ASN A 1 343 ? -9.255 7.736 0.578 1.00 80.56 343 ASN A CA 1
ATOM 2750 C C . ASN A 1 343 ? -9.502 6.746 -0.561 1.00 80.56 343 ASN A C 1
ATOM 2752 O O . ASN A 1 343 ? -9.552 7.117 -1.729 1.00 80.56 343 ASN A O 1
ATOM 2756 N N . ILE A 1 344 ? -9.739 5.483 -0.219 1.00 75.94 344 ILE A N 1
ATOM 2757 C CA . ILE A 1 344 ? -10.111 4.463 -1.194 1.00 75.94 344 ILE A CA 1
ATOM 2758 C C . ILE A 1 344 ? -11.628 4.422 -1.319 1.00 75.94 344 ILE A C 1
ATOM 2760 O O . ILE A 1 344 ? -12.339 3.960 -0.423 1.00 75.94 344 ILE A O 1
ATOM 2764 N N . GLY A 1 345 ? -12.115 4.877 -2.468 1.00 77.62 345 GLY A N 1
ATOM 2765 C CA . GLY A 1 345 ? -13.489 4.667 -2.893 1.00 77.62 345 GLY A CA 1
ATOM 2766 C C . GLY A 1 345 ? -13.662 3.279 -3.500 1.00 77.62 345 GLY A C 1
ATOM 2767 O O . GLY A 1 345 ? -13.035 2.939 -4.501 1.00 77.62 345 GLY A O 1
ATOM 2768 N N . ARG A 1 346 ? -14.536 2.459 -2.917 1.00 82.31 346 ARG A N 1
ATOM 2769 C CA . ARG A 1 346 ? -14.945 1.176 -3.488 1.00 82.31 346 ARG A CA 1
ATOM 2770 C C . ARG A 1 346 ? -16.401 1.238 -3.910 1.00 82.31 346 ARG A C 1
ATOM 2772 O O . ARG A 1 346 ? -17.307 1.155 -3.080 1.00 82.31 346 ARG A O 1
ATOM 2779 N N . HIS A 1 347 ? -16.613 1.279 -5.218 1.00 87.81 347 HIS A N 1
ATOM 2780 C CA . HIS A 1 347 ? -17.930 1.074 -5.796 1.00 87.81 347 HIS A CA 1
ATOM 2781 C C . HIS A 1 347 ? -18.268 -0.423 -5.835 1.00 87.81 347 HIS A C 1
ATOM 2783 O O . HIS A 1 347 ? -17.511 -1.246 -6.354 1.00 87.81 347 HIS A O 1
ATOM 2789 N N . LEU A 1 348 ? -19.406 -0.785 -5.254 1.00 85.06 348 LEU A N 1
ATOM 2790 C CA . LEU A 1 348 ? -19.999 -2.110 -5.320 1.00 85.06 348 LEU A CA 1
ATOM 2791 C C . LEU A 1 348 ? -21.247 -2.038 -6.189 1.00 85.06 348 LEU A C 1
ATOM 2793 O O . LEU A 1 348 ? -22.302 -1.584 -5.745 1.00 85.06 348 LEU A O 1
ATOM 2797 N N . THR A 1 349 ? -21.114 -2.530 -7.415 1.00 90.00 349 THR A N 1
ATOM 2798 C CA . THR A 1 349 ? -22.238 -2.779 -8.309 1.00 90.00 349 THR A CA 1
ATOM 2799 C C . THR A 1 349 ? -22.905 -4.103 -7.967 1.00 90.00 349 THR A C 1
ATOM 2801 O O . THR A 1 349 ? -22.256 -5.151 -7.905 1.00 90.00 349 THR A O 1
ATOM 2804 N N . VAL A 1 350 ? -24.215 -4.065 -7.751 1.00 91.62 350 VAL A N 1
ATOM 2805 C CA . VAL A 1 350 ? -25.040 -5.269 -7.617 1.00 91.62 350 VAL A CA 1
ATOM 2806 C C . VAL A 1 350 ? -25.474 -5.755 -8.996 1.00 91.62 350 VAL A C 1
ATOM 2808 O O . VAL A 1 350 ? -25.730 -4.966 -9.900 1.00 91.62 350 VAL A O 1
ATOM 2811 N N . ARG A 1 351 ? -25.545 -7.080 -9.172 1.00 86.81 351 ARG A N 1
ATOM 2812 C CA . ARG A 1 351 ? -25.853 -7.702 -10.471 1.00 86.81 351 ARG A CA 1
ATOM 2813 C C . ARG A 1 351 ? -27.272 -7.389 -10.960 1.00 86.81 351 ARG A C 1
ATOM 2815 O O . ARG A 1 351 ? -27.491 -7.308 -12.161 1.00 86.81 351 ARG A O 1
ATOM 2822 N N . GLN A 1 352 ? -28.214 -7.243 -10.034 1.00 92.44 352 GLN A N 1
ATOM 2823 C CA . GLN A 1 352 ? -29.585 -6.800 -10.276 1.00 92.44 352 GLN A CA 1
ATOM 2824 C C . GLN A 1 352 ? -29.956 -5.842 -9.146 1.00 92.44 352 GLN A C 1
ATOM 2826 O O . GLN A 1 352 ? -29.866 -6.217 -7.975 1.00 92.44 352 GLN A O 1
ATOM 2831 N N . GLN A 1 353 ? -30.328 -4.609 -9.490 1.00 91.25 353 GLN A N 1
ATOM 2832 C CA . GLN A 1 353 ? -30.820 -3.656 -8.501 1.00 91.25 353 GLN A CA 1
ATOM 2833 C C . GLN A 1 353 ? -32.231 -4.054 -8.071 1.00 91.25 353 GLN A C 1
ATOM 2835 O O . GLN A 1 353 ? -33.109 -4.278 -8.901 1.00 91.25 353 GLN A O 1
ATOM 2840 N N . THR A 1 354 ? -32.439 -4.135 -6.764 1.00 94.94 354 THR A N 1
ATOM 2841 C CA . THR A 1 354 ? -33.758 -4.306 -6.140 1.00 94.94 354 THR A CA 1
ATOM 2842 C C . THR A 1 354 ? -33.941 -3.215 -5.092 1.00 94.94 354 THR A C 1
ATOM 2844 O O . THR A 1 354 ? -32.982 -2.522 -4.745 1.00 94.94 354 THR A O 1
ATOM 2847 N N . THR A 1 355 ? -35.150 -3.047 -4.559 1.00 91.81 355 THR A N 1
ATOM 2848 C CA . THR A 1 355 ? -35.412 -2.098 -3.462 1.00 91.81 355 THR A CA 1
ATOM 2849 C C . THR A 1 355 ? -34.453 -2.291 -2.285 1.00 91.81 355 THR A C 1
ATOM 2851 O O . THR A 1 355 ? -33.955 -1.309 -1.744 1.00 91.81 355 THR A O 1
ATOM 2854 N N . ASP A 1 356 ? -34.090 -3.538 -1.975 1.00 89.31 356 ASP A N 1
ATOM 2855 C CA . ASP A 1 356 ? -33.229 -3.866 -0.831 1.00 89.31 356 ASP A CA 1
ATOM 2856 C C . ASP A 1 356 ? -31.736 -3.944 -1.189 1.00 89.31 356 ASP A C 1
ATOM 2858 O O . ASP A 1 356 ? -30.868 -3.943 -0.312 1.00 89.31 356 ASP A O 1
ATOM 2862 N N . HIS A 1 357 ? -31.411 -4.046 -2.481 1.00 87.81 357 HIS A N 1
ATOM 2863 C CA . HIS A 1 357 ? -30.042 -4.186 -2.974 1.00 87.81 357 HIS A CA 1
ATOM 2864 C C . HIS A 1 357 ? -29.770 -3.145 -4.053 1.00 87.81 357 HIS A C 1
ATOM 2866 O O . HIS A 1 357 ? -30.009 -3.369 -5.237 1.00 87.81 357 HIS A O 1
ATOM 2872 N N . GLN A 1 358 ? -29.237 -2.010 -3.614 1.00 95.12 358 GLN A N 1
ATOM 2873 C CA . GLN A 1 358 ? -28.756 -0.928 -4.465 1.00 95.12 358 GLN A CA 1
ATOM 2874 C C . GLN A 1 358 ? -27.231 -0.970 -4.587 1.00 95.12 358 GLN A C 1
ATOM 2876 O O . GLN A 1 358 ? -26.545 -1.591 -3.766 1.00 95.12 358 GLN A O 1
ATOM 2881 N N . ASN A 1 359 ? -26.699 -0.292 -5.605 1.00 94.88 359 ASN A N 1
ATOM 2882 C CA . ASN A 1 359 ? -25.263 -0.049 -5.700 1.00 94.88 359 ASN A CA 1
ATOM 2883 C C . ASN A 1 359 ? -24.803 0.719 -4.456 1.00 94.88 359 ASN A C 1
ATOM 2885 O O . ASN A 1 359 ? -25.501 1.606 -3.967 1.00 94.88 359 ASN A O 1
ATOM 2889 N N . LYS A 1 360 ? -23.636 0.360 -3.924 1.00 92.31 360 LYS A N 1
ATOM 2890 C CA . LYS A 1 360 ? -23.080 0.992 -2.723 1.00 92.31 360 LYS A CA 1
ATOM 2891 C C . LYS A 1 360 ? -21.725 1.578 -3.040 1.00 92.31 360 LYS A C 1
ATOM 2893 O O . LYS A 1 360 ? -20.918 0.952 -3.721 1.00 92.31 360 LYS A O 1
ATOM 2898 N N . TYR A 1 361 ? -21.458 2.754 -2.497 1.00 88.75 361 TYR A N 1
ATOM 2899 C CA . TYR A 1 361 ? -20.137 3.354 -2.536 1.00 88.75 361 TYR A CA 1
ATOM 2900 C C . TYR A 1 361 ? -19.571 3.365 -1.122 1.00 88.75 361 TYR A C 1
ATOM 2902 O O . TYR A 1 361 ? -20.125 3.993 -0.222 1.00 88.75 361 TYR A O 1
ATOM 2910 N N . HIS A 1 362 ? -18.501 2.609 -0.902 1.00 83.25 362 HIS A N 1
ATOM 2911 C CA . HIS A 1 362 ? -17.808 2.583 0.376 1.00 83.25 362 HIS A CA 1
ATOM 2912 C C . HIS A 1 362 ? -16.579 3.473 0.297 1.00 83.25 362 HIS A C 1
ATOM 2914 O O . HIS A 1 362 ? -15.692 3.222 -0.510 1.00 83.25 362 HIS A O 1
ATOM 2920 N N . MET A 1 363 ? -16.515 4.475 1.165 1.00 78.88 363 MET A N 1
ATOM 2921 C CA . MET A 1 363 ? -15.305 5.260 1.378 1.00 78.88 363 MET A CA 1
ATOM 2922 C C . MET A 1 363 ? -14.519 4.648 2.528 1.00 78.88 363 MET A C 1
ATOM 2924 O O . MET A 1 363 ? -15.018 4.566 3.652 1.00 78.88 363 MET A O 1
ATOM 2928 N N . TRP A 1 364 ? -13.303 4.197 2.250 1.00 80.94 364 TRP A N 1
ATOM 2929 C CA . TRP A 1 364 ? -12.369 3.688 3.246 1.00 80.94 364 TRP A CA 1
ATOM 2930 C C . TRP A 1 364 ? -11.174 4.629 3.353 1.00 80.94 364 TRP A C 1
ATOM 2932 O O . TRP A 1 364 ? -10.717 5.169 2.355 1.00 80.94 364 TRP A O 1
ATOM 2942 N N . ALA A 1 365 ? -10.650 4.803 4.562 1.00 75.56 365 ALA A N 1
ATOM 2943 C CA . ALA A 1 365 ? -9.348 5.422 4.762 1.00 75.56 365 ALA A CA 1
ATOM 2944 C C . ALA A 1 365 ? -8.291 4.313 4.730 1.00 75.56 365 ALA A C 1
ATOM 2946 O O . ALA A 1 365 ? -8.284 3.442 5.604 1.00 75.56 365 ALA A O 1
ATOM 2947 N N . LEU A 1 366 ? -7.422 4.320 3.720 1.00 69.06 366 LEU A N 1
ATOM 2948 C CA . LEU A 1 366 ? -6.220 3.502 3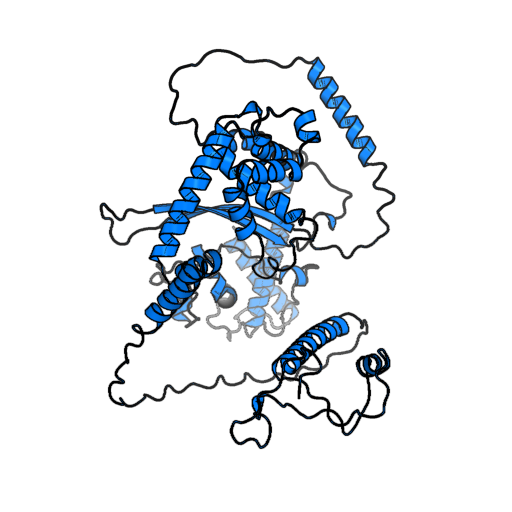.722 1.00 69.06 366 LEU A CA 1
ATOM 2949 C C . LEU A 1 366 ? -5.127 4.277 4.450 1.00 69.06 366 LEU A C 1
ATOM 2951 O O . LEU A 1 366 ? -4.690 5.321 3.980 1.00 69.06 366 LEU A O 1
ATOM 2955 N N . ALA A 1 367 ? -4.667 3.738 5.575 1.00 77.81 367 ALA A N 1
ATOM 2956 C CA . ALA A 1 367 ? -3.502 4.243 6.284 1.00 77.81 367 ALA A CA 1
ATOM 2957 C C . ALA A 1 367 ? -2.455 3.131 6.379 1.00 77.81 367 ALA A C 1
ATOM 2959 O O . ALA A 1 367 ? -2.741 2.048 6.896 1.00 77.81 367 ALA A O 1
ATOM 2960 N N . TYR A 1 368 ? -1.245 3.383 5.885 1.00 73.56 368 TYR A N 1
ATOM 2961 C CA . TYR A 1 368 ? -0.121 2.460 6.027 1.00 73.56 368 TYR A CA 1
ATOM 2962 C C . TYR A 1 368 ? 1.185 3.210 6.278 1.00 73.56 368 TYR A C 1
ATOM 2964 O O . TYR A 1 368 ? 1.358 4.353 5.866 1.00 73.56 368 TYR A O 1
ATOM 2972 N N . ALA A 1 369 ? 2.111 2.553 6.972 1.00 64.81 369 ALA A N 1
ATOM 2973 C CA . ALA A 1 369 ? 3.465 3.048 7.170 1.00 64.81 369 ALA A CA 1
ATOM 2974 C C . ALA A 1 369 ? 4.390 2.381 6.146 1.00 64.81 369 ALA A C 1
ATOM 2976 O O . ALA A 1 369 ? 4.574 1.163 6.167 1.00 64.81 369 ALA A O 1
ATOM 2977 N N . ALA A 1 370 ? 4.958 3.170 5.242 1.00 71.50 370 ALA A N 1
ATOM 2978 C CA . ALA A 1 370 ? 5.995 2.739 4.323 1.00 71.50 370 ALA A CA 1
ATOM 2979 C C . ALA A 1 370 ? 7.365 2.915 4.984 1.00 71.50 370 ALA A C 1
ATOM 2981 O O . ALA A 1 370 ? 7.680 3.992 5.480 1.00 71.50 370 ALA A O 1
ATOM 2982 N N . VAL A 1 371 ? 8.188 1.867 4.988 1.00 69.81 371 VAL A N 1
ATOM 2983 C CA . VAL A 1 371 ? 9.593 1.973 5.407 1.00 69.81 371 VAL A CA 1
ATOM 2984 C C . VAL A 1 371 ? 10.337 2.853 4.396 1.00 69.81 371 VAL A C 1
ATOM 2986 O O . VAL A 1 371 ? 10.360 2.537 3.204 1.00 69.81 371 VAL A O 1
ATOM 2989 N N . ASN A 1 372 ? 10.967 3.927 4.865 1.00 63.53 372 ASN A N 1
ATOM 2990 C CA . ASN A 1 372 ? 11.810 4.812 4.068 1.00 63.53 372 ASN A CA 1
ATOM 2991 C C . ASN A 1 372 ? 13.071 4.046 3.677 1.00 63.53 372 ASN A C 1
ATOM 2993 O O . ASN A 1 372 ? 13.915 3.739 4.516 1.00 63.53 372 ASN A O 1
ATOM 2997 N N . ARG A 1 373 ? 13.181 3.699 2.395 1.00 64.94 373 ARG A N 1
ATOM 2998 C CA . ARG A 1 373 ? 14.336 2.957 1.857 1.00 64.94 373 ARG A CA 1
ATOM 2999 C C . ARG A 1 373 ? 15.566 3.825 1.667 1.00 64.94 373 ARG A C 1
ATOM 3001 O O . ARG A 1 373 ? 16.677 3.318 1.722 1.00 64.94 373 ARG A O 1
ATOM 3008 N N . VAL A 1 374 ? 15.326 5.107 1.443 1.00 59.59 374 VAL A N 1
ATOM 3009 C CA . VAL A 1 374 ? 16.303 6.186 1.487 1.00 59.59 374 VAL A CA 1
ATOM 3010 C C . VAL A 1 374 ? 15.722 7.159 2.498 1.00 59.59 374 VAL A C 1
ATOM 3012 O O . VAL A 1 374 ? 14.592 7.619 2.305 1.00 59.59 374 VAL A O 1
ATOM 3015 N N . GLN A 1 375 ? 16.399 7.396 3.622 1.00 61.16 375 GLN A N 1
ATOM 3016 C CA . GLN A 1 375 ? 15.910 8.426 4.528 1.00 61.16 375 GLN A CA 1
ATOM 3017 C C . GLN A 1 375 ? 16.173 9.779 3.879 1.00 61.16 375 GLN A C 1
ATOM 3019 O O . GLN A 1 375 ? 17.247 10.013 3.334 1.00 61.16 375 GLN A O 1
ATOM 3024 N N . THR A 1 376 ? 15.221 10.702 3.964 1.00 58.25 376 THR A N 1
ATOM 3025 C CA . THR A 1 376 ? 15.457 12.096 3.555 1.00 58.25 376 THR A CA 1
ATOM 3026 C C . THR A 1 376 ? 16.595 12.740 4.353 1.00 58.25 376 THR A C 1
ATOM 3028 O O . THR A 1 376 ? 17.201 13.689 3.882 1.00 58.25 376 THR A O 1
ATOM 3031 N N . THR A 1 377 ? 16.921 12.192 5.526 1.00 57.84 377 THR A N 1
ATOM 3032 C CA . THR A 1 377 ? 18.077 12.542 6.366 1.00 57.84 377 THR A CA 1
ATOM 3033 C C . THR A 1 377 ? 19.401 11.906 5.927 1.00 57.84 377 THR A C 1
ATOM 3035 O O . THR A 1 377 ? 20.435 12.225 6.506 1.00 57.84 377 THR A O 1
ATOM 3038 N N . ASP A 1 378 ? 19.384 10.978 4.964 1.00 59.34 378 ASP A N 1
ATOM 3039 C CA . ASP A 1 378 ? 20.592 10.435 4.321 1.00 59.34 378 ASP A CA 1
ATOM 3040 C C . ASP A 1 378 ? 20.971 11.225 3.063 1.00 59.34 378 ASP A C 1
ATOM 3042 O O . ASP A 1 378 ? 22.073 11.060 2.541 1.00 59.34 378 ASP A O 1
ATOM 3046 N N . LEU A 1 379 ? 20.073 12.092 2.585 1.00 58.66 379 LEU A N 1
ATOM 3047 C CA . LEU A 1 379 ? 20.436 13.125 1.626 1.00 58.66 379 LEU A CA 1
ATOM 3048 C C . LEU A 1 379 ? 21.299 14.162 2.364 1.00 58.66 379 LEU A C 1
ATOM 3050 O O . LEU A 1 379 ? 20.979 14.491 3.511 1.00 58.66 379 LEU A O 1
ATOM 3054 N N . PRO A 1 380 ? 22.395 14.649 1.759 1.00 66.00 380 PRO A N 1
ATOM 3055 C CA . PRO A 1 380 ? 23.243 15.663 2.378 1.00 66.00 380 PRO A CA 1
ATOM 3056 C C . PRO A 1 380 ? 22.379 16.854 2.814 1.00 66.00 380 PRO A C 1
ATOM 3058 O O . PRO A 1 380 ? 21.632 17.421 2.020 1.00 66.00 380 PRO A O 1
ATOM 3061 N N . ILE A 1 381 ? 22.429 17.168 4.113 1.00 56.91 381 ILE A N 1
ATOM 3062 C CA . ILE A 1 381 ? 21.523 18.106 4.805 1.00 56.91 381 ILE A CA 1
ATOM 3063 C C . ILE A 1 381 ? 21.765 19.567 4.377 1.00 56.91 381 ILE A C 1
ATOM 3065 O O . ILE A 1 381 ? 20.972 20.448 4.708 1.00 56.91 381 ILE A O 1
ATOM 3069 N N . ASP A 1 382 ? 22.822 19.825 3.612 1.00 60.62 382 ASP A N 1
ATOM 3070 C CA . ASP A 1 382 ? 23.349 21.171 3.409 1.00 60.62 382 ASP A CA 1
ATOM 3071 C C . ASP A 1 382 ? 22.534 22.039 2.428 1.00 60.62 382 ASP A C 1
ATOM 3073 O O . ASP A 1 382 ? 22.687 23.256 2.454 1.00 60.62 382 ASP A O 1
ATOM 3077 N N . ASP A 1 383 ? 21.579 21.476 1.669 1.00 60.34 383 ASP A N 1
ATOM 3078 C CA . ASP A 1 383 ? 20.851 22.207 0.611 1.00 60.34 383 ASP A CA 1
ATOM 3079 C C . ASP A 1 383 ? 19.311 22.131 0.711 1.00 60.34 383 ASP A C 1
ATOM 3081 O O . ASP A 1 383 ? 18.599 21.902 -0.273 1.00 60.34 383 ASP A O 1
ATOM 3085 N N . PHE A 1 384 ? 18.730 22.348 1.896 1.00 64.19 384 PHE A N 1
ATOM 3086 C CA . PHE A 1 384 ? 17.272 22.518 1.992 1.00 64.19 384 PHE A CA 1
ATOM 3087 C C . PHE A 1 384 ? 16.833 23.902 1.495 1.00 64.19 384 PHE A C 1
ATOM 3089 O O . PHE A 1 384 ? 16.781 24.879 2.243 1.00 64.19 384 PHE A O 1
ATOM 3096 N N . ILE A 1 385 ? 16.440 23.969 0.225 1.00 69.81 385 ILE A N 1
ATOM 3097 C CA . ILE A 1 385 ? 15.806 25.142 -0.381 1.00 69.81 385 ILE A CA 1
ATOM 3098 C C . ILE A 1 385 ? 14.284 25.066 -0.131 1.00 69.81 385 ILE A C 1
ATOM 3100 O O . ILE A 1 385 ? 13.678 24.023 -0.392 1.00 69.81 385 ILE A O 1
ATOM 3104 N N . PRO A 1 386 ? 13.618 26.131 0.366 1.00 75.06 386 PRO A N 1
ATOM 3105 C CA . PRO A 1 386 ? 12.161 26.152 0.490 1.00 75.06 386 PRO A CA 1
ATOM 3106 C C . PRO A 1 386 ? 11.478 25.757 -0.826 1.00 75.06 386 PRO A C 1
ATOM 3108 O O . PRO A 1 386 ? 11.802 26.290 -1.881 1.00 75.06 386 PRO A O 1
ATOM 3111 N N . ALA A 1 387 ? 10.480 24.871 -0.791 1.00 68.12 387 ALA A N 1
ATOM 3112 C CA . ALA A 1 387 ? 9.808 24.419 -2.017 1.00 68.12 387 ALA A CA 1
ATOM 3113 C C . ALA A 1 387 ? 9.220 25.576 -2.853 1.00 68.12 387 ALA A C 1
ATOM 3115 O O . ALA A 1 387 ? 9.143 25.479 -4.072 1.00 68.12 387 ALA A O 1
ATOM 3116 N N . SER A 1 388 ? 8.849 26.687 -2.205 1.00 76.12 388 SER A N 1
ATOM 3117 C CA . SER A 1 388 ? 8.372 27.915 -2.852 1.00 76.12 388 SER A CA 1
ATOM 3118 C C . SER A 1 388 ? 9.449 28.684 -3.621 1.00 76.12 388 SER A C 1
ATOM 3120 O O . SER A 1 388 ? 9.111 29.510 -4.460 1.00 76.12 388 SER A O 1
ATOM 3122 N N . THR A 1 389 ? 10.729 28.462 -3.314 1.00 81.94 389 THR A N 1
ATOM 3123 C CA . THR A 1 389 ? 11.865 29.091 -4.003 1.00 81.94 389 THR A CA 1
ATOM 3124 C C . THR A 1 389 ? 12.461 28.193 -5.085 1.00 81.94 389 THR A C 1
ATOM 3126 O O . THR A 1 389 ? 13.311 28.650 -5.840 1.00 81.94 389 THR A O 1
ATOM 3129 N N . ILE A 1 390 ? 12.004 26.940 -5.188 1.00 77.31 390 ILE A N 1
ATOM 3130 C CA . ILE A 1 390 ? 12.364 26.013 -6.260 1.00 77.31 390 ILE A CA 1
ATOM 3131 C C . ILE A 1 390 ? 11.559 26.406 -7.514 1.00 77.31 390 ILE A C 1
ATOM 3133 O O . ILE A 1 390 ? 10.327 26.321 -7.497 1.00 77.31 390 ILE A O 1
ATOM 3137 N N . PRO A 1 391 ? 12.201 26.868 -8.603 1.00 81.69 391 PRO A N 1
ATOM 3138 C CA . PRO A 1 391 ? 11.491 27.277 -9.811 1.00 81.69 391 PRO A CA 1
ATOM 3139 C C . PRO A 1 391 ? 10.671 26.122 -10.396 1.00 81.69 391 PRO A C 1
ATOM 3141 O O . PRO A 1 391 ? 11.162 24.999 -10.467 1.00 81.69 391 PRO A O 1
ATOM 3144 N N . LEU A 1 392 ? 9.465 26.382 -10.913 1.00 73.88 392 LEU A N 1
ATOM 3145 C CA . LEU A 1 392 ? 8.612 25.329 -11.496 1.00 73.88 392 LEU A CA 1
ATOM 3146 C C . LEU A 1 392 ? 9.324 24.529 -12.608 1.00 73.88 392 LEU A C 1
ATOM 3148 O O . LEU A 1 392 ? 9.136 23.322 -12.721 1.00 73.88 392 LEU A O 1
ATOM 3152 N N . LYS A 1 393 ? 10.224 25.183 -13.354 1.00 76.00 393 LYS A N 1
ATOM 3153 C CA . LYS A 1 393 ? 11.095 24.561 -14.368 1.00 76.00 393 LYS A CA 1
ATOM 3154 C C . LYS A 1 393 ? 12.032 23.463 -13.842 1.00 76.00 393 LYS A C 1
ATOM 3156 O O . LYS A 1 393 ? 12.569 22.727 -14.646 1.00 76.00 393 LYS A O 1
ATOM 3161 N N . SER A 1 394 ? 12.247 23.376 -12.529 1.00 73.75 394 SER A N 1
ATOM 3162 C CA . SER A 1 394 ? 13.051 22.314 -11.900 1.00 73.75 394 SER A CA 1
ATOM 3163 C C . SER A 1 394 ? 12.219 21.128 -11.399 1.00 73.75 394 SER A C 1
ATOM 3165 O O . SER A 1 394 ? 12.783 20.125 -10.982 1.00 73.75 394 SER A O 1
ATOM 3167 N N . TYR A 1 395 ? 10.885 21.228 -11.453 1.00 71.25 395 TYR A N 1
ATOM 3168 C CA . TYR A 1 395 ? 9.979 20.092 -11.240 1.00 71.25 395 TYR A CA 1
ATOM 3169 C C . TYR A 1 395 ? 9.584 19.407 -12.546 1.00 71.25 395 TYR A C 1
ATOM 3171 O O . TYR A 1 395 ? 9.210 18.236 -12.542 1.00 71.25 395 TYR A O 1
ATOM 3179 N N . LEU A 1 396 ? 9.610 20.152 -13.650 1.00 78.75 396 LEU A N 1
ATOM 3180 C CA . LEU A 1 396 ? 9.422 19.587 -14.974 1.00 78.75 396 LEU A CA 1
ATOM 3181 C C . LEU A 1 396 ? 10.732 18.923 -15.414 1.00 78.75 396 LEU A C 1
ATOM 3183 O O . LEU A 1 396 ? 11.792 19.469 -15.105 1.00 78.75 396 LEU A O 1
ATOM 3187 N N . PRO A 1 397 ? 10.673 17.782 -16.125 1.00 81.38 397 PRO A N 1
ATOM 3188 C CA . PRO A 1 397 ? 11.856 17.202 -16.744 1.00 81.38 397 PRO A CA 1
ATOM 3189 C C . PRO A 1 397 ? 12.561 18.270 -17.577 1.00 81.38 397 PRO A C 1
ATOM 3191 O O . PRO A 1 397 ? 11.932 18.919 -18.417 1.00 81.38 397 PRO A O 1
ATOM 3194 N N . SER A 1 398 ? 13.844 18.476 -17.312 1.00 86.25 398 SER A N 1
ATOM 3195 C CA . SER A 1 398 ? 14.689 19.319 -18.148 1.00 86.25 398 SER A CA 1
ATOM 3196 C C . SER A 1 398 ? 14.904 18.669 -19.518 1.00 86.25 398 SER A C 1
ATOM 3198 O O . SER A 1 398 ? 14.665 17.473 -19.703 1.00 86.25 398 SER A O 1
ATOM 3200 N N . ASP A 1 399 ? 15.396 19.438 -20.489 1.00 89.44 399 ASP A N 1
ATOM 3201 C CA . ASP A 1 399 ? 15.790 18.874 -21.786 1.00 89.44 399 ASP A CA 1
ATOM 3202 C C . ASP A 1 399 ? 16.858 17.780 -21.613 1.00 89.44 399 ASP A C 1
ATOM 3204 O O . ASP A 1 399 ? 16.830 16.770 -22.316 1.00 89.44 399 ASP A O 1
ATOM 3208 N N . GLU A 1 400 ? 17.747 17.934 -20.625 1.00 89.38 400 GLU A N 1
ATOM 3209 C CA . GLU A 1 400 ? 18.733 16.920 -20.241 1.00 89.38 400 GLU A CA 1
ATOM 3210 C C . GLU A 1 400 ? 18.060 15.654 -19.697 1.00 89.38 400 GLU A C 1
ATOM 3212 O O . GLU A 1 400 ? 18.395 14.561 -20.146 1.00 89.38 400 GLU A O 1
ATOM 3217 N N . ASP A 1 401 ? 17.050 15.775 -18.826 1.00 84.62 401 ASP A N 1
ATOM 3218 C CA . ASP A 1 401 ? 16.291 14.620 -18.318 1.00 84.62 401 ASP A CA 1
ATOM 3219 C C . ASP A 1 401 ? 15.569 13.870 -19.446 1.00 84.62 401 ASP A C 1
ATOM 3221 O O . ASP A 1 401 ? 15.488 12.639 -19.439 1.00 84.62 401 ASP A O 1
ATOM 3225 N N . ILE A 1 402 ? 15.044 14.602 -20.434 1.00 88.50 402 ILE A N 1
ATOM 3226 C CA . ILE A 1 402 ? 14.391 14.019 -21.611 1.00 88.50 402 ILE A CA 1
ATOM 3227 C C . ILE A 1 402 ? 15.418 13.284 -22.478 1.00 88.50 402 ILE A C 1
ATOM 3229 O O . ILE A 1 402 ? 15.136 12.182 -22.955 1.00 88.50 402 ILE A O 1
ATOM 3233 N N . ILE A 1 403 ? 16.604 13.863 -22.685 1.00 92.06 403 ILE A N 1
ATOM 3234 C CA . ILE A 1 403 ? 17.707 13.223 -23.414 1.00 92.06 403 ILE A CA 1
ATOM 3235 C C . ILE A 1 403 ? 18.172 11.961 -22.678 1.00 92.06 403 ILE A C 1
ATOM 3237 O O . ILE A 1 403 ? 18.320 10.908 -23.297 1.00 92.06 403 ILE A O 1
ATOM 3241 N N . ASP A 1 404 ? 18.328 12.025 -21.360 1.00 88.38 404 ASP A N 1
ATOM 3242 C CA . ASP A 1 404 ? 18.704 10.884 -20.529 1.00 88.38 404 ASP A CA 1
ATOM 3243 C C . ASP A 1 404 ? 17.652 9.776 -20.569 1.00 88.38 404 ASP A C 1
ATOM 3245 O O . ASP A 1 404 ? 17.989 8.598 -20.716 1.00 88.38 404 ASP A O 1
ATOM 3249 N N . LEU A 1 405 ? 16.368 10.133 -20.495 1.00 88.81 405 LEU A N 1
ATOM 3250 C CA . LEU A 1 405 ? 15.272 9.183 -20.650 1.00 88.81 405 LEU A CA 1
ATOM 3251 C C . LEU A 1 405 ? 15.309 8.521 -22.032 1.00 88.81 405 LEU A C 1
ATOM 3253 O O . LEU A 1 405 ? 15.206 7.298 -22.118 1.00 88.81 405 LEU A O 1
ATOM 3257 N N . LYS A 1 406 ? 15.515 9.298 -23.104 1.00 93.38 406 LYS A N 1
ATOM 3258 C CA . LYS A 1 406 ? 15.672 8.770 -24.469 1.00 93.38 406 LYS A CA 1
ATOM 3259 C C . LYS A 1 406 ? 16.839 7.794 -24.559 1.00 93.38 406 LYS A C 1
ATOM 3261 O O . LYS A 1 406 ? 16.661 6.696 -25.073 1.00 93.38 406 LYS A O 1
ATOM 3266 N N . ASN A 1 407 ? 17.997 8.149 -24.008 1.00 92.38 407 ASN A N 1
ATOM 3267 C CA . ASN A 1 407 ? 19.179 7.288 -24.001 1.00 92.38 407 ASN A CA 1
ATOM 3268 C C . ASN A 1 407 ? 18.929 5.973 -23.249 1.00 92.38 407 ASN A C 1
ATOM 3270 O O . ASN A 1 407 ? 19.360 4.915 -23.706 1.00 92.38 407 ASN A O 1
ATOM 3274 N N . ARG A 1 408 ? 18.191 6.011 -22.132 1.00 89.56 408 ARG A N 1
ATOM 3275 C CA . ARG A 1 408 ? 17.791 4.801 -21.393 1.00 89.56 408 ARG A CA 1
ATOM 3276 C C . ARG A 1 408 ? 16.829 3.930 -22.195 1.00 89.56 408 ARG A C 1
ATOM 3278 O O . ARG A 1 408 ? 17.004 2.719 -22.229 1.00 89.56 408 ARG A O 1
ATOM 3285 N N . LEU A 1 409 ? 15.850 4.530 -22.868 1.00 92.44 409 LEU A N 1
ATOM 3286 C CA . LEU A 1 409 ? 14.927 3.790 -23.730 1.00 92.44 409 LEU A CA 1
ATOM 3287 C C . LEU A 1 409 ? 15.653 3.160 -24.926 1.00 92.44 409 LEU A C 1
ATOM 3289 O O . LEU A 1 409 ? 15.424 1.993 -25.225 1.00 92.44 409 LEU A O 1
ATOM 3293 N N . ILE A 1 410 ? 16.570 3.893 -25.564 1.00 94.94 410 ILE A N 1
ATOM 3294 C CA . ILE A 1 410 ? 17.436 3.372 -26.633 1.00 94.94 410 ILE A CA 1
ATOM 3295 C C . ILE A 1 410 ? 18.230 2.168 -26.122 1.00 94.94 410 ILE A C 1
ATOM 3297 O O . ILE A 1 410 ? 18.238 1.123 -26.764 1.00 94.94 410 ILE A O 1
ATOM 3301 N N . PHE A 1 411 ? 18.843 2.288 -24.946 1.00 93.75 411 PHE A N 1
ATOM 3302 C CA . PHE A 1 411 ? 19.606 1.207 -24.331 1.00 93.75 411 PHE A CA 1
ATOM 3303 C C . PHE A 1 411 ? 18.760 -0.052 -24.068 1.00 93.75 411 PHE A C 1
ATOM 3305 O O . PHE A 1 411 ? 19.221 -1.168 -24.322 1.00 93.75 411 PHE A O 1
ATOM 3312 N N . GLU A 1 412 ? 17.524 0.093 -23.583 1.00 93.75 412 GLU A N 1
ATOM 3313 C CA . GLU A 1 412 ? 16.632 -1.058 -23.375 1.00 93.75 412 GLU A CA 1
ATOM 3314 C C . GLU A 1 412 ? 16.251 -1.727 -24.698 1.00 93.75 412 GLU A C 1
ATOM 3316 O O . GLU A 1 412 ? 16.286 -2.951 -24.820 1.00 93.75 412 GLU A O 1
ATOM 3321 N N . VAL A 1 413 ? 15.987 -0.932 -25.734 1.00 96.19 413 VAL A N 1
ATOM 3322 C CA . VAL A 1 413 ? 15.731 -1.440 -27.085 1.00 96.19 413 VAL A CA 1
ATOM 3323 C C . VAL A 1 413 ? 16.937 -2.218 -27.630 1.00 96.19 413 VAL A C 1
ATOM 3325 O O . VAL A 1 413 ? 16.772 -3.309 -28.178 1.00 96.19 413 VAL A O 1
ATOM 3328 N N . GLU A 1 414 ? 18.154 -1.693 -27.458 1.00 95.31 414 GLU A N 1
ATOM 3329 C CA . GLU A 1 414 ? 19.396 -2.385 -27.827 1.00 95.31 414 GLU A CA 1
ATOM 3330 C C . GLU A 1 414 ? 19.568 -3.704 -27.058 1.00 95.31 414 GLU A C 1
ATOM 3332 O O . GLU A 1 414 ? 19.995 -4.705 -27.636 1.00 95.31 414 GLU A O 1
ATOM 3337 N N . SER A 1 415 ? 19.212 -3.716 -25.771 1.00 93.94 415 SER A N 1
ATOM 3338 C CA . SER A 1 415 ? 19.301 -4.892 -24.899 1.00 93.94 415 SER A CA 1
ATOM 3339 C C . SER A 1 415 ? 18.361 -6.004 -25.361 1.00 93.94 415 SER A C 1
ATOM 3341 O O . SER A 1 415 ? 18.804 -7.134 -25.569 1.00 93.94 415 SER A O 1
ATOM 3343 N N . ILE A 1 416 ? 17.095 -5.663 -25.620 1.00 95.12 416 ILE A N 1
ATOM 3344 C CA . ILE A 1 416 ? 16.084 -6.585 -26.155 1.00 95.12 416 ILE A CA 1
ATOM 3345 C C . ILE A 1 416 ? 16.535 -7.128 -27.520 1.00 95.12 416 ILE A C 1
ATOM 3347 O O . ILE A 1 416 ? 16.492 -8.333 -27.773 1.00 95.12 416 ILE A O 1
ATOM 3351 N N . ALA A 1 417 ? 17.023 -6.261 -28.410 1.00 95.94 417 ALA A N 1
ATOM 3352 C CA . ALA A 1 417 ? 17.510 -6.682 -29.720 1.00 95.94 417 ALA A CA 1
ATOM 3353 C C . ALA A 1 417 ? 18.683 -7.670 -29.613 1.00 95.94 417 ALA A C 1
ATOM 3355 O O . ALA A 1 417 ? 18.682 -8.692 -30.297 1.00 95.94 417 ALA A O 1
ATOM 3356 N N . ALA A 1 418 ? 19.660 -7.396 -28.745 1.00 94.62 418 ALA A N 1
ATOM 3357 C CA . ALA A 1 418 ? 20.809 -8.271 -28.530 1.00 94.62 418 ALA A CA 1
ATOM 3358 C C . ALA A 1 418 ? 20.423 -9.625 -27.913 1.00 94.62 418 ALA A C 1
ATOM 3360 O O . ALA A 1 418 ? 21.050 -10.640 -28.218 1.00 94.62 418 ALA A O 1
ATOM 3361 N N . GLU A 1 419 ? 19.393 -9.662 -27.067 1.00 94.50 419 GLU A N 1
ATOM 3362 C CA . GLU A 1 419 ? 18.906 -10.900 -26.460 1.00 94.50 419 GLU A CA 1
ATOM 3363 C C . GLU A 1 419 ? 18.234 -11.824 -27.489 1.00 94.50 419 GLU A C 1
ATOM 3365 O O . GLU A 1 419 ? 18.545 -13.022 -27.557 1.00 94.50 419 GLU A O 1
ATOM 3370 N N . TYR A 1 420 ? 17.344 -11.274 -28.321 1.00 96.00 420 TYR A N 1
ATOM 3371 C CA . TYR A 1 420 ? 16.446 -12.088 -29.145 1.00 96.00 420 TYR A CA 1
ATOM 3372 C C . TYR A 1 420 ? 16.831 -12.174 -30.629 1.00 96.00 420 TYR A C 1
ATOM 3374 O O . TYR A 1 420 ? 16.619 -13.228 -31.235 1.00 96.00 420 TYR A O 1
ATOM 3382 N N . LEU A 1 421 ? 17.415 -11.132 -31.232 1.00 95.38 421 LEU A N 1
ATOM 3383 C CA . LEU A 1 421 ? 17.799 -11.153 -32.648 1.00 95.38 421 LEU A CA 1
ATOM 3384 C C . LEU A 1 421 ? 19.177 -11.795 -32.817 1.00 95.38 421 LEU A C 1
ATOM 3386 O O . LEU A 1 421 ? 20.182 -11.334 -32.270 1.00 95.38 421 LEU A O 1
ATOM 3390 N N . GLN A 1 422 ? 19.252 -12.853 -33.626 1.00 94.06 422 GLN A N 1
ATOM 3391 C CA . GLN A 1 422 ? 20.483 -13.635 -33.774 1.00 94.06 422 GLN A CA 1
ATOM 3392 C C . GLN A 1 422 ? 21.663 -12.801 -34.294 1.00 94.06 422 GLN A C 1
ATOM 3394 O O . GLN A 1 422 ? 22.801 -13.037 -33.885 1.00 94.06 422 GLN A O 1
ATOM 3399 N N . ALA A 1 423 ? 21.381 -11.798 -35.128 1.00 93.44 423 ALA A N 1
ATOM 3400 C CA . ALA A 1 423 ? 22.368 -10.876 -35.679 1.00 93.44 423 ALA A CA 1
ATOM 3401 C C . ALA A 1 423 ? 23.121 -10.054 -34.607 1.00 93.44 423 ALA A C 1
ATOM 3403 O O . ALA A 1 423 ? 24.247 -9.631 -34.860 1.00 93.44 423 ALA A O 1
ATOM 3404 N N . PHE A 1 424 ? 22.544 -9.860 -33.412 1.00 93.25 424 PHE A N 1
ATOM 3405 C CA . PHE A 1 424 ? 23.081 -8.974 -32.367 1.00 93.25 424 PHE A CA 1
ATOM 3406 C C . PHE A 1 424 ? 23.503 -9.677 -31.071 1.00 93.25 424 PHE A C 1
ATOM 3408 O O . PHE A 1 424 ? 24.028 -9.023 -30.171 1.00 93.25 424 PHE A O 1
ATOM 3415 N N . LYS A 1 425 ? 23.354 -11.004 -30.968 1.00 88.94 425 LYS A N 1
ATOM 3416 C CA . LYS A 1 425 ? 23.782 -11.782 -29.786 1.00 88.94 425 LYS A CA 1
ATOM 3417 C C . LYS A 1 425 ? 25.218 -11.528 -29.301 1.00 88.94 425 LYS A C 1
ATOM 3419 O O . LYS A 1 425 ? 25.430 -11.566 -28.087 1.00 88.94 425 LYS A O 1
ATOM 3424 N N . PRO A 1 426 ? 26.219 -11.268 -30.166 1.00 88.00 426 PRO A N 1
ATOM 3425 C CA . PRO A 1 426 ? 27.571 -10.957 -29.697 1.00 88.00 426 PRO A CA 1
ATOM 3426 C C . PRO A 1 426 ? 27.680 -9.610 -28.956 1.00 88.00 426 PRO A C 1
ATOM 3428 O O . PRO A 1 426 ? 28.703 -9.343 -28.327 1.00 88.00 426 PRO A O 1
ATOM 3431 N N . HIS A 1 427 ? 26.641 -8.770 -29.005 1.00 80.31 427 HIS A N 1
ATOM 3432 C CA . HIS A 1 427 ? 26.664 -7.365 -28.599 1.00 80.31 427 HIS A CA 1
ATOM 3433 C C . HIS A 1 427 ? 25.733 -7.063 -27.427 1.00 80.31 427 HIS A C 1
ATOM 3435 O O . HIS A 1 427 ? 25.194 -5.964 -27.360 1.00 80.31 427 HIS A O 1
ATOM 3441 N N . SER A 1 428 ? 25.561 -7.999 -26.488 1.00 79.62 428 SER A N 1
ATOM 3442 C CA . SER A 1 428 ? 24.793 -7.742 -25.261 1.00 79.62 428 SER A CA 1
ATOM 3443 C C . SER A 1 428 ? 25.355 -6.505 -24.543 1.00 79.62 428 SER A C 1
ATOM 3445 O O . SER A 1 428 ? 26.493 -6.551 -24.052 1.00 79.62 428 SER A O 1
ATOM 3447 N N . PRO A 1 429 ? 24.605 -5.393 -24.474 1.00 81.81 429 PRO A N 1
ATOM 3448 C CA . PRO A 1 429 ? 25.071 -4.209 -23.777 1.00 81.81 429 PRO A CA 1
ATOM 3449 C C . PRO A 1 429 ? 25.202 -4.507 -22.275 1.00 81.81 429 PRO A C 1
ATOM 3451 O O . PRO A 1 429 ? 24.528 -5.379 -21.722 1.00 81.81 429 PRO A O 1
ATOM 3454 N N . LYS A 1 430 ? 26.132 -3.820 -21.603 1.00 79.50 430 LYS A N 1
ATOM 3455 C CA . LYS A 1 430 ? 26.297 -3.960 -20.150 1.00 79.50 430 LYS A CA 1
ATOM 3456 C C . LYS A 1 430 ? 25.147 -3.226 -19.458 1.00 79.50 430 LYS A C 1
ATOM 3458 O O . LYS A 1 430 ? 24.998 -2.043 -19.754 1.00 79.50 430 LYS A O 1
ATOM 3463 N N . PRO A 1 431 ? 24.407 -3.861 -18.529 1.00 75.12 431 PRO A N 1
ATOM 3464 C CA . PRO A 1 431 ? 23.303 -3.223 -17.816 1.00 75.12 431 PRO A CA 1
ATOM 3465 C C . PRO A 1 431 ? 23.712 -1.880 -17.211 1.00 75.12 431 PRO A C 1
ATOM 3467 O O . PRO A 1 431 ? 24.807 -1.761 -16.650 1.00 75.12 431 PRO A O 1
ATOM 3470 N N . PHE A 1 432 ? 22.828 -0.885 -17.286 1.00 69.81 432 PHE A N 1
ATOM 3471 C CA . PHE A 1 432 ? 23.044 0.408 -16.644 1.00 69.81 432 PHE A CA 1
ATOM 3472 C C . PHE A 1 432 ? 22.998 0.238 -15.117 1.00 69.81 432 PHE A C 1
ATOM 3474 O O . PHE A 1 432 ? 21.935 0.108 -14.512 1.00 69.81 432 PHE A O 1
ATOM 3481 N N . ALA A 1 433 ? 24.163 0.191 -14.468 1.00 66.00 433 ALA A N 1
ATOM 3482 C CA . ALA A 1 433 ? 24.249 0.035 -13.021 1.00 66.00 433 ALA A CA 1
ATOM 3483 C C . ALA A 1 433 ? 24.058 1.394 -12.331 1.00 66.00 433 ALA A C 1
ATOM 3485 O O . ALA A 1 433 ? 25.019 2.124 -12.098 1.00 66.00 433 ALA A O 1
ATOM 3486 N N . HIS A 1 434 ? 22.821 1.743 -11.973 1.00 66.81 434 HIS A N 1
ATOM 3487 C CA . HIS A 1 434 ? 22.582 2.879 -11.082 1.00 66.81 434 HIS A CA 1
ATOM 3488 C C . HIS A 1 434 ? 22.997 2.518 -9.644 1.00 66.81 434 HIS A C 1
ATOM 3490 O O . HIS A 1 434 ? 22.746 1.397 -9.189 1.00 66.81 434 HIS A O 1
ATOM 3496 N N . GLN A 1 435 ? 23.572 3.467 -8.899 1.00 69.81 435 GLN A N 1
ATOM 3497 C CA . GLN A 1 435 ? 24.076 3.265 -7.526 1.00 69.81 435 GLN A CA 1
ATOM 3498 C C . GLN A 1 435 ? 23.026 2.717 -6.541 1.00 69.81 435 GLN A C 1
ATOM 3500 O O . GLN A 1 435 ? 23.359 2.076 -5.548 1.00 69.81 435 GLN A O 1
ATOM 3505 N N . HIS A 1 436 ? 21.740 2.924 -6.838 1.00 62.25 436 HIS A N 1
ATOM 3506 C CA . HIS A 1 436 ? 20.625 2.441 -6.022 1.00 62.25 436 HIS A CA 1
ATOM 3507 C C . HIS A 1 436 ? 19.852 1.271 -6.644 1.00 62.25 436 HIS A C 1
ATOM 3509 O O . HIS A 1 436 ? 18.852 0.858 -6.065 1.00 62.25 436 HIS A O 1
ATOM 3515 N N . THR A 1 437 ? 20.293 0.702 -7.774 1.00 62.75 437 THR A N 1
ATOM 3516 C CA . THR A 1 437 ? 19.565 -0.375 -8.485 1.00 62.75 437 THR A CA 1
ATOM 3517 C C . THR A 1 437 ? 19.229 -1.540 -7.553 1.00 62.75 437 THR A C 1
ATOM 3519 O O . THR A 1 437 ? 18.066 -1.909 -7.432 1.00 62.75 437 THR A O 1
ATOM 3522 N N . ALA A 1 438 ? 20.206 -2.033 -6.783 1.00 66.38 438 ALA A N 1
ATOM 3523 C CA . ALA A 1 438 ? 20.013 -3.139 -5.835 1.00 66.38 438 ALA A CA 1
ATOM 3524 C C . ALA A 1 438 ? 19.056 -2.804 -4.668 1.00 66.38 438 ALA A C 1
ATOM 3526 O O . ALA A 1 438 ? 18.461 -3.693 -4.054 1.00 66.38 438 ALA A O 1
ATOM 3527 N N . VAL A 1 439 ? 18.906 -1.516 -4.339 1.00 64.50 439 VAL A N 1
ATOM 3528 C CA . VAL A 1 439 ? 18.004 -1.029 -3.281 1.00 64.50 439 VAL A CA 1
ATOM 3529 C C . VAL A 1 439 ? 16.589 -0.818 -3.833 1.00 64.50 439 VAL A C 1
ATOM 3531 O O . VAL A 1 439 ? 15.614 -1.158 -3.159 1.00 64.50 439 VAL A O 1
ATOM 3534 N N . MET A 1 440 ? 16.474 -0.318 -5.068 1.00 55.47 440 MET A N 1
ATOM 3535 C CA . MET A 1 440 ? 15.213 -0.098 -5.787 1.00 55.47 440 MET A CA 1
ATOM 3536 C C . MET A 1 440 ? 14.572 -1.399 -6.287 1.00 55.47 440 MET A C 1
ATOM 3538 O O . MET A 1 440 ? 13.350 -1.473 -6.380 1.00 55.47 440 MET A O 1
ATOM 3542 N N . GLU A 1 441 ? 15.369 -2.445 -6.531 1.00 59.72 441 GLU A N 1
ATOM 3543 C CA . GLU A 1 441 ? 14.896 -3.784 -6.914 1.00 59.72 441 GLU A CA 1
ATOM 3544 C C . GLU A 1 441 ? 14.015 -4.432 -5.824 1.00 59.72 441 GLU A C 1
ATOM 3546 O O . GLU A 1 441 ? 13.146 -5.265 -6.098 1.00 59.72 441 GLU A O 1
ATOM 3551 N N . LYS A 1 442 ? 14.154 -4.011 -4.558 1.00 56.31 442 LYS A N 1
ATOM 3552 C CA . LYS A 1 442 ? 13.215 -4.403 -3.498 1.00 56.31 442 LYS A CA 1
ATOM 3553 C C . LYS A 1 442 ? 11.904 -3.639 -3.725 1.00 56.31 442 LYS A C 1
ATOM 3555 O O . LYS A 1 442 ? 11.898 -2.422 -3.726 1.00 56.31 442 LYS A O 1
ATOM 3560 N N . LYS A 1 443 ? 10.783 -4.341 -3.926 1.00 52.41 443 LYS A N 1
ATOM 3561 C CA . LYS A 1 443 ? 9.521 -3.850 -4.544 1.00 52.41 443 LYS A CA 1
ATOM 3562 C C . LYS A 1 443 ? 8.902 -2.559 -3.997 1.00 52.41 443 LYS A C 1
ATOM 3564 O O . LYS A 1 443 ? 8.426 -2.556 -2.864 1.00 52.41 443 LYS A O 1
ATOM 3569 N N . SER A 1 444 ? 8.757 -1.521 -4.812 1.00 44.38 444 SER A N 1
ATOM 3570 C CA . SER A 1 444 ? 7.684 -0.530 -4.641 1.00 44.38 444 SER A CA 1
ATOM 3571 C C . SER A 1 444 ? 6.346 -1.155 -5.065 1.00 44.38 444 SER A C 1
ATOM 3573 O O . SER A 1 444 ? 6.249 -1.836 -6.084 1.00 44.38 444 SER A O 1
ATOM 3575 N N . HIS A 1 445 ? 5.322 -0.993 -4.229 1.00 46.53 445 HIS A N 1
ATOM 3576 C CA . HIS A 1 445 ? 3.961 -1.456 -4.485 1.00 46.53 445 HIS A CA 1
ATOM 3577 C C . HIS A 1 445 ? 3.217 -0.321 -5.194 1.00 46.53 445 HIS A C 1
ATOM 3579 O O . HIS A 1 445 ? 3.019 0.730 -4.591 1.00 46.53 445 HIS A O 1
ATOM 3585 N N . LEU A 1 446 ? 2.846 -0.510 -6.460 1.00 46.88 446 LEU A N 1
ATOM 3586 C CA . LEU A 1 446 ? 2.083 0.467 -7.239 1.00 46.88 446 LEU A CA 1
ATOM 3587 C C . LEU A 1 446 ? 0.815 -0.196 -7.783 1.00 46.88 446 LEU A C 1
ATOM 3589 O O . LEU A 1 446 ? 0.862 -1.356 -8.184 1.00 46.88 446 LEU A O 1
ATOM 3593 N N . ASP A 1 447 ? -0.297 0.536 -7.774 1.00 50.06 447 ASP A N 1
ATOM 3594 C CA . ASP A 1 447 ? -1.657 0.069 -8.092 1.00 50.06 447 ASP A CA 1
ATOM 3595 C C . ASP A 1 447 ? -2.035 0.259 -9.581 1.00 50.06 447 ASP A C 1
ATOM 3597 O O . ASP A 1 447 ? -3.202 0.237 -9.954 1.00 50.06 447 ASP A O 1
ATOM 3601 N N . THR A 1 448 ? -1.047 0.421 -10.470 1.00 53.28 448 THR A N 1
ATOM 3602 C CA . THR A 1 448 ? -1.255 0.593 -11.926 1.00 53.28 448 THR A CA 1
ATOM 3603 C C . THR A 1 448 ? -1.830 -0.658 -12.595 1.00 53.28 448 THR A C 1
ATOM 3605 O O . THR A 1 448 ? -2.351 -0.626 -13.706 1.00 53.28 448 THR A O 1
ATOM 3608 N N . TRP A 1 449 ? -1.744 -1.802 -11.921 1.00 57.88 449 TRP A N 1
ATOM 3609 C CA . TRP A 1 449 ? -2.074 -3.099 -12.496 1.00 57.88 449 TRP A CA 1
ATOM 3610 C C . TRP A 1 449 ? -3.570 -3.332 -12.708 1.00 57.88 449 TRP A C 1
ATOM 3612 O O . TRP A 1 449 ? -3.941 -4.116 -13.579 1.00 57.88 449 TRP A O 1
ATOM 3622 N N . ASN A 1 450 ? -4.435 -2.674 -11.933 1.00 58.56 450 ASN A N 1
ATOM 3623 C CA . ASN A 1 450 ? -5.882 -2.871 -12.048 1.00 58.56 450 ASN A CA 1
ATOM 3624 C C . ASN A 1 450 ? -6.453 -2.291 -13.352 1.00 58.56 450 ASN A C 1
ATOM 3626 O O . ASN A 1 450 ? -7.437 -2.822 -13.866 1.00 58.56 450 ASN A O 1
ATOM 3630 N N . GLU A 1 451 ? -5.818 -1.255 -13.902 1.00 60.81 451 GLU A N 1
ATOM 3631 C CA . GLU A 1 451 ? -6.220 -0.614 -15.157 1.00 60.81 451 GLU A CA 1
ATOM 3632 C C . GLU A 1 451 ? -5.782 -1.442 -16.374 1.00 60.81 451 GLU A C 1
ATOM 3634 O O . GLU A 1 451 ? -6.581 -1.749 -17.258 1.00 60.81 451 GLU A O 1
ATOM 3639 N N . PHE A 1 452 ? -4.539 -1.929 -16.360 1.00 59.25 452 PHE A N 1
ATOM 3640 C CA . PHE A 1 452 ? -3.969 -2.736 -17.442 1.00 59.25 452 PHE A CA 1
ATOM 3641 C C . PHE A 1 452 ? -4.535 -4.168 -17.537 1.00 59.25 452 PHE A C 1
ATOM 3643 O O . PHE A 1 452 ? -4.499 -4.780 -18.606 1.00 59.25 452 PHE A O 1
ATOM 3650 N N . PHE A 1 453 ? -5.087 -4.716 -16.446 1.00 64.06 453 PHE A N 1
ATOM 3651 C CA . PHE A 1 453 ? -5.617 -6.088 -16.375 1.00 64.06 453 PHE A CA 1
ATOM 3652 C C . PHE A 1 453 ? -7.145 -6.145 -16.240 1.00 64.06 453 PHE A C 1
ATOM 3654 O O . PHE A 1 453 ? -7.698 -6.925 -15.455 1.00 64.06 453 PHE A O 1
ATOM 3661 N N . TYR A 1 454 ? -7.857 -5.351 -17.038 1.00 69.00 454 TYR A N 1
ATOM 3662 C CA . TYR A 1 454 ? -9.315 -5.360 -17.030 1.00 69.00 454 TYR A CA 1
ATOM 3663 C C . TYR A 1 454 ? -9.881 -6.650 -17.645 1.00 69.00 454 TYR A C 1
ATOM 3665 O O . TYR A 1 454 ? -9.821 -6.873 -18.847 1.00 69.00 454 TYR A O 1
ATOM 3673 N N . GLY A 1 455 ? -10.464 -7.529 -16.824 1.00 70.56 455 GLY A N 1
ATOM 3674 C CA . GLY A 1 455 ? -10.922 -8.854 -17.275 1.00 70.56 455 GLY A CA 1
ATOM 3675 C C . GLY A 1 455 ? -11.960 -8.844 -18.405 1.00 70.56 455 GLY A C 1
ATOM 3676 O O . GLY A 1 455 ? -12.053 -9.817 -19.153 1.00 70.56 455 GLY A O 1
ATOM 3677 N N . ASN A 1 456 ? -12.706 -7.749 -18.565 1.00 77.31 456 ASN A N 1
ATOM 3678 C CA . ASN A 1 456 ? -13.701 -7.623 -19.629 1.00 77.31 456 ASN A CA 1
ATOM 3679 C C . ASN A 1 456 ? -13.066 -7.391 -21.010 1.00 77.31 456 ASN A C 1
ATOM 3681 O O . ASN A 1 456 ? -13.694 -7.724 -22.009 1.00 77.31 456 ASN A O 1
ATOM 3685 N N . SER A 1 457 ? -11.808 -6.939 -21.080 1.00 73.81 457 SER A N 1
ATOM 3686 C CA . SER A 1 457 ? -11.092 -6.725 -22.347 1.00 73.81 457 SER A CA 1
ATOM 3687 C C . SER A 1 457 ? -10.539 -8.020 -22.965 1.00 73.81 457 SER A C 1
ATOM 3689 O O . SER A 1 457 ? -9.812 -7.998 -23.954 1.00 73.81 457 SER A O 1
ATOM 3691 N N . CYS A 1 458 ? -10.895 -9.188 -22.415 1.00 75.12 458 CYS A N 1
ATOM 3692 C CA . CYS A 1 458 ? -10.400 -10.492 -22.865 1.00 75.12 458 CYS A CA 1
ATOM 3693 C C . CYS A 1 458 ? -10.713 -10.834 -24.331 1.00 75.12 458 CYS A C 1
ATOM 3695 O O . CYS A 1 458 ? -9.987 -11.619 -24.947 1.00 75.12 458 CYS A O 1
ATOM 3697 N N . THR A 1 459 ? -11.791 -10.263 -24.870 1.00 76.56 459 THR A N 1
ATOM 3698 C CA . THR A 1 459 ? -12.238 -10.463 -26.255 1.00 76.56 459 THR A CA 1
ATOM 3699 C C . THR A 1 459 ? -11.650 -9.435 -27.221 1.00 76.56 459 THR A C 1
ATOM 3701 O O . THR A 1 459 ? -11.648 -9.667 -28.429 1.00 76.56 459 THR A O 1
ATOM 3704 N N . GLU A 1 460 ? -11.099 -8.336 -26.707 1.00 80.75 460 GLU A N 1
ATOM 3705 C CA . GLU A 1 460 ? -10.492 -7.272 -27.499 1.00 80.75 460 GLU A CA 1
ATOM 3706 C C . GLU A 1 460 ? -9.071 -7.688 -27.897 1.00 80.75 460 GLU A C 1
ATOM 3708 O O . GLU A 1 460 ? -8.208 -7.923 -27.049 1.00 80.75 460 GLU A O 1
ATOM 3713 N N . LYS A 1 461 ? -8.819 -7.830 -29.202 1.00 82.31 461 LYS A N 1
ATOM 3714 C CA . LYS A 1 461 ? -7.504 -8.243 -29.712 1.00 82.31 461 LYS A CA 1
ATOM 3715 C C . LYS A 1 461 ? -6.441 -7.199 -29.375 1.00 82.31 461 LYS A C 1
ATOM 3717 O O . LYS A 1 461 ? -6.669 -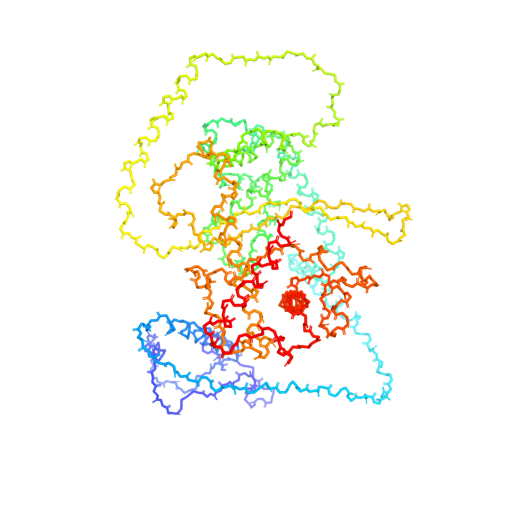6.008 -29.542 1.00 82.31 461 LYS A O 1
ATOM 3722 N N . GLY A 1 462 ? -5.269 -7.667 -28.949 1.00 75.06 462 GLY A N 1
ATOM 3723 C CA . GLY A 1 462 ? -4.126 -6.804 -28.632 1.00 75.06 462 GLY A CA 1
ATOM 3724 C C . GLY A 1 462 ? -4.108 -6.259 -27.203 1.00 75.06 462 GLY A C 1
ATOM 3725 O O . GLY A 1 462 ? -3.109 -5.677 -26.794 1.00 75.06 462 GLY A O 1
ATOM 3726 N N . THR A 1 463 ? -5.151 -6.493 -26.402 1.00 82.19 463 THR A N 1
ATOM 3727 C CA . THR A 1 463 ? -5.114 -6.153 -24.974 1.00 82.19 463 THR A CA 1
ATOM 3728 C C . THR A 1 463 ? -4.202 -7.110 -24.209 1.00 82.19 463 THR A C 1
ATOM 3730 O O . THR A 1 463 ? -4.029 -8.271 -24.591 1.00 82.19 463 THR A O 1
ATOM 3733 N N . LEU A 1 464 ? -3.655 -6.669 -23.072 1.00 81.31 464 LEU A N 1
ATOM 3734 C CA . LEU A 1 464 ? -2.809 -7.517 -22.221 1.00 81.31 464 LEU A CA 1
ATOM 3735 C C . LEU A 1 464 ? -3.522 -8.806 -21.794 1.00 81.31 464 LEU A C 1
ATOM 3737 O O . LEU A 1 464 ? -2.900 -9.865 -21.714 1.00 81.31 464 LEU A O 1
ATOM 3741 N N . TYR A 1 465 ? -4.839 -8.753 -21.571 1.00 80.94 465 TYR A N 1
ATOM 3742 C CA . TYR A 1 465 ? -5.622 -9.941 -21.239 1.00 80.94 465 TYR A CA 1
ATOM 3743 C C . TYR A 1 465 ? -5.750 -10.901 -22.430 1.00 80.94 465 TYR A C 1
ATOM 3745 O O . TYR A 1 465 ? -5.678 -12.120 -22.243 1.00 80.94 465 TYR A O 1
ATOM 3753 N N . ASN A 1 466 ? -5.914 -10.372 -23.645 1.00 84.25 466 ASN A N 1
ATOM 3754 C CA . ASN A 1 466 ? -5.946 -11.164 -24.869 1.00 84.25 466 ASN A CA 1
ATOM 3755 C C . ASN A 1 466 ? -4.587 -11.821 -25.158 1.00 84.25 466 ASN A C 1
ATOM 3757 O O . ASN A 1 466 ? -4.540 -13.035 -25.353 1.00 84.25 466 ASN A O 1
ATOM 3761 N N . ILE A 1 467 ? -3.490 -11.060 -25.077 1.00 86.38 467 ILE A N 1
ATOM 3762 C CA . ILE A 1 467 ? -2.121 -11.567 -25.270 1.00 86.38 467 ILE A CA 1
ATOM 3763 C C . ILE A 1 467 ? -1.800 -12.643 -24.225 1.00 86.38 467 ILE A C 1
ATOM 3765 O O . ILE A 1 467 ? -1.347 -13.732 -24.571 1.00 86.38 467 ILE A O 1
ATOM 3769 N N . LYS A 1 468 ? -2.147 -12.414 -22.953 1.00 85.12 468 LYS A N 1
ATOM 3770 C CA . LYS A 1 468 ? -2.008 -13.420 -21.888 1.00 85.12 468 LYS A CA 1
ATOM 3771 C C . LYS A 1 468 ? -2.649 -14.759 -22.266 1.00 85.12 468 LYS A C 1
ATOM 3773 O O . LYS A 1 468 ? -2.044 -15.807 -22.050 1.00 85.12 468 LYS A O 1
ATOM 3778 N N . ASN A 1 469 ? -3.876 -14.727 -22.791 1.00 84.00 469 ASN A N 1
ATOM 3779 C CA . ASN A 1 469 ? -4.600 -15.935 -23.187 1.00 84.00 469 ASN A CA 1
ATOM 3780 C C . ASN A 1 469 ? -3.971 -16.589 -24.425 1.00 84.00 469 ASN A C 1
ATOM 3782 O O . ASN A 1 469 ? -3.823 -17.807 -24.446 1.00 84.00 469 ASN A O 1
ATOM 3786 N N . ALA A 1 470 ? -3.582 -15.794 -25.426 1.00 86.81 470 ALA A N 1
ATOM 3787 C CA . ALA A 1 470 ? -2.981 -16.289 -26.663 1.00 86.81 470 ALA A CA 1
ATOM 3788 C C . ALA A 1 470 ? -1.652 -17.025 -26.417 1.00 86.81 470 ALA A C 1
ATOM 3790 O O . ALA A 1 470 ? -1.411 -18.076 -27.005 1.00 86.81 470 ALA A O 1
ATOM 3791 N N . PHE A 1 471 ? -0.829 -16.518 -25.496 1.00 86.62 471 PHE A N 1
ATOM 3792 C CA . PHE A 1 471 ? 0.482 -17.084 -25.164 1.00 86.62 471 PHE A CA 1
ATOM 3793 C C . PHE A 1 471 ? 0.461 -18.024 -23.945 1.00 86.62 471 PHE A C 1
ATOM 3795 O O . PHE A 1 471 ? 1.509 -18.390 -23.420 1.00 86.62 471 PHE A O 1
ATOM 3802 N N . ASN A 1 472 ? -0.724 -18.451 -23.483 1.00 85.88 472 ASN A N 1
ATOM 3803 C CA . ASN A 1 472 ? -0.894 -19.367 -22.345 1.00 85.88 472 ASN A CA 1
ATOM 3804 C C . ASN A 1 472 ? -0.178 -18.924 -21.049 1.00 85.88 472 ASN A C 1
ATOM 3806 O O . ASN A 1 472 ? 0.241 -19.759 -20.240 1.00 85.88 472 ASN A O 1
ATOM 3810 N N . HIS A 1 473 ? -0.065 -17.615 -20.803 1.00 84.19 473 HIS A N 1
ATOM 3811 C CA . HIS A 1 473 ? 0.449 -17.119 -19.527 1.00 84.19 473 HIS A CA 1
ATOM 3812 C C . HIS A 1 473 ? -0.519 -17.463 -18.387 1.00 84.19 473 HIS A C 1
ATOM 3814 O O . HIS A 1 473 ? -1.742 -17.536 -18.559 1.00 84.19 473 HIS A O 1
ATOM 3820 N N . ARG A 1 474 ? 0.023 -17.656 -17.176 1.00 80.00 474 ARG A N 1
ATOM 3821 C CA . ARG A 1 474 ? -0.797 -17.915 -15.985 1.00 80.00 474 ARG A CA 1
ATOM 3822 C C . ARG A 1 474 ? -1.834 -16.804 -15.829 1.00 80.00 474 ARG A C 1
ATOM 3824 O O . ARG A 1 474 ? -1.524 -15.624 -15.963 1.00 80.00 474 ARG A O 1
ATOM 3831 N N . SER A 1 475 ? -3.066 -17.184 -15.491 1.00 71.56 475 SER A N 1
ATOM 3832 C CA . SER A 1 475 ? -4.117 -16.211 -15.199 1.00 71.56 475 SER A CA 1
ATOM 3833 C C . SER A 1 475 ? -3.675 -15.261 -14.084 1.00 71.56 475 SER A C 1
ATOM 3835 O O . SER A 1 475 ? -3.496 -15.681 -12.939 1.00 71.56 475 SER A O 1
ATOM 3837 N N . VAL A 1 476 ? -3.511 -13.987 -14.436 1.00 67.00 476 VAL A N 1
ATOM 3838 C CA . VAL A 1 476 ? -3.371 -12.888 -13.483 1.00 67.00 476 VAL A CA 1
ATOM 3839 C C . VAL A 1 476 ? -4.737 -12.723 -12.816 1.00 67.00 476 VAL A C 1
ATOM 3841 O O . VAL A 1 476 ? -5.751 -12.544 -13.494 1.00 67.00 476 VAL A O 1
ATOM 3844 N N . GLY A 1 477 ? -4.794 -12.937 -11.503 1.00 63.81 477 GLY A N 1
ATOM 3845 C CA . GLY A 1 477 ? -6.027 -12.776 -10.741 1.00 63.81 477 GLY A CA 1
ATOM 3846 C C . GLY A 1 477 ? -6.434 -11.306 -10.673 1.00 63.81 477 GLY A C 1
ATOM 3847 O O . GLY A 1 477 ? -5.598 -10.426 -10.840 1.00 63.81 477 GLY A O 1
ATOM 3848 N N . LYS A 1 478 ? -7.708 -11.037 -10.353 1.00 66.31 478 LYS A N 1
ATOM 3849 C CA . LYS A 1 478 ? -8.205 -9.667 -10.104 1.00 66.31 478 LYS A CA 1
ATOM 3850 C C . LYS A 1 478 ? -7.394 -8.932 -9.024 1.00 66.31 478 LYS A C 1
ATOM 3852 O O . LYS A 1 478 ? -7.352 -7.716 -8.997 1.00 66.31 478 LYS A O 1
ATOM 3857 N N . ASP A 1 479 ? -6.782 -9.688 -8.121 1.00 69.25 479 ASP A N 1
ATOM 3858 C CA . ASP A 1 479 ? -5.863 -9.194 -7.103 1.00 69.25 479 ASP A CA 1
ATOM 3859 C C . ASP A 1 479 ? -4.425 -9.411 -7.591 1.00 69.25 479 ASP A C 1
ATOM 3861 O O . ASP A 1 479 ? -3.828 -10.467 -7.346 1.00 69.25 479 ASP A O 1
ATOM 3865 N N . VAL A 1 480 ? -3.896 -8.433 -8.336 1.00 65.81 480 VAL A N 1
ATOM 3866 C CA . VAL A 1 480 ? -2.575 -8.537 -8.978 1.00 65.81 480 VAL A CA 1
ATOM 3867 C C . VAL A 1 480 ? -1.464 -8.709 -7.944 1.00 65.81 480 VAL A C 1
ATOM 3869 O O . VAL A 1 480 ? -0.502 -9.432 -8.194 1.00 65.81 480 VAL A O 1
ATOM 3872 N N . SER A 1 481 ? -1.642 -8.191 -6.729 1.00 64.38 481 SER A N 1
ATOM 3873 C CA . SER A 1 481 ? -0.748 -8.397 -5.583 1.00 64.38 481 SER A CA 1
ATOM 3874 C C . SER A 1 481 ? -0.452 -9.881 -5.316 1.00 64.38 481 SER A C 1
ATOM 3876 O O . SER A 1 481 ? 0.679 -10.239 -4.980 1.00 64.38 481 SER A O 1
ATOM 3878 N N . LYS A 1 482 ? -1.430 -10.778 -5.527 1.00 71.00 482 LYS A N 1
ATOM 3879 C CA . LYS A 1 482 ? -1.268 -12.236 -5.334 1.00 71.00 482 LYS A CA 1
ATOM 3880 C C . LYS A 1 482 ? -0.524 -12.941 -6.467 1.00 71.00 482 LYS A C 1
ATOM 3882 O O . LYS A 1 482 ? -0.093 -14.081 -6.296 1.00 71.00 482 LYS A O 1
ATOM 3887 N N . CYS A 1 483 ? -0.382 -12.299 -7.621 1.00 75.88 483 CYS A N 1
ATOM 3888 C CA . CYS A 1 483 ? 0.272 -12.856 -8.804 1.00 75.88 483 CYS A CA 1
ATOM 3889 C C . CYS A 1 483 ? 1.258 -11.878 -9.451 1.00 75.88 483 CYS A C 1
ATOM 3891 O O . CYS A 1 483 ? 1.549 -12.010 -10.635 1.00 75.88 483 CYS A O 1
ATOM 3893 N N . PHE A 1 484 ? 1.795 -10.935 -8.674 1.00 72.12 484 PHE A N 1
ATOM 3894 C CA . PHE A 1 484 ? 2.601 -9.818 -9.165 1.00 72.12 484 PHE A CA 1
ATOM 3895 C C . PHE A 1 484 ? 3.741 -10.264 -10.077 1.00 72.12 484 PHE A C 1
ATOM 3897 O O . PHE A 1 484 ? 3.906 -9.713 -11.154 1.00 72.12 484 PHE A O 1
ATOM 3904 N N . ASN A 1 485 ? 4.495 -11.293 -9.676 1.00 76.56 485 ASN A N 1
ATOM 3905 C CA . ASN A 1 485 ? 5.632 -11.762 -10.470 1.00 76.56 485 ASN A CA 1
ATOM 3906 C C . ASN A 1 485 ? 5.180 -12.197 -11.873 1.00 76.56 485 ASN A C 1
ATOM 3908 O O . ASN A 1 485 ? 5.803 -11.823 -12.848 1.00 76.56 485 ASN A O 1
ATOM 3912 N N . HIS A 1 486 ? 4.034 -12.873 -11.989 1.00 79.75 486 HIS A N 1
ATOM 3913 C CA . HIS A 1 486 ? 3.489 -13.272 -13.289 1.00 79.75 486 HIS A CA 1
ATOM 3914 C C . HIS A 1 486 ? 2.963 -12.099 -14.116 1.00 79.75 486 HIS A C 1
ATOM 3916 O O . HIS A 1 486 ? 2.969 -12.170 -15.340 1.00 79.75 486 HIS A O 1
ATOM 3922 N N . ALA A 1 487 ? 2.471 -11.049 -13.457 1.00 78.69 487 ALA A N 1
ATOM 3923 C CA . ALA A 1 487 ? 2.042 -9.836 -14.139 1.00 78.69 487 ALA A CA 1
ATOM 3924 C C . ALA A 1 487 ? 3.253 -9.072 -14.701 1.00 78.69 487 ALA A C 1
ATOM 3926 O O . ALA A 1 487 ? 3.212 -8.643 -15.849 1.00 78.69 487 ALA A O 1
ATOM 3927 N N . VAL A 1 488 ? 4.345 -8.991 -13.931 1.00 81.38 488 VAL A N 1
ATOM 3928 C CA . VAL A 1 488 ? 5.637 -8.455 -14.388 1.00 81.38 488 VAL A CA 1
ATOM 3929 C C . VAL A 1 488 ? 6.202 -9.285 -15.536 1.00 81.38 488 VAL A C 1
ATOM 3931 O O . VAL A 1 488 ? 6.537 -8.714 -16.565 1.00 81.38 488 VAL A O 1
ATOM 3934 N N . ASP A 1 489 ? 6.224 -10.616 -15.415 1.00 85.44 489 ASP A N 1
ATOM 3935 C CA . ASP A 1 489 ? 6.698 -11.501 -16.488 1.00 85.44 489 ASP A CA 1
ATOM 3936 C C . ASP A 1 489 ? 5.914 -11.276 -17.793 1.00 85.44 489 ASP A C 1
ATOM 3938 O O . ASP A 1 489 ? 6.497 -11.261 -18.874 1.00 85.44 489 ASP A O 1
ATOM 3942 N N . LEU A 1 490 ? 4.589 -11.085 -17.704 1.00 86.81 490 LEU A N 1
ATOM 3943 C CA . LEU A 1 490 ? 3.765 -10.784 -18.874 1.00 86.81 490 LEU A CA 1
ATOM 3944 C C . LEU A 1 490 ? 4.084 -9.404 -19.458 1.00 86.81 490 LEU A C 1
ATOM 3946 O O . LEU A 1 490 ? 4.170 -9.292 -20.675 1.00 86.81 490 LEU A O 1
ATOM 3950 N N . LEU A 1 491 ? 4.238 -8.365 -18.632 1.00 86.38 491 LEU A N 1
ATOM 3951 C CA . LEU A 1 491 ? 4.586 -7.033 -19.136 1.00 86.38 491 LEU A CA 1
ATOM 3952 C C . LEU A 1 491 ? 5.945 -7.033 -19.826 1.00 86.38 491 LEU A C 1
ATOM 3954 O O . LEU A 1 491 ? 6.052 -6.467 -20.907 1.00 86.38 491 LEU A O 1
ATOM 3958 N N . ASN A 1 492 ? 6.946 -7.693 -19.247 1.00 87.81 492 ASN A N 1
ATOM 3959 C CA . ASN A 1 492 ? 8.253 -7.835 -19.881 1.00 87.81 492 ASN A CA 1
ATOM 3960 C C . ASN A 1 492 ? 8.109 -8.566 -21.220 1.00 87.81 492 ASN A C 1
ATOM 3962 O O . ASN A 1 492 ? 8.513 -8.039 -22.246 1.00 87.81 492 ASN A O 1
ATOM 3966 N N . HIS A 1 493 ? 7.404 -9.703 -21.246 1.00 91.56 493 HIS A N 1
ATOM 3967 C CA . HIS A 1 493 ? 7.162 -10.444 -22.486 1.00 91.56 493 HIS A CA 1
ATOM 3968 C C . HIS A 1 493 ? 6.479 -9.596 -23.572 1.00 91.56 493 HIS A C 1
ATOM 3970 O O . HIS A 1 493 ? 6.864 -9.652 -24.739 1.00 91.56 493 HIS A O 1
ATOM 3976 N N . VAL A 1 494 ? 5.464 -8.814 -23.201 1.00 90.50 494 VAL A N 1
ATOM 3977 C CA . VAL A 1 494 ? 4.717 -7.954 -24.128 1.00 90.50 494 VAL A CA 1
ATOM 3978 C C . VAL A 1 494 ? 5.589 -6.806 -24.634 1.00 90.50 494 VAL A C 1
ATOM 3980 O O . VAL A 1 494 ? 5.625 -6.566 -25.840 1.00 90.50 494 VAL A O 1
ATOM 3983 N N . THR A 1 495 ? 6.304 -6.127 -23.734 1.00 92.12 495 THR A N 1
ATOM 3984 C CA . THR A 1 495 ? 7.221 -5.030 -24.070 1.00 92.12 495 THR A CA 1
ATOM 3985 C C . THR A 1 495 ? 8.320 -5.513 -25.010 1.00 92.12 495 THR A C 1
ATOM 3987 O O . THR A 1 495 ? 8.517 -4.906 -26.063 1.00 92.12 495 THR A O 1
ATOM 3990 N N . ASP A 1 496 ? 8.961 -6.640 -24.696 1.00 94.00 496 ASP A N 1
ATOM 3991 C CA . ASP A 1 496 ? 9.996 -7.249 -25.533 1.00 94.00 496 ASP A CA 1
ATOM 3992 C C . ASP A 1 496 ? 9.433 -7.591 -26.915 1.00 94.00 496 ASP A C 1
ATOM 3994 O O . ASP A 1 496 ? 10.001 -7.218 -27.939 1.00 94.00 496 ASP A O 1
ATOM 3998 N N . SER A 1 497 ? 8.264 -8.239 -26.960 1.00 94.00 497 SER A N 1
ATOM 3999 C CA . SER A 1 497 ? 7.640 -8.684 -28.211 1.00 94.00 497 SER A CA 1
ATOM 4000 C C . SER A 1 497 ? 7.269 -7.522 -29.132 1.00 94.00 497 SER A C 1
ATOM 4002 O O . SER A 1 497 ? 7.555 -7.574 -30.328 1.00 94.00 497 SER A O 1
ATOM 4004 N N . PHE A 1 498 ? 6.646 -6.463 -28.604 1.00 94.19 498 PHE A N 1
ATOM 4005 C CA . PHE A 1 498 ? 6.295 -5.293 -29.413 1.00 94.19 498 PHE A CA 1
ATOM 4006 C C . PHE A 1 498 ? 7.527 -4.502 -29.843 1.00 94.19 498 PHE A C 1
ATOM 4008 O O . PHE A 1 498 ? 7.595 -4.070 -30.993 1.00 94.19 498 PHE A O 1
ATOM 4015 N N . THR A 1 499 ? 8.517 -4.362 -28.961 1.00 95.50 499 THR A N 1
ATOM 4016 C CA . THR A 1 499 ? 9.793 -3.724 -29.302 1.00 95.50 499 THR A CA 1
ATOM 4017 C C . THR A 1 499 ? 10.476 -4.469 -30.447 1.00 95.50 499 THR A C 1
ATOM 4019 O O . THR A 1 499 ? 10.863 -3.848 -31.436 1.00 95.50 499 THR A O 1
ATOM 4022 N N . LEU A 1 500 ? 10.544 -5.803 -30.375 1.00 96.19 500 LEU A N 1
ATOM 4023 C CA . LEU A 1 500 ? 11.101 -6.633 -31.443 1.00 96.19 500 LEU A CA 1
ATOM 4024 C C . LEU A 1 500 ? 10.318 -6.499 -32.743 1.00 96.19 500 LEU A C 1
ATOM 4026 O O . LEU A 1 500 ? 10.929 -6.311 -33.789 1.00 96.19 500 LEU A O 1
ATOM 4030 N N . LEU A 1 501 ? 8.986 -6.551 -32.690 1.00 95.81 501 LEU A N 1
ATOM 4031 C CA . LEU A 1 501 ? 8.144 -6.420 -33.879 1.00 95.81 501 LEU A CA 1
ATOM 4032 C C . LEU A 1 501 ? 8.392 -5.084 -34.598 1.00 95.81 501 LEU A C 1
ATOM 4034 O O . LEU A 1 501 ? 8.550 -5.054 -35.819 1.00 95.81 501 LEU A O 1
ATOM 4038 N N . LEU A 1 502 ? 8.481 -3.989 -33.839 1.00 96.25 502 LEU A N 1
ATOM 4039 C CA . LEU A 1 502 ? 8.780 -2.661 -34.373 1.00 96.25 502 LEU A CA 1
ATOM 4040 C C . LEU A 1 502 ? 10.205 -2.575 -34.938 1.00 96.25 502 LEU A C 1
ATOM 4042 O O . LEU A 1 502 ? 10.395 -2.001 -36.014 1.00 96.25 502 LEU A O 1
ATOM 4046 N N . LEU A 1 503 ? 11.202 -3.170 -34.271 1.00 96.94 503 LEU A N 1
ATOM 4047 C CA . LEU A 1 503 ? 12.563 -3.248 -34.814 1.00 96.94 503 LEU A CA 1
ATOM 4048 C C . LEU A 1 503 ? 12.601 -4.020 -36.124 1.00 96.94 503 LEU A C 1
ATOM 4050 O O . LEU A 1 503 ? 13.163 -3.535 -37.103 1.00 96.94 503 LEU A O 1
ATOM 4054 N N . MET A 1 504 ? 11.988 -5.201 -36.152 1.00 97.12 504 MET A N 1
ATOM 4055 C CA . MET A 1 504 ? 11.934 -6.059 -37.329 1.00 97.12 504 MET A CA 1
ATOM 4056 C C . MET A 1 504 ? 11.316 -5.314 -38.513 1.00 97.12 504 MET A C 1
ATOM 4058 O O . MET A 1 504 ? 11.873 -5.327 -39.610 1.00 97.12 504 MET A O 1
ATOM 4062 N N . GLN A 1 505 ? 10.243 -4.556 -38.272 1.00 96.88 505 GLN A N 1
ATOM 4063 C CA . GLN A 1 505 ? 9.631 -3.694 -39.280 1.00 96.88 505 GLN A CA 1
ATOM 4064 C C . GLN A 1 505 ? 10.579 -2.577 -39.764 1.00 96.88 505 GLN A C 1
ATOM 4066 O O . GLN A 1 505 ? 10.677 -2.339 -40.968 1.00 96.88 505 GLN A O 1
ATOM 4071 N N . LEU A 1 506 ? 11.310 -1.901 -38.866 1.00 96.50 506 LEU A N 1
ATOM 4072 C CA . LEU A 1 506 ? 12.300 -0.867 -39.229 1.00 96.50 506 LEU A CA 1
ATOM 4073 C C . LEU A 1 506 ? 13.525 -1.421 -39.974 1.00 96.50 506 LEU A C 1
ATOM 4075 O O . LEU A 1 506 ? 14.212 -0.679 -40.690 1.00 96.50 506 LEU A O 1
ATOM 4079 N N . MET A 1 507 ? 13.818 -2.702 -39.771 1.00 96.94 507 MET A N 1
ATOM 4080 C CA . MET A 1 507 ? 14.927 -3.437 -40.377 1.00 96.94 507 MET A CA 1
ATOM 4081 C C . MET A 1 507 ? 14.505 -4.228 -41.620 1.00 96.94 507 MET A C 1
ATOM 4083 O O . MET A 1 507 ? 15.372 -4.753 -42.311 1.00 96.94 507 MET A O 1
ATOM 4087 N N . GLN A 1 508 ? 13.203 -4.263 -41.924 1.00 97.00 508 GLN A N 1
ATOM 4088 C CA . GLN A 1 508 ? 12.606 -5.005 -43.038 1.00 97.00 508 GLN A CA 1
ATOM 4089 C C . GLN A 1 508 ? 12.918 -6.510 -43.002 1.00 97.00 508 GLN A C 1
ATOM 4091 O O . GLN A 1 508 ? 13.164 -7.119 -44.039 1.00 97.00 508 GLN A O 1
ATOM 4096 N N . ILE A 1 509 ? 12.897 -7.100 -41.807 1.00 97.38 509 ILE A N 1
ATOM 4097 C CA . ILE A 1 509 ? 13.054 -8.545 -41.596 1.00 97.38 509 ILE A CA 1
ATOM 4098 C C . ILE A 1 509 ? 11.736 -9.152 -41.107 1.00 97.38 509 ILE A C 1
ATOM 4100 O O . ILE A 1 509 ? 10.967 -8.505 -40.395 1.00 97.38 509 ILE A O 1
ATOM 4104 N N . ASN A 1 510 ? 11.470 -10.400 -41.481 1.00 96.06 510 ASN A N 1
ATOM 4105 C CA . ASN A 1 510 ? 10.232 -11.114 -41.160 1.00 96.06 510 ASN A CA 1
ATOM 4106 C C . ASN A 1 510 ? 10.406 -12.119 -40.013 1.00 96.06 510 ASN A C 1
ATOM 4108 O O . ASN A 1 510 ? 9.416 -12.577 -39.443 1.00 96.06 510 ASN A O 1
ATOM 4112 N N . GLY A 1 511 ? 11.649 -12.457 -39.657 1.00 94.75 511 GLY A N 1
ATOM 4113 C CA . GLY A 1 511 ? 11.966 -13.381 -38.569 1.00 94.75 511 GLY A CA 1
ATOM 4114 C C . GLY A 1 511 ? 13.159 -12.937 -37.724 1.00 94.75 511 GLY A C 1
ATOM 4115 O O . GLY A 1 511 ? 14.032 -12.212 -38.186 1.00 94.75 511 GLY A O 1
ATOM 4116 N N . ILE A 1 512 ? 13.218 -13.416 -36.479 1.00 96.31 512 ILE A N 1
ATOM 4117 C CA . ILE A 1 512 ? 14.304 -13.114 -35.524 1.00 96.31 512 ILE A CA 1
ATOM 4118 C C . ILE A 1 512 ? 15.665 -13.734 -35.905 1.00 96.31 512 ILE A C 1
ATOM 4120 O O . ILE A 1 512 ? 16.705 -13.332 -35.376 1.00 96.31 512 ILE A O 1
ATOM 4124 N N . GLU A 1 513 ? 15.654 -14.724 -36.800 1.00 96.81 513 GLU A N 1
ATOM 4125 C CA . GLU A 1 513 ? 16.844 -15.397 -37.344 1.00 96.81 513 GLU A CA 1
ATOM 4126 C C . GLU A 1 513 ? 17.344 -14.741 -38.643 1.00 96.81 513 GLU A C 1
ATOM 4128 O O . GLU A 1 513 ? 18.438 -15.046 -39.116 1.00 96.81 513 GLU A O 1
ATOM 4133 N N . GLU A 1 514 ? 16.555 -13.840 -39.233 1.00 96.94 514 GLU A N 1
ATOM 4134 C CA . GLU A 1 514 ? 16.880 -13.195 -40.501 1.00 96.94 514 GLU A CA 1
ATOM 4135 C C . GLU A 1 514 ? 17.880 -12.050 -40.294 1.00 96.94 514 GLU A C 1
ATOM 4137 O O . GLU A 1 514 ? 17.792 -11.269 -39.343 1.00 96.94 514 GLU A O 1
ATOM 4142 N N . ILE A 1 515 ? 18.852 -11.951 -41.202 1.00 96.06 515 ILE A N 1
ATOM 4143 C CA . ILE A 1 515 ? 19.848 -10.880 -41.204 1.00 96.06 515 ILE A CA 1
ATOM 4144 C C . ILE A 1 515 ? 19.368 -9.797 -42.180 1.00 96.06 515 ILE A C 1
ATOM 4146 O O . ILE A 1 515 ? 19.105 -10.117 -43.340 1.00 96.06 515 ILE A O 1
ATOM 4150 N N . PRO A 1 516 ? 19.276 -8.524 -41.757 1.00 96.44 516 PRO A N 1
ATOM 4151 C CA . PRO A 1 516 ? 18.890 -7.432 -42.645 1.00 96.44 516 PRO A CA 1
ATOM 4152 C C . PRO A 1 516 ? 19.799 -7.345 -43.874 1.00 96.44 516 PRO A C 1
ATOM 4154 O O . PRO A 1 516 ? 21.016 -7.498 -43.774 1.00 96.44 516 PRO A O 1
ATOM 4157 N N . SER A 1 517 ? 19.236 -7.010 -45.033 1.00 95.31 517 SER A N 1
ATOM 4158 C CA . SER A 1 517 ? 19.996 -6.899 -46.290 1.00 95.31 517 SER A CA 1
ATOM 4159 C C . SER A 1 517 ? 21.113 -5.846 -46.245 1.00 95.31 517 SER A C 1
ATOM 4161 O O . SER A 1 517 ? 22.124 -5.980 -46.929 1.00 95.31 517 SER A O 1
ATOM 4163 N N . ASN A 1 518 ? 20.957 -4.814 -45.413 1.00 94.75 518 ASN A N 1
ATOM 4164 C CA . ASN A 1 518 ? 21.936 -3.752 -45.182 1.00 94.75 518 ASN A CA 1
ATOM 4165 C C . ASN A 1 518 ? 22.747 -3.939 -43.886 1.00 94.75 518 ASN A C 1
ATOM 4167 O O . ASN A 1 518 ? 23.284 -2.965 -43.352 1.00 94.75 518 ASN A O 1
ATOM 4171 N N . PHE A 1 519 ? 22.809 -5.162 -43.354 1.00 96.38 519 PHE A N 1
ATOM 4172 C CA . PHE A 1 519 ? 23.512 -5.440 -42.109 1.00 96.38 519 PHE A CA 1
ATOM 4173 C C . PHE A 1 519 ? 25.039 -5.320 -42.279 1.00 96.38 519 PHE A C 1
ATOM 4175 O O . PHE A 1 519 ? 25.605 -5.939 -43.181 1.00 96.38 519 PHE A O 1
ATOM 4182 N N . PRO A 1 520 ? 25.744 -4.543 -41.435 1.00 96.62 520 PRO A N 1
ATOM 4183 C CA . PRO A 1 520 ? 27.188 -4.376 -41.576 1.00 96.62 520 PRO A CA 1
ATOM 4184 C C . PRO A 1 520 ? 27.985 -5.644 -41.243 1.00 96.62 520 PRO A C 1
ATOM 4186 O O . PRO A 1 520 ? 27.612 -6.422 -40.367 1.00 96.62 520 PRO A O 1
ATOM 4189 N N . ASN A 1 521 ? 29.156 -5.804 -41.866 1.00 95.81 521 ASN A N 1
ATOM 4190 C CA . ASN A 1 521 ? 30.026 -6.973 -41.655 1.00 95.81 521 ASN A CA 1
ATOM 4191 C C . ASN A 1 521 ? 30.970 -6.851 -40.446 1.00 95.81 521 ASN A C 1
ATOM 4193 O O . ASN A 1 521 ? 31.573 -7.839 -40.036 1.00 95.81 521 ASN A O 1
ATOM 4197 N N . THR A 1 522 ? 31.146 -5.652 -39.885 1.00 95.38 522 THR A N 1
ATOM 4198 C CA . THR A 1 522 ? 32.069 -5.423 -38.764 1.00 95.38 522 THR A CA 1
ATOM 4199 C C . THR A 1 522 ? 31.304 -5.191 -37.468 1.00 95.38 522 THR A C 1
ATOM 4201 O O . THR A 1 522 ? 30.310 -4.467 -37.446 1.00 95.38 522 THR A O 1
ATOM 4204 N N . ALA A 1 523 ? 31.795 -5.754 -36.359 1.00 93.25 523 ALA A N 1
ATOM 4205 C CA . ALA A 1 523 ? 31.128 -5.663 -35.059 1.00 93.25 523 ALA A CA 1
ATOM 4206 C C . ALA A 1 523 ? 30.864 -4.210 -34.618 1.00 93.25 523 ALA A C 1
ATOM 4208 O O . ALA A 1 523 ? 29.794 -3.913 -34.088 1.00 93.25 523 ALA A O 1
ATOM 4209 N N . SER A 1 524 ? 31.803 -3.294 -34.879 1.00 93.38 524 SER A N 1
ATOM 4210 C CA . SER A 1 524 ? 31.639 -1.868 -34.573 1.00 93.38 524 SER A CA 1
ATOM 4211 C C . SER A 1 524 ? 30.528 -1.223 -35.405 1.00 93.38 524 SER A C 1
ATOM 4213 O O . SER A 1 524 ? 29.710 -0.488 -34.858 1.00 93.38 524 SER A O 1
ATOM 4215 N N . ALA A 1 525 ? 30.454 -1.523 -36.706 1.00 95.50 525 ALA A N 1
ATOM 4216 C CA . ALA A 1 525 ? 29.408 -0.982 -37.569 1.00 95.50 525 ALA A CA 1
ATOM 4217 C C . ALA A 1 525 ? 28.031 -1.586 -37.252 1.00 95.50 525 ALA A C 1
ATOM 4219 O O . ALA A 1 525 ? 27.038 -0.870 -37.297 1.00 95.50 525 ALA A O 1
ATOM 4220 N N . GLN A 1 526 ? 27.966 -2.863 -36.859 1.00 95.31 526 GLN A N 1
ATOM 4221 C CA . GLN A 1 526 ? 26.730 -3.508 -36.395 1.00 95.31 526 GLN A CA 1
ATOM 4222 C C . GLN A 1 526 ? 26.166 -2.820 -35.148 1.00 95.31 526 GLN A C 1
ATOM 4224 O O . GLN A 1 526 ? 24.963 -2.582 -35.072 1.00 95.31 526 GLN A O 1
ATOM 4229 N N . LYS A 1 527 ? 27.033 -2.433 -34.201 1.00 94.44 527 LYS A N 1
ATOM 4230 C CA . LYS A 1 527 ? 26.621 -1.674 -33.014 1.00 94.44 527 LYS A CA 1
ATOM 4231 C C . LYS A 1 527 ? 26.049 -0.304 -33.384 1.00 94.44 527 LYS A C 1
ATOM 4233 O O . LYS A 1 527 ? 24.996 0.070 -32.882 1.00 94.44 527 LYS A O 1
ATOM 4238 N N . VAL A 1 528 ? 26.718 0.425 -34.280 1.00 96.19 528 VAL A N 1
ATOM 4239 C CA . VAL A 1 528 ? 26.237 1.730 -34.772 1.00 96.19 528 VAL A CA 1
ATOM 4240 C C . VAL A 1 528 ? 24.901 1.583 -35.502 1.00 96.19 528 VAL A C 1
ATOM 4242 O O . VAL A 1 528 ? 23.997 2.385 -35.289 1.00 96.19 528 VAL A O 1
ATOM 4245 N N . TYR A 1 529 ? 24.753 0.537 -36.316 1.00 96.81 529 TYR A N 1
ATOM 4246 C CA . TYR A 1 529 ? 23.507 0.232 -37.012 1.00 96.81 529 TYR A CA 1
ATOM 4247 C C . TYR A 1 529 ? 22.357 -0.029 -36.032 1.00 96.81 529 TYR A C 1
ATOM 4249 O O . TYR A 1 529 ? 21.277 0.538 -36.195 1.00 96.81 529 TYR A O 1
ATOM 4257 N N . LEU A 1 530 ? 22.585 -0.847 -34.997 1.00 96.50 530 LEU A N 1
ATOM 4258 C CA . LEU A 1 530 ? 21.573 -1.121 -33.976 1.00 96.50 530 LEU A CA 1
ATOM 4259 C C . LEU A 1 530 ? 21.162 0.157 -33.245 1.00 96.50 530 LEU A C 1
ATOM 4261 O O . LEU A 1 530 ? 19.970 0.436 -33.138 1.00 96.50 530 LEU A O 1
ATOM 4265 N N . HIS A 1 531 ? 22.143 0.956 -32.823 1.00 96.25 531 HIS A N 1
ATOM 4266 C CA . HIS A 1 531 ? 21.904 2.228 -32.151 1.00 96.25 531 HIS A CA 1
ATOM 4267 C C . HIS A 1 531 ? 21.037 3.162 -33.002 1.00 96.25 531 HIS A C 1
ATOM 4269 O O . HIS A 1 531 ? 20.027 3.671 -32.535 1.00 96.25 531 HIS A O 1
ATOM 4275 N N . GLN A 1 532 ? 21.359 3.316 -34.291 1.00 97.38 532 GLN A N 1
ATOM 4276 C CA . GLN A 1 532 ? 20.565 4.131 -35.216 1.00 97.38 532 GLN A CA 1
ATOM 4277 C C . GLN A 1 532 ? 19.114 3.645 -35.334 1.00 97.38 532 GLN A C 1
ATOM 4279 O O . GLN A 1 532 ? 18.194 4.461 -35.377 1.00 97.38 532 GLN A O 1
ATOM 4284 N N . LYS A 1 533 ? 18.888 2.325 -35.377 1.00 97.44 533 LYS A N 1
ATOM 4285 C CA . LYS A 1 533 ? 17.537 1.747 -35.442 1.00 97.44 533 LYS A CA 1
ATOM 4286 C C . LYS A 1 533 ? 16.766 1.916 -34.137 1.00 97.44 533 LYS A C 1
ATOM 4288 O O . LYS A 1 533 ? 15.580 2.237 -34.189 1.00 97.44 533 LYS A O 1
ATOM 4293 N N . ALA A 1 534 ? 17.432 1.762 -32.996 1.00 96.75 534 ALA A N 1
ATOM 4294 C CA . ALA A 1 534 ? 16.849 2.012 -31.685 1.00 96.75 534 ALA A CA 1
ATOM 4295 C C . ALA A 1 534 ? 16.467 3.494 -31.516 1.00 96.75 534 ALA A C 1
ATOM 4297 O O . ALA A 1 534 ? 15.326 3.791 -31.170 1.00 96.75 534 ALA A O 1
ATOM 4298 N N . THR A 1 535 ? 17.358 4.424 -31.871 1.00 96.75 535 THR A N 1
ATOM 4299 C CA . THR A 1 535 ? 17.077 5.869 -31.876 1.00 96.75 535 THR A CA 1
ATOM 4300 C C . THR A 1 535 ? 15.895 6.203 -32.779 1.00 96.75 535 THR A C 1
ATOM 4302 O O . THR A 1 535 ? 14.952 6.852 -32.334 1.00 96.75 535 THR A O 1
ATOM 4305 N N . GLN A 1 536 ? 15.874 5.677 -34.008 1.00 97.00 536 GLN A N 1
ATOM 4306 C CA . GLN A 1 536 ? 14.762 5.883 -34.939 1.00 97.00 536 GLN A CA 1
ATOM 4307 C C . GLN A 1 536 ? 13.422 5.376 -34.379 1.00 97.00 536 GLN A C 1
ATOM 4309 O O . GLN A 1 536 ? 12.382 5.989 -34.625 1.00 97.00 536 GLN A O 1
ATOM 4314 N N . LEU A 1 537 ? 13.424 4.251 -33.655 1.00 96.50 537 LEU A N 1
ATOM 4315 C CA . LEU A 1 537 ? 12.224 3.713 -33.015 1.00 96.50 537 LEU A CA 1
ATOM 4316 C C . LEU A 1 537 ? 11.716 4.648 -31.917 1.00 96.50 537 LEU A C 1
ATOM 4318 O O . LEU A 1 537 ? 10.525 4.958 -31.893 1.00 96.50 537 LEU A O 1
ATOM 4322 N N . ILE A 1 538 ? 12.603 5.109 -31.035 1.00 96.19 538 ILE A N 1
ATOM 4323 C CA . ILE A 1 538 ? 12.237 5.987 -29.918 1.00 96.19 538 ILE A CA 1
ATOM 4324 C C . ILE A 1 538 ? 11.768 7.355 -30.420 1.00 96.19 538 ILE A C 1
ATOM 4326 O O . ILE A 1 538 ? 10.715 7.828 -29.998 1.00 96.19 538 ILE A O 1
ATOM 4330 N N . GLU A 1 539 ? 12.470 7.960 -31.379 1.00 94.19 539 GLU A N 1
ATOM 4331 C CA . GLU A 1 539 ? 12.090 9.257 -31.952 1.00 94.19 539 GLU A CA 1
ATOM 4332 C C . GLU A 1 539 ? 10.712 9.228 -32.618 1.00 94.19 539 GLU A C 1
ATOM 4334 O O . GLU A 1 539 ? 9.943 10.172 -32.465 1.00 94.19 539 GLU A O 1
ATOM 4339 N N . LYS A 1 540 ? 10.356 8.131 -33.302 1.00 93.75 540 LYS A N 1
ATOM 4340 C CA . LYS A 1 540 ? 9.035 7.983 -33.934 1.00 93.75 540 LYS A CA 1
ATOM 4341 C C . LYS A 1 540 ? 7.876 7.836 -32.949 1.00 93.75 540 LYS A C 1
ATOM 4343 O O . LYS A 1 540 ? 6.748 8.106 -33.343 1.00 93.75 540 LYS A O 1
ATOM 4348 N N . ASN A 1 541 ? 8.128 7.356 -31.730 1.00 86.12 541 ASN A N 1
ATOM 4349 C CA . ASN A 1 541 ? 7.081 7.075 -30.739 1.00 86.12 541 ASN A CA 1
ATOM 4350 C C . ASN A 1 541 ? 7.021 8.112 -29.604 1.00 86.12 541 ASN A C 1
ATOM 4352 O O . ASN A 1 541 ? 6.067 8.102 -28.833 1.00 86.12 541 ASN A O 1
ATOM 4356 N N . MET A 1 542 ? 8.034 8.976 -29.479 1.00 81.56 542 MET A N 1
ATOM 4357 C CA . MET A 1 542 ? 8.057 10.085 -28.514 1.00 81.56 542 MET A CA 1
ATOM 4358 C C . MET A 1 542 ? 7.696 11.449 -29.121 1.00 81.56 542 MET A C 1
ATOM 4360 O O . MET A 1 542 ? 7.605 12.421 -28.371 1.00 81.56 542 MET A O 1
ATOM 4364 N N . ALA A 1 543 ? 7.559 11.533 -30.447 1.00 65.38 543 ALA A N 1
ATOM 4365 C CA . ALA A 1 543 ? 7.030 12.704 -31.148 1.00 65.38 543 ALA A CA 1
ATOM 4366 C C . ALA A 1 543 ? 5.501 12.732 -31.056 1.00 65.38 543 ALA A C 1
ATOM 4368 O O . ALA A 1 543 ? 4.958 13.845 -30.877 1.00 65.38 543 ALA A O 1
#

Sequence (543 aa):
MACIYCNSTFKERKDKRGYLRHSLTAKLYKGKEVTVLQAINTCLQTSLSQCNELFICTDCFNSLGNFYSFIAARTSFCEKESSDSYISSNKRRRTTPIKTPRSIKKLKQSSSPKQESVKHGNTINSHLHTAISFLVKRNYRKGVNALANGTDGMRRALRECCFDIIFKEMKEISKKSENNILSRSMSIETVKQFKWTSVVSELKLKAPTLYGVLSSMLSPQKVQYRTENLAPNPKLINEIGTMYSVLMFKRNTQCKTFQTLNSIQLWTGGCKSSEQSKSLNNKDEEECNENSEASSRNVLSPNEHNELTQTNVRRRLFDVSNKEEQNQHIHEKHPGYTFCWDNIGRHLTVRQQTTDHQNKYHMWALAYAAVNRVQTTDLPIDDFIPASTIPLKSYLPSDEDIIDLKNRLIFEVESIAAEYLQAFKPHSPKPFAHQHTAVMEKKSHLDTWNEFFYGNSCTEKGTLYNIKNAFNHRSVGKDVSKCFNHAVDLLNHVTDSFTLLLLMQLMQINGIEEIPSNFPNTASAQKVYLHQKATQLIEKNMA